Protein AF-0000000084531785 (afdb_homodimer)

Radius of gyration: 24.46 Å; Cα contacts (8 Å, |Δi|>4): 1105; chains: 2; bounding box: 67×64×64 Å

Organism: Streptomyces rubellomurinus (strain ATCC 31215) (NCBI:txid359131)

pLDDT: mean 84.45, std 14.54, range [27.59, 98.5]

Sequence (610 aa):
MDMAWLDVFRTVAHLGSFTAAGERLGYTQSAISRQIATLEAELGTPLFDRLARGVRLTEHGRALLPHAEAMLERLDTTRRDLAALTELTAGRLRVGAFDSANVALVPSALAAFRAAHPQVAISLTEGLSAPLLGLLADGAIDLALLATYHADAELIDDTGQFDLSPLAEDPVLVALSRSHRLAGRRRLRLAELADEAWIAARRQPESTLLASCVRSGFQPRIEYAVANWTAKLGLVAAGLGTTLIPSLAARAARPDIALVPLHPDDTPVRHVYTAVRRGQRVPPAVTAFTGFLRAGVAAGTPPSNMDMAWLDVFRTVAHLGSFTAAGERLGYTQSAISRQIATLEAELGTPLFDRLARGVRLTEHGRALLPHAEAMLERLDTTRRDLAALTELTAGRLRVGAFDSANVALVPSALAAFRAAHPQVAISLTEGLSAPLLGLLADGAIDLALLATYHADAELIDDTGQFDLSPLAEDPVLVALSRSHRLAGRRRLRLAELADEAWIAARRQPESTLLASCVRSGFQPRIEYAVANWTAKLGLVAAGLGTTLIPSLAARAARPDIALVPLHPDDTPVRHVYTAVRRGQRVPPAVTAFTGFLRAGVAAGTPPSN

Secondary structure (DSSP, 8-state):
--HHHHHHHHHHHHHT-HHHHHHHHT--HHHHHHHHHHHHHHHTS--EEEPSSSEEE-HHHHHHHHHHHHHHHHHHHHHHHHHHHHS--S-EEEEEE-GGGGTTHHHHHHHHHHHH-TTSEEEEEE--HHHHHHHHHTTS-SEEEEEESSS-GGGT-SSS-EEEEEEEEEEEEEEEETTSTTTT-S-B-GGGGTTSEEEESSSSGGGSTTHHHHHTT---EEEEE--SHHHHHHHHHTTS-BEEEEGGGGGG--TTEEEEEBPGGG--EEEEEEEEETTSPPPHHHHHHHHHHHHHHHHHS----/--HHHHHHHHHHHHHT-HHHHHHHHT--HHHHHHHHHHHHHHHTS--EEEPSSSEEE-HHHHHHHHHHHHHHHHHHHHHHHHHHHHS--S-EEEEEE-GGGGTTHHHHHHHHHHHH-TTSEEEEEE--HHHHHHHHHTTS-SEEEEEESSS-GGGT-SSS-EEEEEEEEEEEEEEEETTSTTTT-S-B-GGGGTTSEEEESSSSGGGSTTHHHHHTT---EEEEE--SHHHHHHHHHTTS-BEEEEGGGGGG--TTEEEEEBPGGG--EEEEEEEEETTSPPPHHHHHHHHHHHHHHHHHS----

InterPro domains:
  IPR000847 LysR, HTH, N-terminal domain [PF00126] (5-62)
  IPR000847 LysR, HTH, N-terminal domain [PR00039] (18-29)
  IPR000847 LysR, HTH, N-terminal domain [PR00039] (29-39)
  IPR000847 LysR, HTH, N-terminal domain [PR00039] (39-50)
  IPR000847 LysR, HTH, N-terminal domain [PS50931] (1-58)
  IPR005119 LysR, substrate-binding [PF03466] (88-296)
  IPR036388 Winged helix-like DNA-binding domain superfamily [G3DSA:1.10.10.10] (1-82)
  IPR036390 Winged helix DNA-binding domain superfamily [SSF46785] (1-111)

Nearest PDB structures (foldseek):
  1ixc-assembly1_B-2  TM=5.888E-01  e=1.198E-24  Cupriavidus necator
  6g4r-assembly1_B  TM=6.078E-01  e=8.891E-24  Corynebacterium glutamicum
  6g4r-assembly1_E  TM=5.810E-01  e=2.337E-24  Corynebacterium glutamicum
  7d98-assembly1_Q  TM=5.917E-01  e=1.445E-23  Cupriavidus necator
  4x6g-assembly1_D  TM=5.971E-01  e=2.387E-20  Pseudomonas aeruginosa PAO1

Foldseek 3Di:
DDLVLLVLLLQLQVVQALCVSCVVVVHHSVVSVVSQVVVCVVVVHHQWDDDPDGIHGDPVVVVCNVVSVVVVVLVVLVVCVVVCVVVPWDEEAEEEEEDLCVQDLQVVLVVVLCVVGVRYHYHYHYDALVVVVVCQLVVSGFKYKYKDLDVDPCVSDVPLFKDKDFQDKWWKWKKAFCPDPCLPPQEDAPVVCLPWEEEFQDQPCCPTPCVVVVVVPRDHHHPHHHNDPVVRLVCRNVGNTMYIGIPSNVSVHDPRMGTHHYDPVRIRIMIMIMMHGPPDDRDPSRVSSSVSSNVSNVVSPPPPD/DDLVLLVLLLQLQVVQALCVSCVVVVHHSVVSVVSQVVVCVVVVHHQWDDDPDGIHGDPVVVVCNVVSVVVVVLVVLVVVVVVCVVVPWQEEAEEEEEDLCVQDLQVVLVVVLCVVGVRYHYHYHYDALVVVVVCQLVVVGFKYKYKDLDVDPCVSDVPLFKDKDFQDKWKKWKKAFCPDPCLPPQEDAPVVCLPWEEEFQDQPCCPTPCVVVVVVPRDHHHPYHHNDPVVRLVCRNVGNTMYIGIPSNVVVHDPRMGTHHYDPVRIRIMIMIMMGGPPDDRDPSRVSSSVSSNVSNVVSPPPPD

Solvent-accessible surface area (backbone atoms only — not comparable to full-atom values): 32228 Å² total; per-residue (Å²): 134,60,66,67,37,41,51,52,46,50,41,24,63,73,64,28,17,52,56,60,29,6,64,71,72,72,41,51,43,68,54,42,50,49,40,47,48,50,50,21,58,76,70,71,44,66,39,60,43,81,49,99,76,45,42,42,68,29,74,59,24,59,62,41,43,63,53,40,51,52,50,48,52,48,48,51,50,45,47,51,48,48,48,44,57,66,45,81,54,59,50,70,39,33,38,27,33,28,65,43,46,24,33,41,53,49,25,45,22,49,39,53,41,40,72,76,38,72,59,37,48,64,45,60,41,80,40,54,48,67,65,34,49,52,35,38,73,72,60,73,28,63,35,30,42,32,69,38,71,57,85,54,6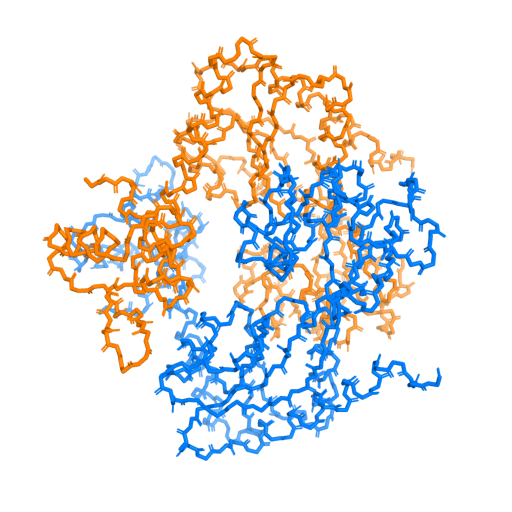3,60,73,77,51,80,76,66,56,53,45,73,41,85,63,44,81,35,46,40,27,37,38,26,12,54,84,40,92,68,37,82,44,82,58,36,55,67,75,80,48,50,85,42,42,24,42,33,53,40,78,57,42,75,80,34,94,47,23,61,46,39,74,73,67,46,70,76,45,62,61,40,45,42,71,50,66,53,39,46,51,13,29,15,48,42,60,69,24,30,33,77,40,42,55,55,34,51,76,63,57,44,91,54,40,24,78,28,40,44,36,77,94,64,40,52,59,29,40,31,28,38,36,33,60,49,93,53,85,76,54,68,55,55,57,55,43,51,51,36,42,47,52,44,51,60,69,68,50,72,76,89,115,135,60,68,64,38,40,50,51,47,50,41,23,64,73,65,28,18,52,54,61,28,7,65,72,71,72,40,52,41,68,54,41,50,48,40,47,50,48,49,22,58,76,70,71,44,66,37,61,41,80,50,100,76,45,41,41,69,30,74,58,24,58,63,42,44,63,54,39,52,50,48,49,51,48,48,50,50,44,48,51,50,47,49,46,58,65,45,80,55,60,49,69,40,33,39,26,33,28,65,44,45,23,35,42,53,48,24,44,22,50,39,54,43,39,73,76,38,72,59,36,48,64,45,60,40,78,41,53,47,68,62,34,49,52,34,37,72,71,59,73,28,64,34,29,42,32,70,39,72,59,86,52,63,60,73,76,51,79,76,68,56,54,45,74,41,86,64,43,79,36,47,41,27,35,36,28,12,56,83,41,92,66,36,83,44,81,58,39,55,68,76,80,49,52,87,42,42,24,43,32,54,39,76,57,42,75,82,34,92,45,23,62,48,41,74,75,67,48,70,76,44,63,62,41,45,43,70,50,63,53,40,48,52,13,30,15,47,42,62,70,25,31,34,78,40,41,54,54,36,51,75,62,57,44,90,54,39,24,78,28,40,43,37,77,93,63,41,52,60,29,40,30,29,38,35,34,60,48,95,52,84,77,53,67,55,54,58,53,45,51,51,36,42,48,52,43,51,61,69,68,49,72,76,91,115

Structure (mmCIF, N/CA/C/O backbone):
data_AF-0000000084531785-model_v1
#
loop_
_entity.id
_entity.type
_entity.pdbx_description
1 polymer 'LysR family transcriptional regulator'
#
loop_
_atom_site.group_PDB
_atom_site.id
_atom_site.type_symbol
_atom_site.label_atom_id
_atom_site.label_alt_id
_atom_site.label_comp_id
_atom_site.label_asym_id
_atom_site.label_entity_id
_atom_site.label_seq_id
_atom_site.pdbx_PDB_ins_code
_atom_site.Cartn_x
_atom_site.Cartn_y
_atom_site.Cartn_z
_atom_site.occupancy
_atom_site.B_iso_or_equiv
_atom_site.auth_seq_id
_atom_site.auth_comp_id
_atom_site.auth_asym_id
_atom_site.auth_atom_id
_atom_site.pdbx_PDB_model_num
ATOM 1 N N . MET A 1 1 ? -1.633 -23.766 22.25 1 47.91 1 MET A N 1
ATOM 2 C CA . MET A 1 1 ? -2.576 -22.688 21.953 1 47.91 1 MET A CA 1
ATOM 3 C C . MET A 1 1 ? -3.482 -23.062 20.797 1 47.91 1 MET A C 1
ATOM 5 O O . MET A 1 1 ? -3.014 -23.578 19.781 1 47.91 1 MET A O 1
ATOM 9 N N . ASP A 1 2 ? -4.789 -23.172 21.094 1 61.78 2 ASP A N 1
ATOM 10 C CA . ASP A 1 2 ? -5.828 -23.562 20.141 1 61.78 2 ASP A CA 1
ATOM 11 C C . ASP A 1 2 ? -6.168 -22.406 19.203 1 61.78 2 ASP A C 1
ATOM 13 O O . ASP A 1 2 ? -6.496 -21.312 19.656 1 61.78 2 ASP A O 1
ATOM 17 N N . MET A 1 3 ? -5.965 -22.688 17.953 1 68.81 3 MET A N 1
ATOM 18 C CA . MET A 1 3 ? -6.211 -21.688 16.922 1 68.81 3 MET A CA 1
ATOM 19 C C . MET A 1 3 ? -7.648 -21.203 16.969 1 68.81 3 MET A C 1
ATOM 21 O O . MET A 1 3 ? -7.934 -20.062 16.578 1 68.81 3 MET A O 1
ATOM 25 N N . ALA A 1 4 ? -8.508 -22.016 17.5 1 72.81 4 ALA A N 1
ATOM 26 C CA . ALA A 1 4 ? -9.906 -21.625 17.641 1 72.81 4 ALA A CA 1
ATOM 27 C C . ALA A 1 4 ? -10.047 -20.453 18.625 1 72.81 4 ALA A C 1
ATOM 29 O O . ALA A 1 4 ? -10.859 -19.562 18.406 1 72.81 4 ALA A O 1
ATOM 30 N N . TRP A 1 5 ? -9.172 -20.516 19.594 1 75.5 5 TRP A N 1
ATOM 31 C CA . TRP A 1 5 ? -9.227 -19.438 20.578 1 75.5 5 TRP A CA 1
ATOM 32 C C . TRP A 1 5 ? -8.734 -18.125 19.969 1 75.5 5 TRP A C 1
ATOM 34 O O . TRP A 1 5 ? -9.266 -17.062 20.281 1 75.5 5 TRP A O 1
ATOM 44 N N . LEU A 1 6 ? -7.754 -18.266 19.094 1 80.19 6 LEU A N 1
ATOM 45 C CA . LEU A 1 6 ? -7.246 -17.062 18.438 1 80.19 6 LEU A CA 1
ATOM 46 C C . LEU A 1 6 ? -8.289 -16.469 17.5 1 80.19 6 LEU A C 1
ATOM 48 O O . LEU A 1 6 ? -8.391 -15.25 17.359 1 80.19 6 LEU A O 1
ATOM 52 N N . ASP A 1 7 ? -8.992 -17.312 16.875 1 82.56 7 ASP A N 1
ATOM 53 C CA . ASP A 1 7 ? -10.07 -16.859 16 1 82.56 7 ASP A CA 1
ATOM 54 C C . ASP A 1 7 ? -11.156 -16.141 16.797 1 82.56 7 ASP A C 1
ATOM 56 O O . ASP A 1 7 ? -11.68 -15.117 16.359 1 82.56 7 ASP A O 1
ATOM 60 N N . VAL A 1 8 ? -11.57 -16.703 17.938 1 84.88 8 VAL A N 1
ATOM 61 C CA . VAL A 1 8 ? -12.547 -16.094 18.828 1 84.88 8 VAL A CA 1
ATOM 62 C C . VAL A 1 8 ? -12.031 -14.727 19.297 1 84.88 8 VAL A C 1
ATOM 64 O O . VAL A 1 8 ? -12.75 -13.734 19.234 1 84.88 8 VAL A O 1
ATOM 67 N N . PHE A 1 9 ? -10.758 -14.734 19.641 1 88.12 9 PHE A N 1
ATOM 68 C CA . PHE A 1 9 ? -10.109 -13.508 20.094 1 88.12 9 PHE A CA 1
ATOM 69 C C . PHE A 1 9 ? -10.156 -12.438 19 1 88.12 9 PHE A C 1
ATOM 71 O O . PHE A 1 9 ? -10.586 -11.312 19.25 1 88.12 9 PHE A O 1
ATOM 78 N N . ARG A 1 10 ? -9.75 -12.836 17.922 1 82.94 10 ARG A N 1
ATOM 79 C CA . ARG A 1 10 ? -9.734 -11.898 16.797 1 82.94 10 ARG A CA 1
ATOM 80 C C . ARG A 1 10 ? -11.141 -11.375 16.516 1 82.94 10 ARG A C 1
ATOM 82 O O . ARG A 1 10 ? -11.32 -10.18 16.281 1 82.94 10 ARG A O 1
ATOM 89 N N . THR A 1 11 ? -12.133 -12.219 16.484 1 83.12 11 THR A N 1
ATOM 90 C CA . THR A 1 11 ? -13.508 -11.859 16.156 1 83.12 11 THR A CA 1
ATOM 91 C C . THR A 1 11 ? -14.07 -10.898 17.203 1 83.12 11 THR A C 1
ATOM 93 O O . THR A 1 11 ? -14.719 -9.906 16.859 1 83.12 11 THR A O 1
ATOM 96 N N . VAL A 1 12 ? -13.82 -11.203 18.406 1 85.81 12 VAL A N 1
ATOM 97 C CA . VAL A 1 12 ? -14.266 -10.328 19.484 1 85.81 12 VAL A CA 1
ATOM 98 C C . VAL A 1 12 ? -13.586 -8.969 19.359 1 85.81 12 VAL A C 1
ATOM 100 O O . VAL A 1 12 ? -14.227 -7.926 19.547 1 85.81 12 VAL A O 1
ATOM 103 N N . ALA A 1 13 ? -12.375 -9.039 19.094 1 82.81 13 ALA A N 1
ATOM 104 C CA . ALA A 1 13 ? -11.609 -7.805 18.969 1 82.81 13 ALA A CA 1
ATOM 105 C C . ALA A 1 13 ? -12.195 -6.906 17.875 1 82.81 13 ALA A C 1
ATOM 107 O O . ALA A 1 13 ? -12.305 -5.691 18.062 1 82.81 13 ALA A O 1
ATOM 108 N N . HIS A 1 14 ? -12.555 -7.531 16.812 1 75.88 14 HIS A N 1
ATOM 109 C CA . HIS A 1 14 ? -13.062 -6.777 15.68 1 75.88 14 HIS A CA 1
ATOM 110 C C . HIS A 1 14 ? -14.484 -6.289 15.93 1 75.88 14 HIS A C 1
ATOM 112 O O . HIS A 1 14 ? -14.852 -5.18 15.531 1 75.88 14 HIS A O 1
ATOM 118 N N . LEU A 1 15 ? -15.266 -7.102 16.594 1 77.75 15 LEU A N 1
ATOM 119 C CA . LEU A 1 15 ? -16.688 -6.801 16.75 1 77.75 15 LEU A CA 1
ATOM 120 C C . LEU A 1 15 ? -16.922 -6.012 18.047 1 77.75 15 LEU A C 1
ATOM 122 O O . LEU A 1 15 ? -17.969 -5.371 18.188 1 77.75 15 LEU A O 1
ATOM 126 N N . GLY A 1 16 ? -15.93 -6.086 18.938 1 81.62 16 GLY A N 1
ATOM 127 C CA . GLY A 1 16 ? -16.031 -5.391 20.203 1 81.62 16 GLY A CA 1
ATOM 128 C C . GLY A 1 16 ? -17.109 -5.941 21.109 1 81.62 16 GLY A C 1
ATOM 129 O O . GLY A 1 16 ? -17.656 -5.223 21.953 1 81.62 16 GLY A O 1
ATOM 130 N N . SER A 1 17 ? -17.531 -7.137 20.812 1 87.62 17 SER A N 1
ATOM 131 C CA . SER A 1 17 ? -18.641 -7.723 21.547 1 87.62 17 SER A CA 1
ATOM 132 C C . SER A 1 17 ? -18.516 -9.242 21.609 1 87.62 17 SER A C 1
ATOM 134 O O . SER A 1 17 ? -18.328 -9.891 20.578 1 87.62 17 SER A O 1
ATOM 136 N N . PHE A 1 18 ? -18.656 -9.789 22.859 1 89.81 18 PHE A N 1
ATOM 137 C CA . PHE A 1 18 ? -18.656 -11.234 23.031 1 89.81 18 PHE A CA 1
ATOM 138 C C . PHE A 1 18 ? -19.922 -11.852 22.422 1 89.81 18 PHE A C 1
ATOM 140 O O . PHE A 1 18 ? -19.859 -12.898 21.781 1 89.81 18 PHE A O 1
ATOM 147 N N . THR A 1 19 ? -20.969 -11.102 22.578 1 87.94 19 THR A N 1
ATOM 148 C CA . THR A 1 19 ? -22.25 -11.594 22.062 1 87.94 19 THR A CA 1
ATOM 149 C C . THR A 1 19 ? -22.234 -11.625 20.547 1 87.94 19 THR A C 1
ATOM 151 O O . THR A 1 19 ? -22.625 -12.625 19.938 1 87.94 19 THR A O 1
ATOM 154 N N . ALA A 1 20 ? -21.812 -10.555 20.031 1 86.12 20 ALA A N 1
ATOM 155 C CA . ALA A 1 20 ? -21.781 -10.477 18.562 1 86.12 20 ALA A CA 1
ATOM 156 C C . ALA A 1 20 ? -20.828 -11.516 17.984 1 86.12 20 ALA A C 1
ATOM 158 O O . ALA A 1 20 ? -21.094 -12.102 16.938 1 86.12 20 ALA A O 1
ATOM 159 N N . ALA A 1 21 ? -19.75 -11.711 18.641 1 88 21 ALA A N 1
ATOM 160 C CA . ALA A 1 21 ? -18.781 -12.719 18.203 1 88 21 ALA A CA 1
ATOM 161 C C . ALA A 1 21 ? -19.406 -14.117 18.25 1 88 21 ALA A C 1
ATOM 163 O O . ALA A 1 21 ? -19.172 -14.938 17.359 1 88 21 ALA A O 1
ATOM 164 N N . GLY A 1 22 ? -20.109 -14.414 19.312 1 87.69 22 GLY A N 1
ATOM 165 C CA . GLY A 1 22 ? -20.797 -15.688 19.422 1 87.69 22 GLY A CA 1
ATOM 166 C C . GLY A 1 22 ? -21.766 -15.945 18.297 1 87.69 22 GLY A C 1
ATOM 167 O O . GLY A 1 22 ? -21.781 -17.031 17.703 1 87.69 22 GLY A O 1
ATOM 168 N N . GLU A 1 23 ? -22.5 -14.922 18 1 83.94 23 GLU A N 1
ATOM 169 C CA . GLU A 1 23 ? -23.453 -15.023 16.891 1 83.94 23 GLU A CA 1
ATOM 170 C C . GLU A 1 23 ? -22.734 -15.297 15.57 1 83.94 23 GLU A C 1
ATOM 172 O O . GLU A 1 23 ? -23.188 -16.125 14.781 1 83.94 23 GLU A O 1
ATOM 177 N N . ARG A 1 24 ? -21.703 -14.664 15.492 1 78.56 24 ARG A N 1
ATOM 178 C CA . ARG A 1 24 ? -20.953 -14.766 14.242 1 78.56 24 ARG A CA 1
ATOM 179 C C . ARG A 1 24 ? -20.297 -16.141 14.102 1 78.56 24 ARG A C 1
ATOM 181 O O . ARG A 1 24 ? -20.25 -16.703 13.016 1 78.56 24 ARG A O 1
ATOM 188 N N . LEU A 1 25 ? -19.781 -16.656 15.148 1 80.81 25 LEU A N 1
ATOM 189 C CA . LEU A 1 25 ? -18.984 -17.875 15.109 1 80.81 25 LEU A CA 1
ATOM 190 C C . LEU A 1 25 ? -19.812 -19.094 15.469 1 80.81 25 LEU A C 1
ATOM 192 O O . LEU A 1 25 ? -19.328 -20.219 15.391 1 80.81 25 LEU A O 1
ATOM 196 N N . GLY A 1 26 ? -21.016 -18.781 15.797 1 83.5 26 GLY A N 1
ATOM 197 C CA . GLY A 1 26 ? -21.906 -19.875 16.125 1 83.5 26 GLY A CA 1
ATOM 198 C C . GLY A 1 26 ? -21.719 -20.422 17.531 1 83.5 26 GLY A C 1
ATOM 199 O O . GLY A 1 26 ? -21.812 -21.625 17.75 1 83.5 26 GLY A O 1
ATOM 200 N N . TYR A 1 27 ? -21.234 -19.641 18.344 1 83.06 27 TYR A N 1
ATOM 201 C CA . TYR A 1 27 ? -21.047 -19.984 19.75 1 83.06 27 TYR A CA 1
ATOM 202 C C . TYR A 1 27 ? -22.016 -19.203 20.641 1 83.06 27 TYR A C 1
ATOM 204 O O . TYR A 1 27 ? -22.531 -18.156 20.219 1 83.06 27 TYR A O 1
ATOM 212 N N . THR A 1 28 ? -22.359 -19.734 21.797 1 85.56 28 THR A N 1
ATOM 213 C CA . THR A 1 28 ? -23.016 -18.938 22.812 1 85.56 28 THR A CA 1
ATOM 214 C C . THR A 1 28 ? -22.062 -17.891 23.391 1 85.56 28 THR A C 1
ATOM 216 O O . THR A 1 28 ? -20.844 -18.031 23.281 1 85.56 28 THR A O 1
ATOM 219 N N . GLN A 1 29 ? -22.641 -16.906 23.844 1 88.56 29 GLN A N 1
ATOM 220 C CA . GLN A 1 29 ? -21.828 -15.883 24.484 1 88.56 29 GLN A CA 1
ATOM 221 C C . GLN A 1 29 ? -20.984 -16.469 25.609 1 88.56 29 GLN A C 1
ATOM 223 O O . GLN A 1 29 ? -19.828 -16.078 25.797 1 88.56 29 GLN A O 1
ATOM 228 N N . SER A 1 30 ? -21.516 -17.406 26.406 1 89.94 30 SER A N 1
ATOM 229 C CA . SER A 1 30 ? -20.797 -18.047 27.5 1 89.94 30 SER A CA 1
ATOM 230 C C . SER A 1 30 ? -19.609 -18.844 26.969 1 89.94 30 SER A C 1
ATOM 232 O O . SER A 1 30 ? -18.531 -18.859 27.594 1 89.94 30 SER A O 1
ATOM 234 N N . ALA A 1 31 ? -19.812 -19.469 25.828 1 85.19 31 ALA A N 1
ATOM 235 C CA . ALA A 1 31 ? -18.719 -20.219 25.203 1 85.19 31 ALA A CA 1
ATOM 236 C C . ALA A 1 31 ? -17.609 -19.281 24.75 1 85.19 31 ALA A C 1
ATOM 238 O O . ALA A 1 31 ? -16.422 -19.594 24.938 1 85.19 31 ALA A O 1
ATOM 239 N N . ILE A 1 32 ? -17.984 -18.156 24.109 1 90.38 32 ILE A N 1
ATOM 240 C CA . ILE A 1 32 ? -17.016 -17.156 23.688 1 90.38 32 ILE A CA 1
ATOM 241 C C . ILE A 1 32 ? -16.219 -16.656 24.891 1 90.38 32 ILE A C 1
ATOM 243 O O . ILE A 1 32 ? -14.992 -16.594 24.859 1 90.38 32 ILE A O 1
ATOM 247 N N . SER A 1 33 ? -16.938 -16.328 26 1 90.06 33 SER A N 1
ATOM 248 C CA . SER A 1 33 ? -16.312 -15.828 27.219 1 90.06 33 SER A CA 1
ATOM 249 C C . SER A 1 33 ? -15.328 -16.844 27.797 1 90.06 33 SER A C 1
ATOM 251 O O . SER A 1 33 ? -14.219 -16.484 28.188 1 90.06 33 SER A O 1
ATOM 253 N N . ARG A 1 34 ? -15.688 -18.031 27.797 1 86.81 34 ARG A N 1
ATOM 254 C CA . ARG A 1 34 ? -14.844 -19.109 28.328 1 86.81 34 ARG A CA 1
ATOM 255 C C . ARG A 1 34 ? -13.586 -19.281 27.484 1 86.81 34 ARG A C 1
ATOM 257 O O . ARG A 1 34 ? -12.492 -19.469 28.016 1 86.81 34 ARG A O 1
ATOM 264 N N . GLN A 1 35 ? -13.797 -19.312 26.188 1 86.56 35 GLN A N 1
ATOM 265 C CA . GLN A 1 35 ? -12.664 -19.469 25.281 1 86.56 35 GLN A CA 1
ATOM 266 C C . GLN A 1 35 ? -11.664 -18.328 25.453 1 86.56 35 GLN A C 1
ATOM 268 O O . GLN A 1 35 ? -10.453 -18.562 25.469 1 86.56 35 GLN A O 1
ATOM 273 N N . ILE A 1 36 ? -12.172 -17.125 25.594 1 90.44 36 ILE A N 1
ATOM 274 C CA . ILE A 1 36 ? -11.305 -15.961 25.797 1 90.44 36 ILE A CA 1
ATOM 275 C C . ILE A 1 36 ? -10.594 -16.094 27.141 1 90.44 36 ILE A C 1
ATOM 277 O O . ILE A 1 36 ? -9.391 -15.844 27.25 1 90.44 36 ILE A O 1
ATOM 281 N N . ALA A 1 37 ? -11.312 -16.5 28.141 1 89.44 37 ALA A N 1
ATOM 282 C CA . ALA A 1 37 ? -10.719 -16.703 29.469 1 89.44 37 ALA A CA 1
ATOM 283 C C . ALA A 1 37 ? -9.617 -17.75 29.422 1 89.44 37 ALA A C 1
ATOM 285 O O . ALA A 1 37 ? -8.57 -17.578 30.062 1 89.44 37 ALA A O 1
ATOM 286 N N . THR A 1 38 ? -9.914 -18.797 28.719 1 81.81 38 THR A N 1
ATOM 287 C CA . THR A 1 38 ? -8.922 -19.859 28.562 1 81.81 38 THR A CA 1
ATOM 288 C C . THR A 1 38 ? -7.668 -19.328 27.875 1 81.81 38 THR A C 1
ATOM 290 O O . THR A 1 38 ? -6.547 -19.609 28.297 1 81.81 38 THR A O 1
ATOM 293 N N . LEU A 1 39 ? -7.812 -18.609 26.797 1 83.44 39 LEU A N 1
ATOM 294 C CA . LEU A 1 39 ? -6.699 -18.016 26.062 1 83.44 39 LEU A CA 1
ATOM 295 C C . LEU A 1 39 ? -5.91 -17.062 26.953 1 83.44 39 LEU A C 1
ATOM 297 O O . LEU A 1 39 ? -4.676 -17.094 26.969 1 83.44 39 LEU A O 1
ATOM 301 N N . GLU A 1 40 ? -6.637 -16.219 27.734 1 86.94 40 GLU A N 1
ATOM 302 C CA . GLU A 1 40 ? -6.004 -15.281 28.672 1 86.94 40 GLU A CA 1
ATOM 303 C C . GLU A 1 40 ? -5.223 -16.016 29.75 1 86.94 40 GLU A C 1
ATOM 305 O O . GLU A 1 40 ? -4.125 -15.609 30.125 1 86.94 40 GLU A O 1
ATOM 310 N N . ALA A 1 41 ? -5.762 -17.109 30.203 1 80.25 41 ALA A N 1
ATOM 311 C CA . ALA A 1 41 ? -5.098 -17.922 31.219 1 80.25 41 ALA A CA 1
ATOM 312 C C . ALA A 1 41 ? -3.818 -18.547 30.672 1 80.25 41 ALA A C 1
ATOM 314 O O . ALA A 1 41 ? -2.789 -18.578 31.344 1 80.25 41 ALA A O 1
ATOM 315 N N . GLU A 1 42 ? -3.979 -19.047 29.5 1 76.06 42 GLU A N 1
ATOM 316 C CA . GLU A 1 42 ? -2.811 -19.641 28.859 1 76.06 42 GLU A CA 1
ATOM 317 C C . GLU A 1 42 ? -1.694 -18.625 28.672 1 76.06 42 GLU A C 1
ATOM 319 O O . GLU A 1 42 ? -0.516 -18.953 28.828 1 76.06 42 GLU A O 1
ATOM 324 N N . LEU A 1 43 ? -2.131 -17.391 28.297 1 75.75 43 LEU A N 1
ATOM 325 C CA . LEU A 1 43 ? -1.159 -16.328 28.016 1 75.75 43 LEU A CA 1
ATOM 326 C C . LEU A 1 43 ? -0.771 -15.586 29.297 1 75.75 43 LEU A C 1
ATOM 32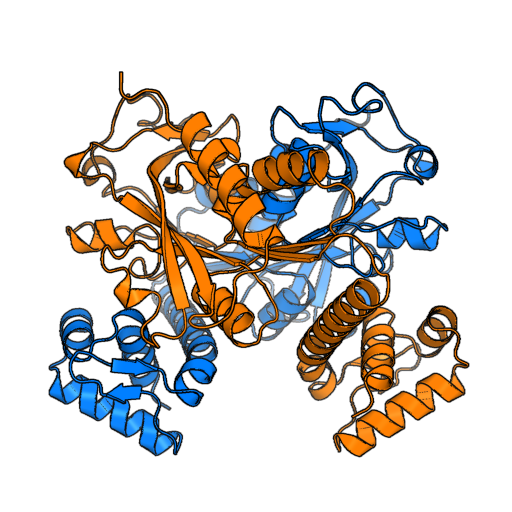8 O O . LEU A 1 43 ? 0.223 -14.859 29.312 1 75.75 43 LEU A O 1
ATOM 332 N N . GLY A 1 44 ? -1.503 -15.781 30.359 1 79 44 GLY A N 1
ATOM 333 C CA . GLY A 1 44 ? -1.211 -15.211 31.672 1 79 44 GLY A CA 1
ATOM 334 C C . GLY A 1 44 ? -1.551 -13.734 31.766 1 79 44 GLY A C 1
ATOM 335 O O . GLY A 1 44 ? -0.996 -13.023 32.594 1 79 44 GLY A O 1
ATOM 336 N N . THR A 1 45 ? -2.289 -13.234 30.828 1 81.81 45 THR A N 1
ATOM 337 C CA . THR A 1 45 ? -2.652 -11.82 30.812 1 81.81 45 THR A CA 1
ATOM 338 C C . THR A 1 45 ? -4.059 -11.625 30.25 1 81.81 45 THR A C 1
ATOM 340 O O . THR A 1 45 ? -4.5 -12.398 29.391 1 81.81 45 THR A O 1
ATOM 343 N N . PRO A 1 46 ? -4.75 -10.648 30.75 1 87.81 46 PRO A N 1
ATOM 344 C CA . PRO A 1 46 ? -6.031 -10.297 30.141 1 87.81 46 PRO A CA 1
ATOM 345 C C . PRO A 1 46 ? -5.863 -9.664 28.75 1 87.81 46 PRO A C 1
ATOM 347 O O . PRO A 1 46 ? -4.918 -8.906 28.531 1 87.81 46 PRO A O 1
ATOM 350 N N . LEU A 1 47 ? -6.773 -10.07 27.891 1 88.81 47 LEU A N 1
ATOM 351 C CA . LEU A 1 47 ? -6.688 -9.562 26.531 1 88.81 47 LEU A CA 1
ATOM 352 C C . LEU A 1 47 ? -7.777 -8.523 26.266 1 88.81 47 LEU A C 1
ATOM 354 O O . LEU A 1 47 ? -7.676 -7.734 25.312 1 88.81 47 LEU A O 1
ATOM 358 N N . PHE A 1 48 ? -8.875 -8.57 27.078 1 91 48 PHE A N 1
ATOM 359 C CA . PHE A 1 48 ? -9.984 -7.633 26.906 1 91 48 PHE A CA 1
ATOM 360 C C . PHE A 1 48 ? -10.328 -6.961 28.234 1 91 48 PHE A C 1
ATOM 362 O O . PHE A 1 48 ? -10.266 -7.594 29.297 1 91 48 PHE A O 1
ATOM 369 N N . ASP A 1 49 ? -10.656 -5.66 28.109 1 87.38 49 ASP A N 1
ATOM 370 C CA . ASP A 1 49 ? -11.352 -4.945 29.188 1 87.38 49 ASP A CA 1
ATOM 371 C C . ASP A 1 49 ? -12.859 -4.961 28.969 1 87.38 49 ASP A C 1
ATOM 373 O O . ASP A 1 49 ? -13.336 -4.637 27.875 1 87.38 49 ASP A O 1
ATOM 377 N N . ARG A 1 50 ? -13.562 -5.484 29.969 1 81.44 50 ARG A N 1
ATOM 378 C CA . ARG A 1 50 ? -15.023 -5.5 29.875 1 81.44 50 ARG A CA 1
ATOM 379 C C . ARG A 1 50 ? -15.609 -4.152 30.281 1 81.44 50 ARG A C 1
ATOM 381 O O . ARG A 1 50 ? -15.242 -3.59 31.312 1 81.44 50 ARG A O 1
ATOM 388 N N . LEU A 1 51 ? -16.312 -3.574 29.391 1 79.19 51 LEU A N 1
ATOM 389 C CA . LEU A 1 51 ? -16.969 -2.283 29.594 1 79.19 51 LEU A CA 1
ATOM 390 C C . LEU A 1 51 ? -18.453 -2.461 29.875 1 79.19 51 LEU A C 1
ATOM 392 O O . LEU A 1 51 ? -18.953 -3.586 29.875 1 79.19 51 LEU A O 1
ATOM 396 N N . ALA A 1 52 ? -19.141 -1.29 30.234 1 74.38 52 ALA A N 1
ATOM 397 C CA . ALA A 1 52 ? -20.594 -1.343 30.453 1 74.38 52 ALA A CA 1
ATOM 398 C C . ALA A 1 52 ? -21.297 -1.906 29.219 1 74.38 52 ALA A C 1
ATOM 400 O O . ALA A 1 52 ? -22.234 -2.697 29.344 1 74.38 52 ALA A O 1
ATOM 401 N N . ARG A 1 53 ? -20.766 -1.418 28.156 1 76.38 53 ARG A N 1
ATOM 402 C CA . ARG A 1 53 ? -21.234 -1.961 26.891 1 76.38 53 ARG A CA 1
ATOM 403 C C . ARG A 1 53 ? -20.078 -2.428 26.031 1 76.38 53 ARG A C 1
ATOM 405 O O . ARG A 1 53 ? -19.203 -1.637 25.688 1 76.38 53 ARG A O 1
ATOM 412 N N . GLY A 1 54 ? -20.031 -3.713 25.875 1 81.69 54 GLY A N 1
ATOM 413 C CA . GLY A 1 54 ? -19.047 -4.301 24.969 1 81.69 54 GLY A CA 1
ATOM 414 C C . GLY A 1 54 ? -17.703 -4.535 25.609 1 81.69 54 GLY A C 1
ATOM 415 O O . GLY A 1 54 ? -17.594 -4.613 26.844 1 81.69 54 GLY A O 1
ATOM 416 N N . VAL A 1 55 ? -16.703 -4.922 24.75 1 86.62 55 VAL A N 1
ATOM 417 C CA . VAL A 1 55 ? -15.359 -5.199 25.219 1 86.62 55 VAL A CA 1
ATOM 418 C C . VAL A 1 55 ? -14.344 -4.414 24.391 1 86.62 55 VAL A C 1
ATOM 420 O O . VAL A 1 55 ? -14.633 -4.02 23.266 1 86.62 55 VAL A O 1
ATOM 423 N N . ARG A 1 56 ? -13.234 -4.035 25.094 1 82.94 56 ARG A N 1
ATOM 424 C CA . ARG A 1 56 ? -12.109 -3.404 24.406 1 82.94 56 ARG A CA 1
ATOM 425 C C . ARG A 1 56 ? -10.812 -4.164 24.672 1 82.94 56 ARG A C 1
ATOM 427 O O . ARG A 1 56 ? -10.641 -4.758 25.734 1 82.94 56 ARG A O 1
ATOM 434 N N . LEU A 1 57 ? -9.922 -4.098 23.641 1 80.62 57 LEU A N 1
ATOM 435 C CA . LEU A 1 57 ? -8.633 -4.777 23.781 1 80.62 57 LEU A CA 1
ATOM 436 C C . LEU A 1 57 ? -7.789 -4.121 24.875 1 80.62 57 LEU A C 1
ATOM 438 O O . LEU A 1 57 ? -7.758 -2.895 24.984 1 80.62 57 LEU A O 1
ATOM 442 N N . THR A 1 58 ? -7.109 -4.973 25.75 1 79.5 58 THR A N 1
ATOM 443 C CA . THR A 1 58 ? -6.031 -4.496 26.609 1 79.5 58 THR A CA 1
ATOM 444 C C . THR A 1 58 ? -4.773 -4.215 25.797 1 79.5 58 THR A C 1
ATOM 446 O O . THR A 1 58 ? -4.758 -4.41 24.578 1 79.5 58 THR A O 1
ATOM 449 N N . GLU A 1 59 ? -3.719 -3.738 26.469 1 69.75 59 GLU A N 1
ATOM 450 C CA . GLU A 1 59 ? -2.43 -3.561 25.812 1 69.75 59 GLU A CA 1
ATOM 451 C C . GLU A 1 59 ? -1.894 -4.887 25.281 1 69.75 59 GLU A C 1
ATOM 453 O O . GLU A 1 59 ? -1.354 -4.945 24.172 1 69.75 59 GLU A O 1
ATOM 458 N N . HIS A 1 60 ? -2.088 -5.848 26.062 1 74.44 60 HIS A N 1
ATOM 459 C CA . HIS A 1 60 ? -1.661 -7.18 25.656 1 74.44 60 HIS A CA 1
ATOM 460 C C . HIS A 1 60 ? -2.492 -7.691 24.484 1 74.44 60 HIS A C 1
ATOM 462 O O . HIS A 1 60 ? -1.965 -8.344 23.578 1 74.44 60 HIS A O 1
ATOM 468 N N . GLY A 1 61 ? -3.797 -7.395 24.562 1 78.94 61 GLY A N 1
ATOM 469 C CA . GLY A 1 61 ? -4.652 -7.766 23.453 1 78.94 61 GLY A CA 1
ATOM 470 C C . GLY A 1 61 ? -4.266 -7.098 22.141 1 78.94 61 GLY A C 1
ATOM 471 O O . GLY A 1 61 ? -4.223 -7.742 21.094 1 78.94 61 GLY A O 1
ATOM 472 N N . ARG A 1 62 ? -3.936 -5.867 22.25 1 71.88 62 ARG A N 1
ATOM 473 C CA . ARG A 1 62 ? -3.516 -5.098 21.078 1 71.88 62 ARG A CA 1
ATOM 474 C C . ARG A 1 62 ? -2.219 -5.648 20.5 1 71.88 62 ARG A C 1
ATOM 476 O O . ARG A 1 62 ? -2.045 -5.684 19.281 1 71.88 62 ARG A O 1
ATOM 483 N N . ALA A 1 63 ? -1.408 -6.07 21.375 1 67.94 63 ALA A N 1
ATOM 484 C CA . ALA A 1 63 ? -0.138 -6.648 20.938 1 67.94 63 ALA A CA 1
ATOM 485 C C . ALA A 1 63 ? -0.349 -8.016 20.281 1 67.94 63 ALA A C 1
ATOM 487 O O . ALA A 1 63 ? 0.349 -8.367 19.328 1 67.94 63 ALA A O 1
ATOM 488 N N . LEU A 1 64 ? -1.299 -8.742 20.75 1 72.81 64 LEU A N 1
ATOM 489 C CA . LEU A 1 64 ? -1.526 -10.102 20.281 1 72.81 64 LEU A CA 1
ATOM 490 C C . LEU A 1 64 ? -2.264 -10.102 18.938 1 72.81 64 LEU A C 1
ATOM 492 O O . LEU A 1 64 ? -2.084 -11.016 18.125 1 72.81 64 LEU A O 1
ATOM 496 N N . LEU A 1 65 ? -3.027 -9.086 18.766 1 76.94 65 LEU A N 1
ATOM 497 C CA . LEU A 1 65 ? -3.988 -9.102 17.656 1 76.94 65 LEU A CA 1
ATOM 498 C C . LEU A 1 65 ? -3.277 -9.281 16.328 1 76.94 65 LEU A C 1
ATOM 500 O O . LEU A 1 65 ? -3.625 -10.172 15.547 1 76.94 65 LEU A O 1
ATOM 504 N N . PRO A 1 66 ? -2.223 -8.555 16.078 1 64.62 66 PRO A N 1
ATOM 505 C CA . PRO A 1 66 ? -1.547 -8.781 14.797 1 64.62 66 PRO A CA 1
ATOM 506 C C . PRO A 1 66 ? -0.949 -10.18 14.688 1 64.62 66 PRO A C 1
ATOM 508 O O . PRO A 1 66 ? -0.948 -10.773 13.602 1 64.62 66 PRO A O 1
ATOM 511 N N . HIS A 1 67 ? -0.495 -10.727 15.703 1 63.66 67 HIS A N 1
ATOM 512 C CA . HIS A 1 67 ? 0.057 -12.078 15.711 1 63.66 67 HIS A CA 1
ATOM 513 C C . HIS A 1 67 ? -1.035 -13.117 15.5 1 63.66 67 HIS A C 1
ATOM 515 O O . HIS A 1 67 ? -0.836 -14.086 14.766 1 63.66 67 HIS A O 1
ATOM 521 N N . ALA A 1 68 ? -2.125 -12.867 16.188 1 74 68 ALA A N 1
ATOM 522 C CA . ALA A 1 68 ? -3.256 -13.773 16 1 74 68 ALA A CA 1
ATOM 523 C C . ALA A 1 68 ? -3.721 -13.789 14.555 1 74 68 ALA A C 1
ATOM 525 O O . ALA A 1 68 ? -3.955 -14.859 13.984 1 74 68 ALA A O 1
ATOM 526 N N . GLU A 1 69 ? -3.807 -12.641 14.039 1 71.88 69 GLU A N 1
ATOM 527 C CA . GLU A 1 69 ? -4.238 -12.523 12.656 1 71.88 69 GLU A CA 1
ATOM 528 C C . GLU A 1 69 ? -3.264 -13.219 11.711 1 71.88 69 GLU A C 1
ATOM 530 O O . GLU A 1 69 ? -3.678 -13.961 10.812 1 71.88 69 GLU A O 1
ATOM 535 N N . ALA A 1 70 ? -2.061 -13.023 11.93 1 62.41 70 ALA A N 1
ATOM 536 C CA . ALA A 1 70 ? -1.037 -13.672 11.109 1 62.41 70 ALA A CA 1
ATOM 537 C C . ALA A 1 70 ? -1.106 -15.188 11.234 1 62.41 70 ALA A C 1
ATOM 539 O O . ALA A 1 70 ? -0.997 -15.906 10.242 1 62.41 70 ALA A O 1
ATOM 540 N N . MET A 1 71 ? -1.271 -15.625 12.391 1 64.31 71 MET A N 1
ATOM 541 C CA . MET A 1 71 ? -1.343 -17.062 12.641 1 64.31 71 MET A CA 1
ATOM 542 C C . MET A 1 71 ? -2.58 -17.672 11.992 1 64.31 71 MET A C 1
ATOM 544 O O . MET A 1 71 ? -2.506 -18.75 11.391 1 64.31 71 MET A O 1
ATOM 548 N N . LEU A 1 72 ? -3.652 -16.984 12.156 1 71.31 72 LEU A N 1
ATOM 549 C CA . LEU A 1 72 ? -4.887 -17.5 11.57 1 71.31 72 LEU A CA 1
ATOM 550 C C . LEU A 1 72 ? -4.82 -17.469 10.047 1 71.31 72 LEU A C 1
ATOM 552 O O . LEU A 1 72 ? -5.324 -18.375 9.383 1 71.31 72 LEU A O 1
ATOM 556 N N . GLU A 1 73 ? -4.254 -16.438 9.594 1 63.72 73 GLU A N 1
ATOM 557 C CA . GLU A 1 73 ? -4.027 -16.391 8.148 1 63.72 73 GLU A CA 1
ATOM 558 C C . GLU A 1 73 ? -3.156 -17.547 7.688 1 63.72 73 GLU A C 1
ATOM 560 O O . GLU A 1 73 ? -3.422 -18.156 6.645 1 63.72 73 GLU A O 1
ATOM 565 N N . ARG A 1 74 ? -2.182 -17.859 8.414 1 59.19 74 ARG A N 1
ATOM 566 C CA . ARG A 1 74 ? -1.316 -18.984 8.102 1 59.19 74 ARG A CA 1
ATOM 567 C C . ARG A 1 74 ? -2.082 -20.297 8.188 1 59.19 74 ARG A C 1
ATOM 569 O O . ARG A 1 74 ? -1.895 -21.203 7.359 1 59.19 74 ARG A O 1
ATOM 576 N N . LEU A 1 75 ? -2.859 -20.406 9.242 1 60.62 75 LEU A N 1
ATOM 577 C CA . LEU A 1 75 ? -3.688 -21.594 9.383 1 60.62 75 LEU A CA 1
ATOM 578 C C . LEU A 1 75 ? -4.617 -21.75 8.18 1 60.62 75 LEU A C 1
ATOM 580 O O . LEU A 1 75 ? -4.758 -22.844 7.633 1 60.62 75 LEU A O 1
ATOM 584 N N . ASP A 1 76 ? -5.242 -20.656 7.879 1 62.28 76 ASP A N 1
ATOM 585 C CA . ASP A 1 76 ? -6.137 -20.672 6.727 1 62.28 76 ASP A CA 1
ATOM 586 C C . ASP A 1 76 ? -5.391 -21.078 5.457 1 62.28 76 ASP A C 1
ATOM 588 O O . ASP A 1 76 ? -5.879 -21.906 4.68 1 62.28 76 ASP A O 1
ATOM 592 N N . THR A 1 77 ? -4.312 -20.5 5.406 1 57.66 77 THR A N 1
ATOM 593 C CA . THR A 1 77 ? -3.467 -20.859 4.27 1 57.66 77 THR A CA 1
ATOM 594 C C . THR A 1 77 ? -3.121 -22.344 4.301 1 57.66 77 THR A C 1
ATOM 596 O O . THR A 1 77 ? -3.182 -23.031 3.273 1 57.66 77 THR A O 1
ATOM 599 N N . THR A 1 78 ? -2.834 -22.828 5.422 1 51.94 78 THR A N 1
ATOM 600 C CA . THR A 1 78 ? -2.51 -24.25 5.594 1 51.94 78 THR A CA 1
ATOM 601 C C . THR A 1 78 ? -3.709 -25.125 5.242 1 51.94 78 THR A C 1
ATOM 603 O O . THR A 1 78 ? -3.566 -26.125 4.535 1 51.94 78 THR A O 1
ATOM 606 N N . ARG A 1 79 ? -4.812 -24.766 5.828 1 54.97 79 ARG A N 1
ATOM 607 C CA . ARG A 1 79 ? -6.023 -25.516 5.535 1 54.97 79 ARG A CA 1
ATOM 608 C C . ARG A 1 79 ? -6.312 -25.547 4.039 1 54.97 79 ARG A C 1
ATOM 610 O O . ARG A 1 79 ? -6.672 -26.578 3.486 1 54.97 79 ARG A O 1
ATOM 617 N N . ARG A 1 80 ? -6.23 -24.422 3.543 1 54.5 80 ARG A N 1
ATOM 618 C CA . ARG A 1 80 ? -6.445 -24.344 2.102 1 54.5 80 ARG A CA 1
ATOM 619 C C . ARG A 1 80 ? -5.434 -25.203 1.352 1 54.5 80 ARG A C 1
ATOM 621 O O . ARG A 1 80 ? -5.789 -25.891 0.388 1 54.5 80 ARG A O 1
ATOM 628 N N . ASP A 1 81 ? -4.348 -25.141 1.92 1 49.69 81 ASP A N 1
ATOM 629 C CA . ASP A 1 81 ? -3.299 -25.969 1.332 1 49.69 81 ASP A CA 1
ATOM 630 C C . ASP A 1 81 ? -3.625 -27.453 1.477 1 49.69 81 ASP A C 1
ATOM 632 O O . ASP A 1 81 ? -3.459 -28.219 0.53 1 49.69 81 ASP A O 1
ATOM 636 N N . LEU A 1 82 ? -4.07 -27.781 2.674 1 46.62 82 LEU A N 1
ATOM 637 C CA . LEU A 1 82 ? -4.41 -29.172 2.941 1 46.62 82 LEU A CA 1
ATOM 638 C C . LEU A 1 82 ? -5.637 -29.594 2.139 1 46.62 82 LEU A C 1
ATOM 640 O O . LEU A 1 82 ? -5.672 -30.703 1.593 1 46.62 82 LEU A O 1
ATOM 644 N N . ALA A 1 83 ? -6.613 -28.781 2.199 1 48.78 83 ALA A N 1
ATOM 645 C CA . ALA A 1 83 ? -7.809 -29.078 1.41 1 48.78 83 ALA A CA 1
ATOM 646 C C . ALA A 1 83 ? -7.465 -29.219 -0.069 1 48.78 83 ALA A C 1
ATOM 648 O O . ALA A 1 83 ? -8 -30.094 -0.751 1 48.78 83 ALA A O 1
ATOM 649 N N . ALA A 1 84 ? -6.684 -28.344 -0.401 1 47.69 84 ALA A N 1
ATOM 650 C CA . ALA A 1 84 ? -6.246 -28.391 -1.792 1 47.69 84 ALA A CA 1
ATOM 651 C C . ALA A 1 84 ? -5.531 -29.719 -2.084 1 47.69 84 ALA A C 1
ATOM 653 O O . ALA A 1 84 ? -5.637 -30.25 -3.189 1 47.69 84 ALA A O 1
ATOM 654 N N . LEU A 1 85 ? -4.852 -30.125 -1.09 1 42.16 85 LEU A N 1
ATOM 655 C CA . LEU A 1 85 ? -4.191 -31.422 -1.235 1 42.16 85 LEU A CA 1
ATOM 656 C C . LEU A 1 85 ? -5.215 -32.562 -1.328 1 42.16 85 LEU A C 1
ATOM 658 O O . LEU A 1 85 ? -5.02 -33.5 -2.074 1 42.16 85 LEU A O 1
ATOM 662 N N . THR A 1 86 ? -6.098 -32.594 -0.328 1 41.19 86 THR A N 1
ATOM 663 C CA . THR A 1 86 ? -7.074 -33.656 -0.337 1 41.19 86 THR A CA 1
ATOM 664 C C . THR A 1 86 ? -7.93 -33.625 -1.603 1 41.19 86 THR A C 1
ATOM 666 O O . THR A 1 86 ? -8.43 -34.656 -2.062 1 41.19 86 THR A O 1
ATOM 669 N N . GLU A 1 87 ? -8.531 -32.5 -1.797 1 41.28 87 GLU A N 1
ATOM 670 C CA . GLU A 1 87 ? -9.211 -32.5 -3.09 1 41.28 87 GLU A CA 1
ATOM 671 C C . GLU A 1 87 ? -8.227 -32.781 -4.227 1 41.28 87 GLU A C 1
ATOM 673 O O . GLU A 1 87 ? -7.117 -32.219 -4.238 1 41.28 87 GLU A O 1
ATOM 678 N N . LEU A 1 88 ? -8.125 -34.062 -4.539 1 38.88 88 LEU A N 1
ATOM 679 C CA . LEU A 1 88 ? -7.383 -34.438 -5.742 1 38.88 88 LEU A CA 1
ATOM 680 C C . LEU A 1 88 ? -7.184 -33.219 -6.648 1 38.88 88 LEU A C 1
ATOM 682 O O . LEU A 1 88 ? -6.977 -33.375 -7.855 1 38.88 88 LEU A O 1
ATOM 686 N N . THR A 1 89 ? -7.645 -32.125 -6.328 1 44.59 89 THR A N 1
ATOM 687 C CA . THR A 1 89 ? -7.633 -31.016 -7.281 1 44.59 89 THR A CA 1
ATOM 688 C C . THR A 1 89 ? -6.203 -30.656 -7.684 1 44.59 89 THR A C 1
ATOM 690 O O . THR A 1 89 ? -5.254 -31 -6.973 1 44.59 89 THR A O 1
ATOM 693 N N . ALA A 1 90 ? -6.051 -30.188 -8.977 1 51.84 90 ALA A N 1
ATOM 694 C CA . ALA A 1 90 ? -5.203 -29.734 -10.078 1 51.84 90 ALA A CA 1
ATOM 695 C C . ALA A 1 90 ? -4.145 -28.75 -9.594 1 51.84 90 ALA A C 1
ATOM 697 O O . ALA A 1 90 ? -3.566 -28 -10.383 1 51.84 90 ALA A O 1
ATOM 698 N N . GLY A 1 91 ? -3.557 -28.859 -8.523 1 74.31 91 GLY A N 1
ATOM 699 C CA . GLY A 1 91 ? -2.32 -28.203 -8.148 1 74.31 91 GLY A CA 1
ATOM 700 C C . GLY A 1 91 ? -2.547 -26.828 -7.547 1 74.31 91 GLY A C 1
ATOM 701 O O . GLY A 1 91 ? -3.646 -26.266 -7.641 1 74.31 91 GLY A O 1
ATOM 702 N N . ARG A 1 92 ? -1.737 -26.438 -6.539 1 85.69 92 ARG A N 1
ATOM 703 C CA . ARG A 1 92 ? -1.762 -25.125 -5.906 1 85.69 92 ARG A CA 1
ATOM 704 C C . ARG A 1 92 ? -0.535 -24.297 -6.293 1 85.69 92 ARG A C 1
ATOM 706 O O . ARG A 1 92 ? 0.554 -24.859 -6.469 1 85.69 92 ARG A O 1
ATOM 713 N N . LEU A 1 93 ? -0.807 -23.062 -6.465 1 92.25 93 LEU A N 1
ATOM 714 C CA . LEU A 1 93 ? 0.258 -22.109 -6.75 1 92.25 93 LEU A CA 1
ATOM 715 C C . LEU A 1 93 ? 0.17 -20.906 -5.816 1 92.25 93 LEU A C 1
ATOM 717 O O . LEU A 1 93 ? -0.815 -20.156 -5.844 1 92.25 93 LEU A O 1
ATOM 721 N N . ARG A 1 94 ? 1.055 -20.812 -4.934 1 95.19 94 ARG A N 1
ATOM 722 C CA . ARG A 1 94 ? 1.149 -19.672 -4.031 1 95.19 94 ARG A CA 1
ATOM 723 C C . ARG A 1 94 ? 2.285 -18.75 -4.441 1 95.19 94 ARG A C 1
ATOM 725 O O . ARG A 1 94 ? 3.461 -19.094 -4.316 1 95.19 94 ARG A O 1
ATOM 732 N N . VAL A 1 95 ? 1.943 -17.438 -4.809 1 97.38 95 VAL A N 1
ATOM 733 C CA . VAL A 1 95 ? 2.902 -16.5 -5.379 1 97.38 95 VAL A CA 1
ATOM 734 C C . VAL A 1 95 ? 3.096 -15.312 -4.43 1 97.38 95 VAL A C 1
ATOM 736 O O . VAL A 1 95 ? 2.121 -14.758 -3.918 1 97.38 95 VAL A O 1
ATOM 739 N N . GLY A 1 96 ? 4.297 -15.023 -4.086 1 97.94 96 GLY A N 1
ATOM 740 C CA . GLY A 1 96 ? 4.645 -13.766 -3.438 1 97.94 96 GLY A CA 1
ATOM 741 C C . GLY A 1 96 ? 5.234 -12.75 -4.391 1 97.94 96 GLY A C 1
ATOM 742 O O . GLY A 1 96 ? 6.09 -13.078 -5.211 1 97.94 96 GLY A O 1
ATOM 743 N N . ALA A 1 97 ? 4.746 -11.523 -4.305 1 97.56 97 ALA A N 1
ATOM 744 C CA . ALA A 1 97 ? 5.238 -10.516 -5.242 1 97.56 97 ALA A CA 1
ATOM 745 C C . ALA A 1 97 ? 5.285 -9.141 -4.59 1 97.56 97 ALA A C 1
ATOM 747 O O . ALA A 1 97 ? 4.531 -8.859 -3.652 1 97.56 97 ALA A O 1
ATOM 748 N N . PHE A 1 98 ? 6.176 -8.312 -5.066 1 94.38 98 PHE A N 1
ATOM 749 C CA . PHE A 1 98 ? 6.289 -6.934 -4.605 1 94.38 98 PHE A CA 1
ATOM 750 C C . PHE A 1 98 ? 5.305 -6.035 -5.344 1 94.38 98 PHE A C 1
ATOM 752 O O . PHE A 1 98 ? 4.777 -6.406 -6.391 1 94.38 98 PHE A O 1
ATOM 759 N N . ASP A 1 99 ? 5.109 -4.867 -4.898 1 94 99 ASP A N 1
ATOM 760 C CA . ASP A 1 99 ? 3.979 -4.012 -5.238 1 94 99 ASP A CA 1
ATOM 761 C C . ASP A 1 99 ? 3.986 -3.654 -6.723 1 94 99 ASP A C 1
ATOM 763 O O . ASP A 1 99 ? 2.973 -3.803 -7.41 1 94 99 ASP A O 1
ATOM 767 N N . SER A 1 100 ? 5.098 -3.162 -7.234 1 94.69 100 SER A N 1
ATOM 768 C CA . SER A 1 100 ? 5.133 -2.717 -8.625 1 94.69 100 SER A CA 1
ATOM 769 C C . SER A 1 100 ? 4.871 -3.873 -9.586 1 94.69 100 SER A C 1
ATOM 771 O O . SER A 1 100 ? 4.32 -3.676 -10.672 1 94.69 100 SER A O 1
ATOM 773 N N . ALA A 1 101 ? 5.246 -5.082 -9.211 1 96.44 101 ALA A N 1
ATOM 774 C CA . ALA A 1 101 ? 4.973 -6.246 -10.055 1 96.44 101 ALA A CA 1
ATOM 775 C C . ALA A 1 101 ? 3.479 -6.555 -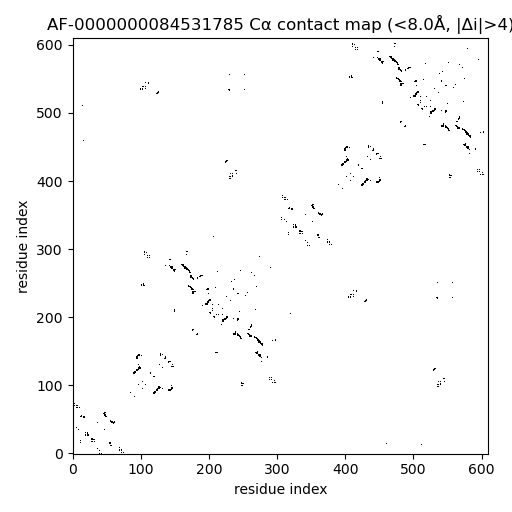10.094 1 96.44 101 ALA A C 1
ATOM 777 O O . ALA A 1 101 ? 3.002 -7.223 -11.016 1 96.44 101 ALA A O 1
ATOM 778 N N . ASN A 1 102 ? 2.766 -6.094 -9.086 1 96.81 102 ASN A N 1
ATOM 779 C CA . ASN A 1 102 ? 1.346 -6.398 -8.945 1 96.81 102 ASN A CA 1
ATOM 780 C C . ASN A 1 102 ? 0.48 -5.383 -9.688 1 96.81 102 ASN A C 1
ATOM 782 O O . ASN A 1 102 ? -0.744 -5.523 -9.734 1 96.81 102 ASN A O 1
ATOM 786 N N . VAL A 1 103 ? 1.125 -4.402 -10.305 1 95.56 103 VAL A N 1
ATOM 787 C CA . VAL A 1 103 ? 0.374 -3.406 -11.07 1 95.56 103 VAL A CA 1
ATOM 788 C C . VAL A 1 103 ? -0.23 -4.055 -12.312 1 95.56 103 VAL A C 1
ATOM 790 O O . VAL A 1 103 ? -1.412 -3.861 -12.609 1 95.56 103 VAL A O 1
ATOM 793 N N . ALA A 1 104 ? 0.636 -4.863 -13.008 1 96.06 104 ALA A N 1
ATOM 794 C CA . ALA A 1 104 ? 0.134 -5.43 -14.25 1 96.06 104 ALA A CA 1
ATOM 795 C C . ALA A 1 104 ? 0.79 -6.777 -14.547 1 96.06 104 ALA A C 1
ATOM 797 O O . ALA A 1 104 ? 0.109 -7.742 -14.898 1 96.06 104 ALA A O 1
ATOM 798 N N . LEU A 1 105 ? 2.105 -6.914 -14.297 1 97.19 105 LEU A N 1
ATOM 799 C CA . LEU A 1 105 ? 2.85 -8.102 -14.711 1 97.19 105 LEU A CA 1
ATOM 800 C C . LEU A 1 105 ? 2.291 -9.352 -14.047 1 97.19 105 LEU A C 1
ATOM 802 O O . LEU A 1 105 ? 1.894 -10.297 -14.727 1 97.19 105 LEU A O 1
ATOM 806 N N . VAL A 1 106 ? 2.188 -9.359 -12.727 1 98.19 106 VAL A N 1
ATOM 807 C CA . VAL A 1 106 ? 1.758 -10.547 -11.992 1 98.19 106 VAL A CA 1
ATOM 808 C C . VAL A 1 106 ? 0.278 -10.812 -12.258 1 98.19 106 VAL A C 1
ATOM 810 O O . VAL A 1 106 ? -0.103 -11.93 -12.617 1 98.19 106 VAL A O 1
ATOM 813 N N . PRO A 1 107 ? -0.576 -9.805 -12.203 1 97.88 107 PRO A N 1
ATOM 814 C CA . PRO A 1 107 ? -1.991 -10.055 -12.492 1 97.88 107 PRO A CA 1
ATOM 815 C C . PRO A 1 107 ? -2.223 -10.602 -13.891 1 97.88 107 PRO A C 1
ATOM 817 O O . PRO A 1 107 ? -3.016 -11.531 -14.07 1 97.88 107 PRO A O 1
ATOM 820 N N . SER A 1 108 ? -1.568 -10.055 -14.875 1 97.25 108 SER A N 1
ATOM 821 C CA . SER A 1 108 ? -1.738 -10.539 -16.234 1 97.25 108 SER A CA 1
ATOM 822 C C . SER A 1 108 ? -1.267 -11.984 -16.375 1 97.25 108 SER A C 1
ATOM 824 O O . SER A 1 108 ? -1.919 -12.797 -17.031 1 97.25 108 SER A O 1
ATOM 826 N N . ALA A 1 109 ? -0.149 -12.258 -15.789 1 97.81 109 ALA A N 1
ATOM 827 C CA . ALA A 1 109 ? 0.364 -13.625 -15.805 1 97.81 109 ALA A CA 1
ATOM 828 C C . ALA A 1 109 ? -0.591 -14.578 -15.086 1 97.81 109 ALA A C 1
ATOM 830 O O . ALA A 1 109 ? -0.825 -15.695 -15.555 1 97.81 109 ALA A O 1
ATOM 831 N N . LEU A 1 110 ? -1.12 -14.148 -13.945 1 97.62 110 LEU A N 1
ATOM 832 C CA . LEU A 1 110 ? -2.078 -14.961 -13.203 1 97.62 110 LEU A CA 1
ATOM 833 C C . LEU A 1 110 ? -3.32 -15.242 -14.039 1 97.62 110 LEU A C 1
ATOM 835 O O . LEU A 1 110 ? -3.838 -16.359 -14.031 1 97.62 110 LEU A O 1
ATOM 839 N N . ALA A 1 111 ? -3.797 -14.227 -14.719 1 97.38 111 ALA A N 1
ATOM 840 C CA . ALA A 1 111 ? -4.977 -14.391 -15.562 1 97.38 111 ALA A CA 1
ATOM 841 C C . ALA A 1 111 ? -4.727 -15.422 -16.656 1 97.38 111 ALA A C 1
ATOM 843 O O . ALA A 1 111 ? -5.551 -16.312 -16.891 1 97.38 111 ALA A O 1
ATOM 844 N N . ALA A 1 112 ? -3.609 -15.289 -17.312 1 96.38 112 ALA A N 1
ATOM 845 C CA . ALA A 1 112 ? -3.25 -16.234 -18.375 1 96.38 112 ALA A CA 1
ATOM 846 C C . ALA A 1 112 ? -3.088 -17.641 -17.828 1 96.38 112 ALA A C 1
ATOM 848 O O . ALA A 1 112 ? -3.549 -18.609 -18.438 1 96.38 112 ALA A O 1
ATOM 849 N N . PHE A 1 113 ? -2.438 -17.781 -16.734 1 96.25 113 PHE A N 1
ATOM 850 C CA . PHE A 1 113 ? -2.229 -19.062 -16.078 1 96.25 113 PHE A CA 1
ATOM 851 C C . PHE A 1 113 ? -3.561 -19.703 -15.695 1 96.25 113 PHE A C 1
ATOM 853 O O . PHE A 1 113 ? -3.775 -20.891 -15.93 1 96.25 113 PHE A O 1
ATOM 860 N N . ARG A 1 114 ? -4.41 -18.891 -15.078 1 94.94 114 ARG A N 1
ATOM 861 C CA . ARG A 1 114 ? -5.723 -19.391 -14.664 1 94.94 114 ARG A CA 1
ATOM 862 C C . ARG A 1 114 ? -6.516 -19.906 -15.867 1 94.94 114 ARG A C 1
ATOM 864 O O . ARG A 1 114 ? -7.207 -20.922 -15.766 1 94.94 114 ARG A O 1
ATOM 871 N N . ALA A 1 115 ? -6.473 -19.203 -16.938 1 94.31 115 ALA A N 1
ATOM 872 C CA . ALA A 1 115 ? -7.16 -19.625 -18.156 1 94.31 115 ALA A CA 1
ATOM 873 C C . ALA A 1 115 ? -6.625 -20.969 -18.656 1 94.31 115 ALA A C 1
ATOM 875 O O . ALA A 1 115 ? -7.395 -21.828 -19.094 1 94.31 115 ALA A O 1
ATOM 876 N N . ALA A 1 116 ? -5.348 -21.188 -18.516 1 92.69 116 ALA A N 1
ATOM 877 C CA . ALA A 1 116 ? -4.695 -22.391 -19 1 92.69 116 ALA A CA 1
ATOM 878 C C . ALA A 1 116 ? -4.848 -23.531 -18 1 92.69 116 ALA A C 1
ATOM 880 O O . ALA A 1 116 ? -4.879 -24.703 -18.375 1 92.69 116 ALA A O 1
ATOM 881 N N . HIS A 1 117 ? -4.945 -23.188 -16.734 1 91.5 117 HIS A N 1
ATOM 882 C CA . HIS A 1 117 ? -5.012 -24.172 -15.664 1 91.5 117 HIS A CA 1
ATOM 883 C C . HIS A 1 117 ? -6.121 -23.828 -14.68 1 91.5 117 HIS A C 1
ATOM 885 O O . HIS A 1 117 ? -5.855 -23.594 -13.5 1 91.5 117 HIS A O 1
ATOM 891 N N . PRO A 1 118 ? -7.328 -23.984 -15.07 1 90.06 118 PRO A N 1
ATOM 892 C CA . PRO A 1 118 ? -8.461 -23.516 -14.266 1 90.06 118 PRO A CA 1
ATOM 893 C C . PRO A 1 118 ? -8.641 -24.312 -12.977 1 90.06 118 PRO A C 1
ATOM 895 O O . PRO A 1 118 ? -9.328 -23.859 -12.062 1 90.06 118 PRO A O 1
ATOM 898 N N . GLN A 1 119 ? -7.977 -25.422 -12.875 1 85.81 119 GLN A N 1
ATOM 899 C CA . GLN A 1 119 ? -8.188 -26.281 -11.719 1 85.81 119 GLN A CA 1
ATOM 900 C C . GLN A 1 119 ? -7.184 -25.969 -10.609 1 85.81 119 GLN A C 1
ATOM 902 O O . GLN A 1 119 ? -7.312 -26.469 -9.492 1 85.81 119 GLN A O 1
ATOM 907 N N . VAL A 1 120 ? -6.152 -25.172 -10.945 1 88.12 120 VAL A N 1
ATOM 908 C CA . VAL A 1 120 ? -5.125 -24.859 -9.961 1 88.12 120 VAL A CA 1
ATOM 909 C C . VAL A 1 120 ? -5.605 -23.719 -9.055 1 88.12 120 VAL A C 1
ATOM 911 O O . VAL A 1 120 ? -6.094 -22.703 -9.531 1 88.12 120 VAL A O 1
ATOM 914 N N . ALA A 1 121 ? -5.535 -23.922 -7.773 1 88.12 121 ALA A N 1
ATOM 915 C CA . ALA A 1 121 ? -5.828 -22.859 -6.816 1 88.12 121 ALA A CA 1
ATOM 916 C C . ALA A 1 121 ? -4.656 -21.891 -6.707 1 88.12 121 ALA A C 1
ATOM 918 O O . ALA A 1 121 ? -3.504 -22.297 -6.559 1 88.12 121 ALA A O 1
ATOM 919 N N . ILE A 1 122 ? -4.973 -20.609 -6.781 1 92.44 122 ILE A N 1
ATOM 920 C CA . ILE A 1 122 ? -3.922 -19.609 -6.816 1 92.44 122 ILE A CA 1
ATOM 921 C C . ILE A 1 122 ? -4.074 -18.656 -5.625 1 92.44 122 ILE A C 1
ATOM 923 O O . ILE A 1 122 ? -5.188 -18.266 -5.273 1 92.44 122 ILE A O 1
ATOM 927 N N . SER A 1 123 ? -2.979 -18.359 -4.98 1 93 123 SER A N 1
ATOM 928 C CA . SER A 1 123 ? -2.955 -17.297 -3.977 1 93 123 SER A CA 1
ATOM 929 C C . SER A 1 123 ? -1.826 -16.297 -4.242 1 93 123 SER A C 1
ATOM 931 O O . SER A 1 123 ? -0.792 -16.672 -4.801 1 93 123 SER A O 1
ATOM 933 N N . LEU A 1 124 ? -2.102 -15.094 -3.895 1 96.12 124 LEU A N 1
ATOM 934 C CA . LEU A 1 124 ? -1.146 -14.008 -4.062 1 96.12 124 LEU A CA 1
ATOM 935 C C . LEU A 1 124 ? -0.865 -13.32 -2.732 1 96.12 124 LEU A C 1
ATOM 937 O O . LEU A 1 124 ? -1.794 -12.93 -2.021 1 96.12 124 LEU A O 1
ATOM 941 N N . THR A 1 125 ? 0.397 -13.227 -2.412 1 94.62 125 THR A N 1
ATOM 942 C CA . THR A 1 125 ? 0.841 -12.523 -1.217 1 94.62 125 THR A CA 1
ATOM 943 C C . THR A 1 125 ? 1.733 -11.344 -1.588 1 94.62 125 THR A C 1
ATOM 945 O O . THR A 1 125 ? 2.711 -11.5 -2.32 1 94.62 125 THR A O 1
ATOM 948 N N . GLU A 1 126 ? 1.326 -10.219 -1.031 1 94.44 126 GLU A N 1
ATOM 949 C CA . GLU A 1 126 ? 2.129 -9.016 -1.248 1 94.44 126 GLU A CA 1
ATOM 950 C C . GLU A 1 126 ? 3.262 -8.914 -0.229 1 94.44 126 GLU A C 1
ATOM 952 O O . GLU A 1 126 ? 3.102 -9.32 0.924 1 94.44 126 GLU A O 1
ATOM 957 N N . GLY A 1 127 ? 4.391 -8.312 -0.747 1 91 127 GLY A N 1
ATOM 958 C CA . GLY A 1 127 ? 5.453 -8.078 0.219 1 91 127 GLY A CA 1
ATOM 959 C C . GLY A 1 127 ? 6.742 -7.59 -0.416 1 91 127 GLY A C 1
ATOM 960 O O . GLY A 1 127 ? 6.883 -7.613 -1.641 1 91 127 GLY A O 1
ATOM 961 N N . LEU A 1 128 ? 7.609 -7.203 0.476 1 86.5 128 LEU A N 1
ATOM 962 C CA . LEU A 1 128 ? 8.969 -6.867 0.068 1 86.5 128 LEU A CA 1
ATOM 963 C C . LEU A 1 128 ? 9.836 -8.117 -0.031 1 86.5 128 LEU A C 1
ATOM 965 O O . LEU A 1 128 ? 9.422 -9.195 0.401 1 86.5 128 LEU A O 1
ATOM 969 N N . SER A 1 129 ? 10.992 -7.984 -0.591 1 86.06 129 SER A N 1
ATOM 970 C CA . SER A 1 129 ? 11.836 -9.125 -0.933 1 86.06 129 SER A CA 1
ATOM 971 C C . SER A 1 129 ? 12.203 -9.938 0.308 1 86.06 129 SER A C 1
ATOM 973 O O . SER A 1 129 ? 12.039 -11.156 0.329 1 86.06 129 SER A O 1
ATOM 975 N N . ALA A 1 130 ? 12.617 -9.281 1.359 1 80.62 130 ALA A N 1
ATOM 976 C CA . ALA A 1 130 ? 13.086 -10.008 2.535 1 80.62 130 ALA A CA 1
ATOM 977 C C . ALA A 1 130 ? 11.945 -10.781 3.195 1 80.62 130 ALA A C 1
ATOM 979 O O . ALA A 1 130 ? 12.07 -11.984 3.445 1 80.62 130 ALA A O 1
ATOM 980 N N . PRO A 1 131 ? 10.836 -10.086 3.451 1 82.5 131 PRO A N 1
ATOM 981 C CA . PRO A 1 131 ? 9.703 -10.836 3.996 1 82.5 131 PRO A CA 1
ATOM 982 C C . PRO A 1 131 ? 9.258 -11.984 3.086 1 82.5 131 PRO A C 1
ATOM 984 O O . PRO A 1 131 ? 8.891 -13.055 3.572 1 82.5 131 PRO A O 1
ATOM 987 N N . LEU A 1 132 ? 9.281 -11.812 1.806 1 91.25 132 LEU A N 1
ATOM 988 C CA . LEU A 1 132 ? 8.859 -12.844 0.873 1 91.25 132 LEU A CA 1
ATOM 989 C C . LEU A 1 132 ? 9.805 -14.039 0.919 1 91.25 132 LEU A C 1
ATOM 991 O O . LEU A 1 132 ? 9.375 -15.188 0.803 1 91.25 132 LEU A O 1
ATOM 995 N N . LEU A 1 133 ? 11.086 -13.734 1.072 1 87.12 133 LEU A N 1
ATOM 996 C CA . LEU A 1 133 ? 12.047 -14.82 1.201 1 87.12 133 LEU A CA 1
ATOM 997 C C . LEU A 1 133 ? 11.789 -15.625 2.471 1 87.12 133 LEU A C 1
ATOM 999 O O . LEU A 1 133 ? 11.953 -16.844 2.482 1 87.12 133 LEU A O 1
ATOM 1003 N N . GLY A 1 134 ? 11.445 -14.898 3.523 1 83.12 134 GLY A N 1
ATOM 1004 C CA . GLY A 1 134 ? 11.055 -15.602 4.734 1 83.12 134 GLY A CA 1
ATOM 1005 C C . GLY A 1 134 ? 9.875 -16.531 4.527 1 83.12 134 GLY A C 1
ATOM 1006 O O . GLY A 1 134 ? 9.898 -17.688 4.973 1 83.12 134 GLY A O 1
ATOM 1007 N N . LEU A 1 135 ? 8.859 -16.078 3.838 1 85.38 135 LEU A N 1
ATOM 1008 C CA . LEU A 1 135 ? 7.684 -16.875 3.539 1 85.38 135 LEU A CA 1
ATOM 1009 C C . LEU A 1 135 ? 8.047 -18.062 2.65 1 85.38 135 LEU A C 1
ATOM 1011 O O . LEU A 1 135 ? 7.492 -19.156 2.805 1 85.38 135 LEU A O 1
ATOM 1015 N N . LEU A 1 136 ? 8.938 -17.812 1.743 1 89.5 136 LEU A N 1
ATOM 1016 C CA . LEU A 1 136 ? 9.406 -18.875 0.86 1 89.5 136 LEU A CA 1
ATOM 1017 C C . LEU A 1 136 ? 10.148 -19.953 1.647 1 89.5 136 LEU A C 1
ATOM 1019 O O . LEU A 1 136 ? 9.93 -21.141 1.437 1 89.5 136 LEU A O 1
ATOM 1023 N N . ALA A 1 137 ? 10.977 -19.484 2.549 1 83.19 137 ALA A N 1
ATOM 1024 C CA . ALA A 1 137 ? 11.758 -20.391 3.381 1 83.19 137 ALA A CA 1
ATOM 1025 C C . ALA A 1 137 ? 10.844 -21.281 4.23 1 83.19 137 ALA A C 1
ATOM 1027 O O . ALA A 1 137 ? 11.109 -22.469 4.406 1 83.19 137 ALA A O 1
ATOM 1028 N N . ASP A 1 138 ? 9.789 -20.688 4.688 1 80.06 138 ASP A N 1
ATOM 1029 C CA . ASP A 1 138 ? 8.852 -21.375 5.559 1 80.06 138 ASP A CA 1
ATOM 1030 C C . ASP A 1 138 ? 7.875 -22.234 4.746 1 80.06 138 ASP A C 1
ATOM 1032 O O . ASP A 1 138 ? 7.055 -22.953 5.316 1 80.06 138 ASP A O 1
ATOM 1036 N N . GLY A 1 139 ? 7.98 -22.125 3.49 1 81.25 139 GLY A N 1
ATOM 1037 C CA . GLY A 1 139 ? 7.105 -22.906 2.631 1 81.25 139 GLY A CA 1
ATOM 1038 C C . GLY A 1 139 ? 5.707 -22.328 2.521 1 81.25 139 GLY A C 1
ATOM 1039 O O . GLY A 1 139 ? 4.781 -23.016 2.078 1 81.25 139 GLY A O 1
ATOM 1040 N N . ALA A 1 140 ? 5.57 -21.094 2.973 1 84.62 140 ALA A N 1
ATOM 1041 C CA . ALA A 1 140 ? 4.27 -20.438 2.949 1 84.62 140 ALA A CA 1
ATOM 1042 C C . ALA A 1 140 ? 3.916 -19.969 1.54 1 84.62 140 ALA A C 1
ATOM 1044 O O . ALA A 1 140 ? 2.746 -19.719 1.235 1 84.62 140 ALA A O 1
ATOM 1045 N N . ILE A 1 141 ? 4.875 -19.781 0.693 1 92.88 141 ILE A N 1
ATOM 1046 C CA . ILE A 1 141 ? 4.68 -19.516 -0.728 1 92.88 141 ILE A CA 1
ATOM 1047 C C . ILE A 1 141 ? 5.586 -20.438 -1.552 1 92.88 141 ILE A C 1
ATOM 1049 O O . ILE A 1 141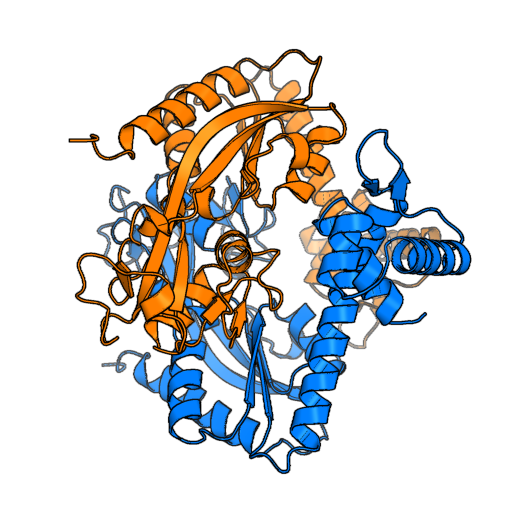 ? 6.535 -21.016 -1.025 1 92.88 141 ILE A O 1
ATOM 1053 N N . ASP A 1 142 ? 5.215 -20.609 -2.836 1 91.88 142 ASP A N 1
ATOM 1054 C CA . ASP A 1 142 ? 5.926 -21.531 -3.717 1 91.88 142 ASP A CA 1
ATOM 1055 C C . ASP A 1 142 ? 6.918 -20.781 -4.605 1 91.88 142 ASP A C 1
ATOM 1057 O O . ASP A 1 142 ? 7.895 -21.3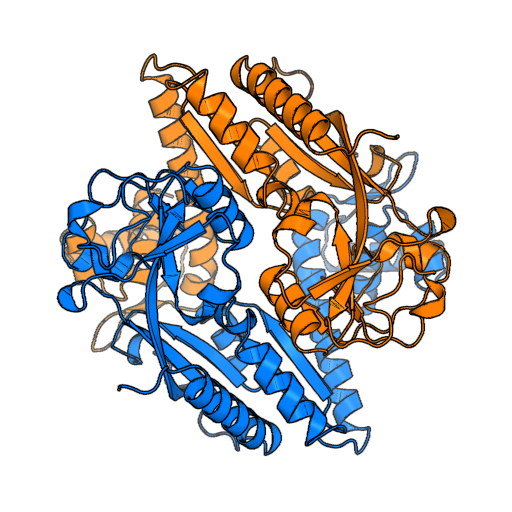59 -5.082 1 91.88 142 ASP A O 1
ATOM 1061 N N . LEU A 1 143 ? 6.605 -19.531 -4.883 1 96.38 143 LEU A N 1
ATOM 1062 C CA . LEU A 1 143 ? 7.371 -18.672 -5.781 1 96.38 143 LEU A CA 1
ATOM 1063 C C . LEU A 1 143 ? 7.363 -17.219 -5.293 1 96.38 143 LEU A C 1
ATOM 1065 O O . LEU A 1 143 ? 6.316 -16.703 -4.914 1 96.38 143 LEU A O 1
ATOM 1069 N N . ALA A 1 144 ? 8.516 -16.625 -5.242 1 97.12 144 ALA A N 1
ATOM 1070 C CA . ALA A 1 144 ? 8.609 -15.211 -4.883 1 97.12 144 ALA A CA 1
ATOM 1071 C C . ALA A 1 144 ? 9.172 -14.391 -6.035 1 97.12 144 ALA A C 1
ATOM 1073 O O . ALA A 1 144 ? 10.133 -14.805 -6.691 1 97.12 144 ALA A O 1
ATOM 1074 N N . LEU A 1 145 ? 8.531 -13.336 -6.34 1 96.88 145 LEU A N 1
ATOM 1075 C CA . LEU A 1 145 ? 9.117 -12.297 -7.18 1 96.88 145 LEU A CA 1
ATOM 1076 C C . LEU A 1 145 ? 9.852 -11.258 -6.336 1 96.88 145 LEU A C 1
ATOM 1078 O O . LEU A 1 145 ? 9.258 -10.672 -5.422 1 96.88 145 LEU A O 1
ATOM 1082 N N . LEU A 1 146 ? 11.086 -11.07 -6.684 1 93.31 146 LEU A N 1
ATOM 1083 C CA . LEU A 1 146 ? 11.953 -10.188 -5.918 1 93.31 146 LEU A CA 1
ATOM 1084 C C . LEU A 1 146 ? 12.5 -9.062 -6.793 1 93.31 146 LEU A C 1
ATOM 1086 O O . LEU A 1 146 ? 12.633 -9.227 -8.008 1 93.31 146 LEU A O 1
ATOM 1090 N N . ALA A 1 147 ? 12.695 -7.996 -6.188 1 90.19 147 ALA A N 1
ATOM 1091 C CA . ALA A 1 147 ? 13.344 -6.883 -6.871 1 90.19 147 ALA A CA 1
ATOM 1092 C C . ALA A 1 147 ? 14.562 -6.402 -6.094 1 90.19 147 ALA A C 1
ATOM 1094 O O . ALA A 1 147 ? 14.547 -6.352 -4.859 1 90.19 147 ALA A O 1
ATOM 1095 N N . THR A 1 148 ? 15.609 -6.172 -6.762 1 81.38 148 THR A N 1
ATOM 1096 C CA . THR A 1 148 ? 16.812 -5.664 -6.129 1 81.38 148 THR A CA 1
ATOM 1097 C C . THR A 1 148 ? 17.453 -4.57 -6.977 1 81.38 148 THR A C 1
ATOM 1099 O O . THR A 1 148 ? 17.297 -4.555 -8.203 1 81.38 148 THR A O 1
ATOM 1102 N N . TYR A 1 149 ? 17.969 -3.658 -6.328 1 69.94 149 TYR A N 1
ATOM 1103 C CA . TYR A 1 149 ? 18.703 -2.592 -7.004 1 69.94 149 TYR A CA 1
ATOM 1104 C C . TYR A 1 149 ? 20.203 -2.836 -6.941 1 69.94 149 TYR A C 1
ATOM 1106 O O . TYR A 1 149 ? 20.984 -2.1 -7.547 1 69.94 149 TYR A O 1
ATOM 1114 N N . HIS A 1 150 ? 20.5 -3.818 -6.172 1 61.72 150 HIS A N 1
ATOM 1115 C CA . HIS A 1 150 ? 21.922 -4.145 -6.125 1 61.72 150 HIS A CA 1
ATOM 1116 C C . HIS A 1 150 ? 22.297 -5.148 -7.215 1 61.72 150 HIS A C 1
ATOM 1118 O O . HIS A 1 150 ? 21.484 -6.012 -7.566 1 61.72 150 HIS A O 1
ATOM 1124 N N . ALA A 1 151 ? 23.141 -4.82 -8.148 1 52.78 151 ALA A N 1
ATOM 1125 C CA . ALA A 1 151 ? 23.547 -5.766 -9.18 1 52.78 151 ALA A CA 1
ATOM 1126 C C . ALA A 1 151 ? 23.922 -7.117 -8.578 1 52.78 151 ALA A C 1
ATOM 1128 O O . ALA A 1 151 ? 23.891 -8.141 -9.266 1 52.78 151 ALA A O 1
ATOM 1129 N N . ASP A 1 152 ? 24.344 -7.148 -7.457 1 50.06 152 ASP A N 1
ATOM 1130 C CA . ASP A 1 152 ? 24.812 -8.453 -7.004 1 50.06 152 ASP A CA 1
ATOM 1131 C C . ASP A 1 152 ? 23.672 -9.242 -6.332 1 50.06 152 ASP A C 1
ATOM 1133 O O . ASP A 1 152 ? 23.156 -8.82 -5.297 1 50.06 152 ASP A O 1
ATOM 1137 N N . ALA A 1 153 ? 23.109 -10.078 -7.184 1 49.22 153 ALA A N 1
ATOM 1138 C CA . ALA A 1 153 ? 22.094 -11.016 -6.73 1 49.22 153 ALA A CA 1
ATOM 1139 C C . ALA A 1 153 ? 22.438 -11.578 -5.355 1 49.22 153 ALA A C 1
ATOM 1141 O O . ALA A 1 153 ? 21.531 -11.953 -4.594 1 49.22 153 ALA A O 1
ATOM 1142 N N . GLU A 1 154 ? 23.656 -11.727 -5.102 1 49.72 154 GLU A N 1
ATOM 1143 C CA . GLU A 1 154 ? 24.125 -12.328 -3.857 1 49.72 154 GLU A CA 1
ATOM 1144 C C . GLU A 1 154 ? 23.578 -11.578 -2.645 1 49.72 154 GLU A C 1
ATOM 1146 O O . GLU A 1 154 ? 23.484 -12.141 -1.554 1 49.72 154 GLU A O 1
ATOM 1151 N N . LEU A 1 155 ? 23.141 -10.352 -3.004 1 56.03 155 LEU A N 1
ATOM 1152 C CA . LEU A 1 155 ? 22.703 -9.555 -1.864 1 56.03 155 LEU A CA 1
ATOM 1153 C C . LEU A 1 155 ? 21.234 -9.836 -1.54 1 56.03 155 LEU A C 1
ATOM 1155 O O . LEU A 1 155 ? 20.766 -9.492 -0.458 1 56.03 155 LEU A O 1
ATOM 1159 N N . ILE A 1 156 ? 20.625 -10.562 -2.404 1 60.34 156 ILE A N 1
ATOM 1160 C CA . ILE A 1 156 ? 19.219 -10.859 -2.139 1 60.34 156 ILE A CA 1
ATOM 1161 C C . ILE A 1 156 ? 19.109 -12.102 -1.252 1 60.34 156 ILE A C 1
ATOM 1163 O O . ILE A 1 156 ? 18.312 -12.133 -0.312 1 60.34 156 ILE A O 1
ATOM 1167 N N . ASP A 1 157 ? 19.953 -13.102 -1.526 1 62.34 157 ASP A N 1
ATOM 1168 C CA . ASP A 1 157 ? 19.953 -14.344 -0.762 1 62.34 157 ASP A CA 1
ATOM 1169 C C . ASP A 1 157 ? 21.375 -14.727 -0.338 1 62.34 157 ASP A C 1
ATOM 1171 O O . ASP A 1 157 ? 22.141 -15.273 -1.136 1 62.34 157 ASP A O 1
ATOM 1175 N N . ASP A 1 158 ? 21.625 -14.391 0.817 1 60.38 158 ASP A N 1
ATOM 1176 C CA . ASP A 1 158 ? 22.953 -14.773 1.293 1 60.38 158 ASP A CA 1
ATOM 1177 C C . ASP A 1 158 ? 22.922 -16.141 1.967 1 60.38 158 ASP A C 1
ATOM 1179 O O . ASP A 1 158 ? 23.969 -16.656 2.379 1 60.38 158 ASP A O 1
ATOM 1183 N N . THR A 1 159 ? 21.859 -16.719 2.004 1 66 159 THR A N 1
ATOM 1184 C CA . THR A 1 159 ? 21.719 -17.969 2.74 1 66 159 THR A CA 1
ATOM 1185 C C . THR A 1 159 ? 21.953 -19.172 1.822 1 66 159 THR A C 1
ATOM 1187 O O . THR A 1 159 ? 22.234 -20.281 2.293 1 66 159 THR A O 1
ATOM 1190 N N . GLY A 1 160 ? 21.844 -18.938 0.582 1 77.75 160 GLY A N 1
ATOM 1191 C CA . GLY A 1 160 ? 21.953 -20.031 -0.367 1 77.75 160 GLY A CA 1
ATOM 1192 C C . GLY A 1 160 ? 20.75 -20.953 -0.342 1 77.75 160 GLY A C 1
ATOM 1193 O O . GLY A 1 160 ? 20.812 -22.094 -0.837 1 77.75 160 GLY A O 1
ATOM 1194 N N . GLN A 1 161 ? 19.75 -20.547 0.259 1 85.81 161 GLN A N 1
ATOM 1195 C CA . GLN A 1 161 ? 18.578 -21.391 0.451 1 85.81 161 GLN A CA 1
ATOM 1196 C C . GLN A 1 161 ? 17.641 -21.312 -0.757 1 85.81 161 GLN A C 1
ATOM 1198 O O . GLN A 1 161 ? 16.719 -22.109 -0.885 1 85.81 161 GLN A O 1
ATOM 1203 N N . PHE A 1 162 ? 17.984 -20.422 -1.639 1 92.38 162 PHE A N 1
ATOM 1204 C CA . PHE A 1 162 ? 17.047 -20.172 -2.713 1 92.38 162 PHE A CA 1
ATOM 1205 C C . PHE A 1 162 ? 17.719 -20.234 -4.07 1 92.38 162 PHE A C 1
ATOM 1207 O O . PHE A 1 162 ? 18.922 -19.984 -4.18 1 92.38 162 PHE A O 1
ATOM 1214 N N . ASP A 1 163 ? 17.047 -20.688 -5.059 1 92.69 163 ASP A N 1
ATOM 1215 C CA . ASP A 1 163 ? 17.438 -20.562 -6.461 1 92.69 163 ASP A CA 1
ATOM 1216 C C . ASP A 1 163 ? 16.797 -19.328 -7.098 1 92.69 163 ASP A C 1
ATOM 1218 O O . ASP A 1 163 ? 15.562 -19.266 -7.227 1 92.69 163 ASP A O 1
ATOM 1222 N N . LEU A 1 164 ? 17.594 -18.391 -7.438 1 92.19 164 LEU A N 1
ATOM 1223 C CA . LEU A 1 164 ? 17.109 -17.172 -8.078 1 92.19 164 LEU A CA 1
ATOM 1224 C C . LEU A 1 164 ? 17.312 -17.234 -9.586 1 92.19 164 LEU A C 1
ATOM 1226 O O . LEU A 1 164 ? 18.344 -17.719 -10.062 1 92.19 164 LEU A O 1
ATOM 1230 N N . SER A 1 165 ? 16.344 -16.812 -10.336 1 93.19 165 SER A N 1
ATOM 1231 C CA . SER A 1 165 ? 16.422 -16.719 -11.789 1 93.19 165 SER A CA 1
ATOM 1232 C C . SER A 1 165 ? 16.047 -15.32 -12.273 1 93.19 165 SER A C 1
ATOM 1234 O O . SER A 1 165 ? 15 -14.781 -11.898 1 93.19 165 SER A O 1
ATOM 1236 N N . PRO A 1 166 ? 16.922 -14.711 -13.047 1 93.31 166 PRO A N 1
ATOM 1237 C CA . PRO A 1 166 ? 16.562 -13.398 -13.594 1 93.31 166 PRO A CA 1
ATOM 1238 C C . PRO A 1 166 ? 15.289 -13.438 -14.43 1 93.31 166 PRO A C 1
ATOM 1240 O O . PRO A 1 166 ? 15.07 -14.383 -15.188 1 93.31 166 PRO A O 1
ATOM 1243 N N . LEU A 1 167 ? 14.438 -12.516 -14.195 1 95.19 167 LEU A N 1
ATOM 1244 C CA . LEU A 1 167 ? 13.18 -12.438 -14.93 1 95.19 167 LEU A CA 1
ATOM 1245 C C . LEU A 1 167 ? 13.172 -11.234 -15.867 1 95.19 167 LEU A C 1
ATOM 1247 O O . LEU A 1 167 ? 12.742 -11.336 -17.016 1 95.19 167 LEU A O 1
ATOM 1251 N N . ALA A 1 168 ? 13.648 -10.039 -15.367 1 93.06 168 ALA A N 1
ATOM 1252 C CA . ALA A 1 168 ? 13.555 -8.828 -16.188 1 93.06 168 ALA A CA 1
ATOM 1253 C C . ALA A 1 168 ? 14.406 -7.707 -15.602 1 93.06 168 ALA A C 1
ATOM 1255 O O . ALA A 1 168 ? 14.688 -7.695 -14.398 1 93.06 168 ALA A O 1
ATOM 1256 N N . GLU A 1 169 ? 14.875 -6.871 -16.5 1 90.69 169 GLU A N 1
ATOM 1257 C CA . GLU A 1 169 ? 15.312 -5.539 -16.094 1 90.69 169 GLU A CA 1
ATOM 1258 C C . GLU A 1 169 ? 14.141 -4.566 -16.016 1 90.69 169 GLU A C 1
ATOM 1260 O O . GLU A 1 169 ? 13.242 -4.609 -16.859 1 90.69 169 GLU A O 1
ATOM 1265 N N . ASP A 1 170 ? 14.133 -3.799 -15 1 91.5 170 ASP A N 1
ATOM 1266 C CA . ASP A 1 170 ? 13.039 -2.877 -14.719 1 91.5 170 ASP A CA 1
ATOM 1267 C C . ASP A 1 170 ? 13.547 -1.447 -14.555 1 91.5 170 ASP A C 1
ATOM 1269 O O . ASP A 1 170 ? 13.703 -0.963 -13.43 1 91.5 170 ASP A O 1
ATOM 1273 N N . PRO A 1 171 ? 13.797 -0.77 -15.711 1 90.44 171 PRO A N 1
ATOM 1274 C CA . PRO A 1 171 ? 14.305 0.602 -15.617 1 90.44 171 PRO A CA 1
ATOM 1275 C C . PRO A 1 171 ? 13.352 1.53 -14.867 1 90.44 171 PRO A C 1
ATOM 1277 O O . PRO A 1 171 ? 12.148 1.252 -14.781 1 90.44 171 PRO A O 1
ATOM 1280 N N . VAL A 1 172 ? 13.969 2.604 -14.359 1 92.38 172 VAL A N 1
ATOM 1281 C CA . VAL A 1 172 ? 13.156 3.547 -13.602 1 92.38 172 VAL A CA 1
ATOM 1282 C C . VAL A 1 172 ? 12.977 4.836 -14.398 1 92.38 172 VAL A C 1
ATOM 1284 O O . VAL A 1 172 ? 13.852 5.211 -15.188 1 92.38 172 VAL A O 1
ATOM 1287 N N . LEU A 1 173 ? 11.844 5.477 -14.266 1 95.5 173 LEU A N 1
ATOM 1288 C CA . LEU A 1 173 ? 11.492 6.77 -14.836 1 95.5 173 LEU A CA 1
ATOM 1289 C C . LEU A 1 173 ? 11.305 7.812 -13.742 1 95.5 173 LEU A C 1
ATOM 1291 O O . LEU A 1 173 ? 11.266 7.477 -12.555 1 95.5 173 LEU A O 1
ATOM 1295 N N . VAL A 1 174 ? 11.258 9.023 -14.18 1 97.12 174 VAL A N 1
ATOM 1296 C CA . VAL A 1 174 ? 10.953 10.117 -13.266 1 97.12 174 VAL A CA 1
ATOM 1297 C C . VAL A 1 174 ? 9.469 10.469 -13.359 1 97.12 174 VAL A C 1
ATOM 1299 O O . VAL A 1 174 ? 8.945 10.688 -14.453 1 97.12 174 VAL A O 1
ATOM 1302 N N . ALA A 1 175 ? 8.773 10.469 -12.281 1 98 175 ALA A N 1
ATOM 1303 C CA . ALA A 1 175 ? 7.379 10.898 -12.219 1 98 175 ALA A CA 1
ATOM 1304 C C . ALA A 1 175 ? 7.277 12.359 -11.773 1 98 175 ALA A C 1
ATOM 1306 O O . ALA A 1 175 ? 7.773 12.727 -10.711 1 98 175 ALA A O 1
ATOM 1307 N N . LEU A 1 176 ? 6.68 13.141 -12.578 1 98.31 176 LEU A N 1
ATOM 1308 C CA . LEU A 1 176 ? 6.469 14.562 -12.352 1 98.31 176 LEU A CA 1
ATOM 1309 C C . LEU A 1 176 ? 4.992 14.922 -12.484 1 98.31 176 LEU A C 1
ATOM 1311 O O . LEU A 1 176 ? 4.262 14.281 -13.25 1 98.31 176 LEU A O 1
ATOM 1315 N N . SER A 1 177 ? 4.594 15.938 -11.672 1 98 177 SER A N 1
ATOM 1316 C CA . SER A 1 177 ? 3.297 16.516 -12.008 1 98 177 SER A CA 1
ATOM 1317 C C . SER A 1 177 ? 3.262 17 -13.453 1 98 177 SER A C 1
ATOM 1319 O O . SER A 1 177 ? 4.273 17.453 -13.984 1 98 177 SER A O 1
ATOM 1321 N N . ARG A 1 178 ? 2.113 16.906 -14.078 1 96.38 178 ARG A N 1
ATOM 1322 C CA . ARG A 1 178 ? 2 17.344 -15.469 1 96.38 178 ARG A CA 1
ATOM 1323 C C . ARG A 1 178 ? 2.27 18.828 -15.602 1 96.38 178 ARG A C 1
ATOM 1325 O O . ARG A 1 178 ? 2.662 19.312 -16.672 1 96.38 178 ARG A O 1
ATOM 1332 N N . SER A 1 179 ? 2.102 19.547 -14.547 1 96.06 179 SER A N 1
ATOM 1333 C CA . SER A 1 179 ? 2.328 21 -14.562 1 96.06 179 SER A CA 1
ATOM 1334 C C . SER A 1 179 ? 3.777 21.328 -14.227 1 96.06 179 SER A C 1
ATOM 1336 O O . SER A 1 179 ? 4.172 22.5 -14.258 1 96.06 179 SER A O 1
ATOM 1338 N N . HIS A 1 180 ? 4.574 20.375 -13.875 1 97.25 180 HIS A N 1
ATOM 1339 C CA . HIS A 1 180 ? 5.977 20.594 -13.547 1 97.25 180 HIS A CA 1
ATOM 1340 C C . HIS A 1 180 ? 6.742 21.156 -14.742 1 97.25 180 HIS A C 1
ATOM 1342 O O . HIS A 1 180 ? 6.504 20.75 -15.883 1 97.25 180 HIS A O 1
ATOM 1348 N N . ARG A 1 181 ? 7.703 21.938 -14.523 1 96.75 181 ARG A N 1
ATOM 1349 C CA . ARG A 1 181 ? 8.453 22.641 -15.57 1 96.75 181 ARG A CA 1
ATOM 1350 C C . ARG A 1 181 ? 9.195 21.641 -16.453 1 96.75 181 ARG A C 1
ATOM 1352 O O . ARG A 1 181 ? 9.43 21.906 -17.641 1 96.75 181 ARG A O 1
ATOM 1359 N N . LEU A 1 182 ? 9.508 20.5 -15.93 1 97.25 182 LEU A N 1
ATOM 1360 C CA . LEU A 1 182 ? 10.305 19.531 -16.672 1 97.25 182 LEU A CA 1
ATOM 1361 C C . LEU A 1 182 ? 9.422 18.422 -17.25 1 97.25 182 LEU A C 1
ATOM 1363 O O . LEU A 1 182 ? 9.93 17.484 -17.859 1 97.25 182 LEU A O 1
ATOM 1367 N N . ALA A 1 183 ? 8.117 18.469 -17.094 1 97 183 ALA A N 1
ATOM 1368 C CA . ALA A 1 183 ? 7.195 17.391 -17.438 1 97 183 ALA A CA 1
ATOM 1369 C C . ALA A 1 183 ? 7.172 17.156 -18.953 1 97 183 ALA A C 1
ATOM 1371 O O . ALA A 1 183 ? 6.898 16.047 -19.406 1 97 183 ALA A O 1
ATOM 1372 N N . GLY A 1 184 ? 7.512 18.125 -19.719 1 95.44 184 GLY A N 1
ATOM 1373 C CA . GLY A 1 184 ? 7.43 18.016 -21.172 1 95.44 184 GLY A CA 1
ATOM 1374 C C . GLY A 1 184 ? 8.734 17.578 -21.812 1 95.44 184 GLY A C 1
ATOM 1375 O O . GLY A 1 184 ? 8.82 17.453 -23.031 1 95.44 184 GLY A O 1
ATOM 1376 N N . ARG A 1 185 ? 9.742 17.281 -21.031 1 96.31 185 ARG A N 1
ATOM 1377 C CA . ARG A 1 185 ? 11.039 16.875 -21.547 1 96.31 185 ARG A CA 1
ATOM 1378 C C . ARG A 1 185 ? 11 15.453 -22.078 1 96.31 185 ARG A C 1
ATOM 1380 O O . ARG A 1 185 ? 10.281 14.602 -21.562 1 96.31 185 ARG A O 1
ATOM 1387 N N . ARG A 1 186 ? 11.766 15.195 -23.109 1 95.75 186 ARG A N 1
ATOM 1388 C CA . ARG A 1 186 ? 11.883 13.852 -23.672 1 95.75 186 ARG A CA 1
ATOM 1389 C C . ARG A 1 186 ? 12.719 12.961 -22.75 1 95.75 186 ARG A C 1
ATOM 1391 O O . ARG A 1 186 ? 12.477 11.75 -22.672 1 95.75 186 ARG A O 1
ATOM 1398 N N . ARG A 1 187 ? 13.719 13.609 -22.156 1 96.56 187 ARG A N 1
ATOM 1399 C CA . ARG A 1 187 ? 14.656 12.93 -21.266 1 96.56 187 ARG A CA 1
ATOM 1400 C C . ARG A 1 187 ? 15.242 13.898 -20.25 1 96.56 187 ARG A C 1
ATOM 1402 O O . ARG A 1 187 ? 15.344 15.094 -20.516 1 96.56 187 ARG A O 1
ATOM 1409 N N . LEU A 1 188 ? 15.609 13.32 -19.109 1 96.12 188 LEU A N 1
ATOM 1410 C CA . LEU A 1 188 ? 16.172 14.164 -18.062 1 96.12 188 LEU A CA 1
ATOM 1411 C C . LEU A 1 188 ? 17.516 13.617 -17.594 1 96.12 188 LEU A C 1
ATOM 1413 O O . LEU A 1 188 ? 17.766 12.406 -17.656 1 96.12 188 LEU A O 1
ATOM 1417 N N . ARG A 1 189 ? 18.328 14.523 -17.266 1 94.44 189 ARG A N 1
ATOM 1418 C CA . ARG A 1 189 ? 19.5 14.172 -16.453 1 94.44 189 ARG A CA 1
ATOM 1419 C C . ARG A 1 189 ? 19.172 14.289 -14.969 1 94.44 189 ARG A C 1
ATOM 1421 O O . ARG A 1 189 ? 18.484 15.227 -14.555 1 94.44 189 ARG A O 1
ATOM 1428 N N . LEU A 1 190 ? 19.719 13.336 -14.25 1 92.56 190 LEU A N 1
ATOM 1429 C CA . LEU A 1 190 ? 19.469 13.336 -12.812 1 92.56 190 LEU A CA 1
ATOM 1430 C C . LEU A 1 190 ? 19.875 14.664 -12.188 1 92.56 190 LEU A C 1
ATOM 1432 O O . LEU A 1 190 ? 19.203 15.164 -11.281 1 92.56 190 LEU A O 1
ATOM 1436 N N . ALA A 1 191 ? 20.938 15.234 -12.641 1 92 191 ALA A N 1
ATOM 1437 C CA . ALA A 1 191 ? 21.469 16.484 -12.125 1 92 191 ALA A CA 1
ATOM 1438 C C . ALA A 1 191 ? 20.453 17.609 -12.266 1 92 191 ALA A C 1
ATOM 1440 O O . ALA A 1 191 ? 20.438 18.547 -11.453 1 92 191 ALA A O 1
ATOM 1441 N N . GLU A 1 192 ? 19.625 17.531 -13.258 1 94.38 192 GLU A N 1
ATOM 1442 C CA . GLU A 1 192 ? 18.594 18.547 -13.484 1 94.38 192 GLU A CA 1
ATOM 1443 C C . GLU A 1 192 ? 17.547 18.531 -12.375 1 94.38 192 GLU A C 1
ATOM 1445 O O . GLU A 1 192 ? 16.766 19.484 -12.25 1 94.38 192 GLU A O 1
ATOM 1450 N N . LEU A 1 193 ? 17.594 17.453 -11.602 1 94.94 193 LEU A N 1
ATOM 1451 C CA . LEU A 1 193 ? 16.578 17.297 -10.57 1 94.94 193 LEU A CA 1
ATOM 1452 C C . LEU A 1 193 ? 17.172 17.484 -9.18 1 94.94 193 LEU A C 1
ATOM 1454 O O . LEU A 1 193 ? 16.531 17.156 -8.18 1 94.94 193 LEU A O 1
ATOM 1458 N N . ALA A 1 194 ? 18.328 18 -9.078 1 91.25 194 ALA A N 1
ATOM 1459 C CA . ALA A 1 194 ? 19.078 18.109 -7.828 1 91.25 194 ALA A CA 1
ATOM 1460 C C . ALA A 1 194 ? 18.359 19.016 -6.832 1 91.25 194 ALA A C 1
ATOM 1462 O O . ALA A 1 194 ? 18.422 18.781 -5.621 1 91.25 194 ALA A O 1
ATOM 1463 N N . ASP A 1 195 ? 17.656 19.984 -7.316 1 92.75 195 ASP A N 1
ATOM 1464 C CA . ASP A 1 195 ? 17.047 20.969 -6.43 1 92.75 195 ASP A CA 1
ATOM 1465 C C . ASP A 1 195 ? 15.578 20.641 -6.168 1 92.75 195 ASP A C 1
ATOM 1467 O O . ASP A 1 195 ? 14.891 21.391 -5.457 1 92.75 195 ASP A O 1
ATOM 1471 N N . GLU A 1 196 ? 15.141 19.531 -6.738 1 95.38 196 GLU A N 1
ATOM 1472 C CA . GLU A 1 196 ? 13.742 19.156 -6.57 1 95.38 196 GLU A CA 1
ATOM 1473 C C . GLU A 1 196 ? 13.516 18.484 -5.223 1 95.38 196 GLU A C 1
ATOM 1475 O O . GLU A 1 196 ? 14.445 17.906 -4.648 1 95.38 196 GLU A O 1
ATOM 1480 N N . ALA A 1 197 ? 12.289 18.672 -4.73 1 95.88 197 ALA A N 1
ATOM 1481 C CA . ALA A 1 197 ? 11.852 17.859 -3.607 1 95.88 197 ALA A CA 1
ATOM 1482 C C . ALA A 1 197 ? 11.562 16.422 -4.059 1 95.88 197 ALA A C 1
ATOM 1484 O O . ALA A 1 197 ? 11.008 16.203 -5.137 1 95.88 197 ALA A O 1
ATOM 1485 N N . TRP A 1 198 ? 12 15.508 -3.203 1 97.06 198 TRP A N 1
ATOM 1486 C CA . TRP A 1 198 ? 11.836 14.109 -3.584 1 97.06 198 TRP A CA 1
ATOM 1487 C C . TRP A 1 198 ? 10.875 13.398 -2.635 1 97.06 198 TRP A C 1
ATOM 1489 O O . TRP A 1 198 ? 10.789 13.742 -1.453 1 97.06 198 TRP A O 1
ATOM 1499 N N . ILE A 1 199 ? 10.141 12.516 -3.193 1 97.38 199 ILE A N 1
ATOM 1500 C CA . ILE A 1 199 ? 9.281 11.586 -2.48 1 97.38 199 ILE A CA 1
ATOM 1501 C C . ILE A 1 199 ? 9.867 10.172 -2.564 1 97.38 199 ILE A C 1
ATOM 1503 O O . ILE A 1 199 ? 10.172 9.688 -3.654 1 97.38 199 ILE A O 1
ATOM 1507 N N . ALA A 1 200 ? 10.078 9.516 -1.432 1 94.56 200 ALA A N 1
ATOM 1508 C CA . ALA A 1 200 ? 10.695 8.188 -1.391 1 94.56 200 ALA A CA 1
ATOM 1509 C C . ALA A 1 200 ? 10 7.293 -0.365 1 94.56 200 ALA A C 1
ATOM 1511 O O . ALA A 1 200 ? 9.164 7.762 0.411 1 94.56 200 ALA A O 1
ATOM 1512 N N . ALA A 1 201 ? 10.266 6.02 -0.453 1 91.06 201 ALA A N 1
ATOM 1513 C CA . ALA A 1 201 ? 9.641 5.062 0.455 1 91.06 201 ALA A CA 1
ATOM 1514 C C . ALA A 1 201 ? 10.117 5.277 1.89 1 91.06 201 ALA A C 1
ATOM 1516 O O . ALA A 1 201 ? 9.383 4.984 2.84 1 91.06 201 ALA A O 1
ATOM 1517 N N . ARG A 1 202 ? 11.336 5.781 1.989 1 87.44 202 ARG A N 1
ATOM 1518 C CA . ARG A 1 202 ? 11.969 6.047 3.275 1 87.44 202 ARG A CA 1
ATOM 1519 C C . ARG A 1 202 ? 12.781 7.336 3.227 1 87.44 202 ARG A C 1
ATOM 1521 O O . ARG A 1 202 ? 13.141 7.812 2.146 1 87.44 202 ARG A O 1
ATOM 1528 N N . ARG A 1 203 ? 13.055 7.789 4.379 1 84.44 203 ARG A N 1
ATOM 1529 C CA . ARG A 1 203 ? 13.828 9.023 4.457 1 84.44 203 ARG A CA 1
ATOM 1530 C C . ARG A 1 203 ? 15.281 8.781 4.043 1 84.44 203 ARG A C 1
ATOM 1532 O O . ARG A 1 203 ? 15.914 9.664 3.463 1 84.44 203 ARG A O 1
ATOM 1539 N N . GLN A 1 204 ? 15.734 7.57 4.344 1 81.31 204 GLN A N 1
ATOM 1540 C CA . GLN A 1 204 ? 17.078 7.195 3.898 1 81.31 204 GLN A CA 1
ATOM 1541 C C . GLN A 1 204 ? 17.047 6.672 2.465 1 81.31 204 GLN A C 1
ATOM 1543 O O . GLN A 1 204 ? 16.562 5.57 2.209 1 81.31 204 GLN A O 1
ATOM 1548 N N . PRO A 1 205 ? 17.578 7.414 1.607 1 83.62 205 PRO A N 1
ATOM 1549 C CA . PRO A 1 205 ? 17.438 7.055 0.194 1 83.62 205 PRO A CA 1
ATOM 1550 C C . PRO A 1 205 ? 18.172 5.77 -0.164 1 83.62 205 PRO A C 1
ATOM 1552 O O . PRO A 1 205 ? 17.859 5.129 -1.168 1 83.62 205 PRO A O 1
ATOM 1555 N N . GLU A 1 206 ? 19.109 5.32 0.629 1 77.12 206 GLU A N 1
ATOM 1556 C CA . GLU A 1 206 ? 19.938 4.156 0.33 1 77.12 206 GLU A CA 1
ATOM 1557 C C . GLU A 1 206 ? 19.109 2.877 0.308 1 77.12 206 GLU A C 1
ATOM 1559 O O . GLU A 1 206 ? 19.531 1.861 -0.241 1 77.12 206 GLU A O 1
ATOM 1564 N N . SER A 1 207 ? 18 2.963 0.901 1 73.94 207 SER A N 1
ATOM 1565 C CA . SER A 1 207 ? 17.141 1.781 0.959 1 73.94 207 SER A CA 1
ATOM 1566 C C . SER A 1 207 ? 15.93 1.934 0.052 1 73.94 207 SER A C 1
ATOM 1568 O O . SER A 1 207 ? 14.906 1.272 0.255 1 73.94 207 SER A O 1
ATOM 1570 N N . THR A 1 208 ? 16.031 2.846 -0.803 1 83.06 208 THR A N 1
ATOM 1571 C CA . THR A 1 208 ? 14.93 3.137 -1.722 1 83.06 208 THR A CA 1
ATOM 1572 C C . THR A 1 208 ? 15.398 3.014 -3.17 1 83.06 208 THR A C 1
ATOM 1574 O O . THR A 1 208 ? 16.516 2.584 -3.434 1 83.06 208 THR A O 1
ATOM 1577 N N . LEU A 1 209 ? 14.516 3.391 -4.105 1 85.12 209 LEU A N 1
ATOM 1578 C CA . LEU A 1 209 ? 14.852 3.381 -5.527 1 85.12 209 LEU A CA 1
ATOM 1579 C C . LEU A 1 209 ? 15.906 4.434 -5.844 1 85.12 209 LEU A C 1
ATOM 1581 O O . LEU A 1 209 ? 16.531 4.387 -6.906 1 85.12 209 LEU A O 1
ATOM 1585 N N . LEU A 1 210 ? 16.141 5.289 -4.887 1 86.75 210 LEU A N 1
ATOM 1586 C CA . LEU A 1 210 ? 17.109 6.355 -5.09 1 86.75 210 LEU A CA 1
ATOM 1587 C C . LEU A 1 210 ? 18.516 5.891 -4.703 1 86.75 210 LEU A C 1
ATOM 1589 O O . LEU A 1 210 ? 19.484 6.641 -4.848 1 86.75 210 LEU A O 1
ATOM 1593 N N . ALA A 1 211 ? 18.656 4.719 -4.27 1 81.88 211 ALA A N 1
ATOM 1594 C CA . ALA A 1 211 ? 19.922 4.211 -3.744 1 81.88 211 ALA A CA 1
ATOM 1595 C C . ALA A 1 211 ? 21.047 4.336 -4.781 1 81.88 211 ALA A C 1
ATOM 1597 O O . ALA A 1 211 ? 22.141 4.789 -4.465 1 81.88 211 ALA A O 1
ATOM 1598 N N . SER A 1 212 ? 20.734 3.953 -5.969 1 77.38 212 SER A N 1
ATOM 1599 C CA . SER A 1 212 ? 21.75 4 -7.02 1 77.38 212 SER A CA 1
ATOM 1600 C C . SER A 1 212 ? 22.141 5.438 -7.352 1 77.38 212 SER A C 1
ATOM 1602 O O . SER A 1 212 ? 23.297 5.719 -7.652 1 77.38 212 SER A O 1
ATOM 1604 N N . CYS A 1 213 ? 21.172 6.324 -7.234 1 83.5 213 CYS A N 1
ATOM 1605 C CA . CYS A 1 213 ? 21.438 7.734 -7.5 1 83.5 213 CYS A CA 1
ATOM 1606 C C . CYS A 1 213 ? 22.344 8.328 -6.434 1 83.5 213 CYS A C 1
ATOM 1608 O O . CYS A 1 213 ? 23.266 9.086 -6.746 1 83.5 213 CYS A O 1
ATOM 1610 N N . VAL A 1 214 ? 22.125 7.859 -5.32 1 83.12 214 VAL A N 1
ATOM 1611 C CA . VAL A 1 214 ? 22.938 8.359 -4.203 1 83.12 214 VAL A CA 1
ATOM 1612 C C . VAL A 1 214 ? 24.359 7.84 -4.324 1 83.12 214 VAL A C 1
ATOM 1614 O O . VAL A 1 214 ? 25.312 8.57 -4.055 1 83.12 214 VAL A O 1
ATOM 1617 N N . ARG A 1 215 ? 24.469 6.652 -4.766 1 78.06 215 ARG A N 1
ATOM 1618 C CA . ARG A 1 215 ? 25.797 6.047 -4.945 1 78.06 215 ARG A CA 1
ATOM 1619 C C . ARG A 1 215 ? 26.594 6.797 -6 1 78.06 215 ARG A C 1
ATOM 1621 O O . ARG A 1 215 ? 27.828 6.828 -5.938 1 78.06 215 ARG A O 1
ATOM 1628 N N . SER A 1 216 ? 25.922 7.434 -6.871 1 79.12 216 SER A N 1
ATOM 1629 C CA . SER A 1 216 ? 26.578 8.18 -7.934 1 79.12 216 SER A CA 1
ATOM 1630 C C . SER A 1 216 ? 26.797 9.633 -7.531 1 79.12 216 SER A C 1
ATOM 1632 O O . SER A 1 216 ? 27.203 10.453 -8.359 1 79.12 216 SER A O 1
ATOM 1634 N N . GLY A 1 217 ? 26.406 9.961 -6.305 1 84 217 GLY A N 1
ATOM 1635 C CA . GLY A 1 217 ? 26.719 11.281 -5.781 1 84 217 GLY A CA 1
ATOM 1636 C C . GLY A 1 217 ? 25.5 12.188 -5.719 1 84 217 GLY A C 1
ATOM 1637 O O . GLY A 1 217 ? 25.609 13.336 -5.277 1 84 217 GLY A O 1
ATOM 1638 N N . PHE A 1 218 ? 24.438 11.664 -6.164 1 88.19 218 PHE A N 1
ATOM 1639 C CA . PHE A 1 218 ? 23.203 12.438 -6.109 1 88.19 218 PHE A CA 1
ATOM 1640 C C . PHE A 1 218 ? 22.703 12.555 -4.676 1 88.19 218 PHE A C 1
ATOM 1642 O O . PHE A 1 218 ? 22.719 11.578 -3.926 1 88.19 218 PHE A O 1
ATOM 1649 N N . GLN A 1 219 ? 22.375 13.758 -4.273 1 89.19 219 GLN A N 1
ATOM 1650 C CA . GLN A 1 219 ? 21.875 14.008 -2.926 1 89.19 219 GLN A CA 1
ATOM 1651 C C . GLN A 1 219 ? 20.438 14.523 -2.965 1 89.19 219 GLN A C 1
ATOM 1653 O O . GLN A 1 219 ? 20.203 15.734 -2.938 1 89.19 219 GLN A O 1
ATOM 1658 N N . PRO A 1 220 ? 19.516 13.609 -2.943 1 92.88 220 PRO A N 1
ATOM 1659 C CA . PRO A 1 220 ? 18.125 14.047 -2.998 1 92.88 220 PRO A CA 1
ATOM 1660 C C . PRO A 1 220 ? 17.625 14.625 -1.672 1 92.88 220 PRO A C 1
ATOM 1662 O O . PRO A 1 220 ? 18.016 14.141 -0.604 1 92.88 220 PRO A O 1
ATOM 1665 N N . ARG A 1 221 ? 16.922 15.664 -1.724 1 92.69 221 ARG A N 1
ATOM 1666 C CA . ARG A 1 221 ? 16.203 16.188 -0.565 1 92.69 221 ARG A CA 1
ATOM 1667 C C . ARG A 1 221 ? 14.836 15.516 -0.43 1 92.69 221 ARG A C 1
ATOM 1669 O O . ARG A 1 221 ? 13.875 15.914 -1.096 1 92.69 221 ARG A O 1
ATOM 1676 N N . ILE A 1 222 ? 14.734 14.57 0.441 1 93.69 222 ILE A N 1
ATOM 1677 C CA . ILE A 1 222 ? 13.484 13.828 0.612 1 93.69 222 ILE A CA 1
ATOM 1678 C C . ILE A 1 222 ? 12.523 14.625 1.491 1 93.69 222 ILE A C 1
ATOM 1680 O O . ILE A 1 222 ? 12.758 14.773 2.695 1 93.69 222 ILE A O 1
ATOM 1684 N N . GLU A 1 223 ? 11.508 15.062 0.887 1 93.94 223 GLU A N 1
ATOM 1685 C CA . GLU A 1 223 ? 10.516 15.867 1.596 1 93.94 223 GLU A CA 1
ATOM 1686 C C . GLU A 1 223 ? 9.43 14.992 2.207 1 93.94 223 GLU A C 1
ATOM 1688 O O . GLU A 1 223 ? 8.945 15.266 3.309 1 93.94 223 GLU A O 1
ATOM 1693 N N . TYR A 1 224 ? 9.008 14.008 1.484 1 95.25 224 TYR A N 1
ATOM 1694 C CA . TYR A 1 224 ? 8.008 13.062 1.966 1 95.25 224 TYR A CA 1
ATOM 1695 C C . TYR A 1 224 ? 8.523 11.633 1.893 1 95.25 224 TYR A C 1
ATOM 1697 O O . TYR A 1 224 ? 9.125 11.234 0.893 1 95.25 224 TYR A O 1
ATOM 1705 N N . ALA A 1 225 ? 8.297 10.914 2.969 1 94.12 225 ALA A N 1
ATOM 1706 C CA . ALA A 1 225 ? 8.609 9.484 3.023 1 94.12 225 ALA A CA 1
ATOM 1707 C C . ALA A 1 225 ? 7.336 8.656 3.164 1 94.12 225 ALA A C 1
ATOM 1709 O O . ALA A 1 225 ? 6.746 8.586 4.246 1 94.12 225 ALA A O 1
ATOM 1710 N N . VAL A 1 226 ? 6.887 8.086 2.059 1 93.81 226 VAL A N 1
ATOM 1711 C CA . VAL A 1 226 ? 5.695 7.242 2.014 1 93.81 226 VAL A CA 1
ATOM 1712 C C . VAL A 1 226 ? 6.004 5.957 1.249 1 93.81 226 VAL A C 1
ATOM 1714 O O . VAL A 1 226 ? 6.707 5.984 0.236 1 93.81 226 VAL A O 1
ATOM 1717 N N . ALA A 1 227 ? 5.496 4.898 1.691 1 91.19 227 ALA A N 1
ATOM 1718 C CA . ALA A 1 227 ? 5.863 3.598 1.137 1 91.19 227 ALA A CA 1
ATOM 1719 C C . ALA A 1 227 ? 4.945 3.213 -0.018 1 91.19 227 ALA A C 1
ATOM 1721 O O . ALA A 1 227 ? 5.395 2.646 -1.017 1 91.19 227 ALA A O 1
ATOM 1722 N N . ASN A 1 228 ? 3.691 3.549 0.083 1 91.81 228 ASN A N 1
ATOM 1723 C CA . ASN A 1 228 ? 2.709 3.076 -0.886 1 91.81 228 ASN A CA 1
ATOM 1724 C C . ASN A 1 228 ? 2.729 3.914 -2.16 1 91.81 228 ASN A C 1
ATOM 1726 O O . ASN A 1 228 ? 2.879 5.137 -2.104 1 91.81 228 ASN A O 1
ATOM 1730 N N . TRP A 1 229 ? 2.555 3.227 -3.236 1 93.75 229 TRP A N 1
ATOM 1731 C CA . TRP A 1 229 ? 2.551 3.906 -4.527 1 93.75 229 TRP A CA 1
ATOM 1732 C C . TRP A 1 229 ? 1.385 4.883 -4.629 1 93.75 229 TRP A C 1
ATOM 1734 O O . TRP A 1 229 ? 1.513 5.953 -5.227 1 93.75 229 TRP A O 1
ATOM 1744 N N . THR A 1 230 ? 0.259 4.594 -4.059 1 92.06 230 THR A N 1
ATOM 1745 C CA . THR A 1 230 ? -0.905 5.473 -4.102 1 92.06 230 THR A CA 1
ATOM 1746 C C . THR A 1 230 ? -0.577 6.836 -3.5 1 92.06 230 THR A C 1
ATOM 1748 O O . THR A 1 230 ? -0.886 7.875 -4.09 1 92.06 230 THR A O 1
ATOM 1751 N N . ALA A 1 231 ? 0.047 6.777 -2.4 1 95.06 231 ALA A N 1
ATOM 1752 C CA . ALA A 1 231 ? 0.427 8.023 -1.746 1 95.06 231 ALA A CA 1
ATOM 1753 C C . ALA A 1 231 ? 1.508 8.758 -2.539 1 95.06 231 ALA A C 1
ATOM 1755 O O . ALA A 1 231 ? 1.44 9.969 -2.719 1 95.06 231 ALA A O 1
ATOM 1756 N N . LYS A 1 232 ? 2.516 8.023 -3.008 1 96.81 232 LYS A N 1
ATOM 1757 C CA . LYS A 1 232 ? 3.594 8.633 -3.783 1 96.81 232 LYS A CA 1
ATOM 1758 C C . LYS A 1 232 ? 3.047 9.375 -4.996 1 96.81 232 LYS A C 1
ATOM 1760 O O . LYS A 1 232 ? 3.373 10.547 -5.215 1 96.81 232 LYS A O 1
ATOM 1765 N N . LEU A 1 233 ? 2.209 8.711 -5.719 1 97.12 233 LEU A N 1
ATOM 1766 C CA . LEU A 1 233 ? 1.696 9.289 -6.957 1 97.12 233 LEU A CA 1
ATOM 1767 C C . LEU A 1 233 ? 0.721 10.422 -6.668 1 97.12 233 LEU A C 1
ATOM 1769 O O . LEU A 1 233 ? 0.644 11.391 -7.43 1 97.12 233 LEU A O 1
ATOM 1773 N N . GLY A 1 234 ? -0.048 10.289 -5.547 1 97.19 234 GLY A N 1
ATOM 1774 C CA . GLY A 1 234 ? -0.881 11.406 -5.129 1 97.19 234 GLY A CA 1
ATOM 1775 C C . GLY A 1 234 ? -0.088 12.664 -4.836 1 97.19 234 GLY A C 1
ATOM 1776 O O . GLY A 1 234 ? -0.468 13.758 -5.262 1 97.19 234 GLY A O 1
ATOM 1777 N N . LEU A 1 235 ? 1.021 12.508 -4.125 1 98.06 235 LEU A N 1
ATOM 1778 C CA . LEU A 1 235 ? 1.875 13.641 -3.781 1 98.06 235 LEU A CA 1
ATOM 1779 C C . LEU A 1 235 ? 2.516 14.242 -5.027 1 98.06 235 LEU A C 1
ATOM 1781 O O . LEU A 1 235 ? 2.594 15.461 -5.164 1 98.06 235 LEU A O 1
ATOM 1785 N N . VAL A 1 236 ? 2.959 13.383 -5.949 1 98.44 236 VAL A N 1
ATOM 1786 C CA . VAL A 1 236 ? 3.535 13.859 -7.203 1 98.44 236 VAL A CA 1
ATOM 1787 C C . VAL A 1 236 ? 2.492 14.656 -7.98 1 98.44 236 VAL A C 1
ATOM 1789 O O . VAL A 1 236 ? 2.768 15.773 -8.438 1 98.44 236 VAL A O 1
ATOM 1792 N N . ALA A 1 237 ? 1.32 14.117 -8.133 1 97.81 237 ALA A N 1
ATOM 1793 C CA . ALA A 1 237 ? 0.25 14.758 -8.898 1 97.81 237 ALA A CA 1
ATOM 1794 C C . ALA A 1 237 ? -0.096 16.125 -8.312 1 97.81 237 ALA A C 1
ATOM 1796 O O . ALA A 1 237 ? -0.411 17.062 -9.055 1 97.81 237 ALA A O 1
ATOM 1797 N N . ALA A 1 238 ? -0.001 16.219 -7.023 1 97.19 238 ALA A N 1
ATOM 1798 C CA . ALA A 1 238 ? -0.352 17.469 -6.336 1 97.19 238 ALA A CA 1
ATOM 1799 C C . ALA A 1 238 ? 0.789 18.469 -6.41 1 97.19 238 ALA A C 1
ATOM 1801 O O . ALA A 1 238 ? 0.673 19.594 -5.895 1 97.19 238 ALA A O 1
ATOM 1802 N N . GLY A 1 239 ? 1.934 18.047 -6.965 1 97.06 239 GLY A N 1
ATOM 1803 C CA . GLY A 1 239 ? 3.053 18.969 -7.148 1 97.06 239 GLY A CA 1
ATOM 1804 C C . GLY A 1 239 ? 3.92 19.094 -5.914 1 97.06 239 GLY A C 1
ATOM 1805 O O . GLY A 1 239 ? 4.633 20.094 -5.754 1 97.06 239 GLY A O 1
ATOM 1806 N N . LEU A 1 240 ? 3.877 18.109 -5.043 1 97.44 240 LEU A N 1
ATOM 1807 C CA . LEU A 1 240 ? 4.574 18.219 -3.768 1 97.44 240 LEU A CA 1
ATOM 1808 C C . LEU A 1 240 ? 5.973 17.625 -3.857 1 97.44 240 LEU A C 1
ATOM 1810 O O . LEU A 1 240 ? 6.738 17.672 -2.893 1 97.44 240 LEU A O 1
ATOM 1814 N N . GLY A 1 241 ? 6.32 17.047 -4.957 1 97.56 241 GLY A N 1
ATOM 1815 C CA . GLY A 1 241 ? 7.641 16.469 -5.172 1 97.56 241 GLY A CA 1
ATOM 1816 C C . GLY A 1 241 ? 7.703 15.562 -6.391 1 97.56 241 GLY A C 1
ATOM 1817 O O . GLY A 1 241 ? 6.715 15.414 -7.113 1 97.56 241 G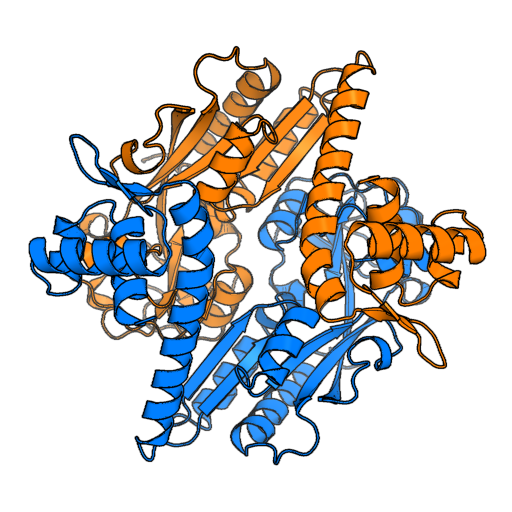LY A O 1
ATOM 1818 N N . THR A 1 242 ? 8.906 15.07 -6.605 1 97.44 242 THR A N 1
ATOM 1819 C CA . THR A 1 242 ? 9.172 14.117 -7.68 1 97.44 242 THR A CA 1
ATOM 1820 C C . THR A 1 242 ? 9.641 12.781 -7.117 1 97.44 242 THR A C 1
ATOM 1822 O O . THR A 1 242 ? 10.086 12.711 -5.969 1 97.44 242 THR A O 1
ATOM 1825 N N . THR A 1 243 ? 9.422 11.742 -7.867 1 97 243 THR A N 1
ATOM 1826 C CA . THR A 1 243 ? 9.891 10.43 -7.441 1 97 243 THR A CA 1
ATOM 1827 C C . THR A 1 243 ? 10.375 9.617 -8.641 1 97 243 THR A C 1
ATOM 1829 O O . THR A 1 243 ? 10.141 9.992 -9.789 1 97 243 THR A O 1
ATOM 1832 N N . LEU A 1 244 ? 11.18 8.602 -8.359 1 95.25 244 LEU A N 1
ATOM 1833 C CA . LEU A 1 244 ? 11.453 7.574 -9.359 1 95.25 244 LEU A CA 1
ATOM 1834 C C . LEU A 1 244 ? 10.352 6.516 -9.359 1 95.25 244 LEU A C 1
ATOM 1836 O O . LEU A 1 244 ? 9.836 6.152 -8.305 1 95.25 244 LEU A O 1
ATOM 1840 N N . ILE A 1 245 ? 10 6.047 -10.492 1 95.69 245 ILE A N 1
ATOM 1841 C CA . ILE A 1 245 ? 8.992 4.996 -10.633 1 95.69 245 ILE A CA 1
ATOM 1842 C C . ILE A 1 245 ? 9.516 3.906 -11.562 1 95.69 245 ILE A C 1
ATOM 1844 O O . ILE A 1 245 ? 9.945 4.188 -12.688 1 95.69 245 ILE A O 1
ATOM 1848 N N . PRO A 1 246 ? 9.57 2.66 -11.07 1 94.5 246 PRO A N 1
ATOM 1849 C CA . PRO A 1 246 ? 9.953 1.571 -11.977 1 94.5 246 PRO A CA 1
ATOM 1850 C C . PRO A 1 246 ? 8.969 1.391 -13.125 1 94.5 246 PRO A C 1
ATOM 1852 O O . PRO A 1 246 ? 7.77 1.648 -12.969 1 94.5 246 PRO A O 1
ATOM 1855 N N . SER A 1 247 ? 9.492 0.902 -14.219 1 94 247 SER A N 1
ATOM 1856 C CA . SER A 1 247 ? 8.672 0.665 -15.398 1 94 247 SER A CA 1
ATOM 1857 C C . SER A 1 247 ? 7.5 -0.263 -15.078 1 94 247 SER A C 1
ATOM 1859 O O . SER A 1 247 ? 6.398 -0.089 -15.609 1 94 247 SER A O 1
ATOM 1861 N N . LEU A 1 248 ? 7.641 -1.176 -14.234 1 94.5 248 LEU A N 1
ATOM 1862 C CA . LEU A 1 248 ? 6.598 -2.127 -13.867 1 94.5 248 LEU A CA 1
ATOM 1863 C C . LEU A 1 248 ? 5.441 -1.421 -13.172 1 94.5 248 LEU A C 1
ATOM 1865 O O . LEU A 1 248 ? 4.324 -1.943 -13.133 1 94.5 248 LEU A O 1
ATOM 1869 N N . ALA A 1 249 ? 5.707 -0.243 -12.578 1 94.56 249 ALA A N 1
ATOM 1870 C CA . ALA A 1 249 ? 4.668 0.495 -11.867 1 94.56 249 ALA A CA 1
ATOM 1871 C C . ALA A 1 249 ? 4.078 1.597 -12.742 1 94.56 249 ALA A C 1
ATOM 1873 O O . ALA A 1 249 ? 3.162 2.309 -12.32 1 94.56 249 ALA A O 1
ATOM 1874 N N . ALA A 1 250 ? 4.512 1.769 -13.953 1 94 250 ALA A N 1
ATOM 1875 C CA . ALA A 1 250 ? 4.184 2.914 -14.797 1 94 250 ALA A CA 1
ATOM 1876 C C . ALA A 1 250 ? 2.684 2.975 -15.078 1 94 250 ALA A C 1
ATOM 1878 O O . ALA A 1 250 ? 2.104 4.062 -15.148 1 94 250 ALA A O 1
ATOM 1879 N N . ARG A 1 251 ? 2.07 1.853 -15.188 1 92.06 251 ARG A N 1
ATOM 1880 C CA . ARG A 1 251 ? 0.655 1.8 -15.531 1 92.06 251 ARG A CA 1
ATOM 1881 C C . ARG A 1 251 ? -0.211 2.291 -14.375 1 92.06 251 ARG A C 1
ATOM 1883 O O . ARG A 1 251 ? -1.401 2.559 -14.555 1 92.06 251 ARG A O 1
ATOM 1890 N N . ALA A 1 252 ? 0.357 2.357 -13.234 1 93 252 ALA A N 1
ATOM 1891 C CA . ALA A 1 252 ? -0.374 2.873 -12.078 1 93 252 ALA A CA 1
ATOM 1892 C C . ALA A 1 252 ? -0.395 4.398 -12.078 1 93 252 ALA A C 1
ATOM 1894 O O . ALA A 1 252 ? -1.146 5.016 -11.32 1 93 252 ALA A O 1
ATOM 1895 N N . ALA A 1 253 ? 0.414 5.012 -12.906 1 94.38 253 ALA A N 1
ATOM 1896 C CA . ALA A 1 253 ? 0.495 6.469 -12.914 1 94.38 253 ALA A CA 1
ATOM 1897 C C . ALA A 1 253 ? -0.815 7.086 -13.398 1 94.38 253 ALA A C 1
ATOM 1899 O O . ALA A 1 253 ? -1.399 6.629 -14.383 1 94.38 253 ALA A O 1
ATOM 1900 N N . ARG A 1 254 ? -1.245 8.047 -12.688 1 92.75 254 ARG A N 1
ATOM 1901 C CA . ARG A 1 254 ? -2.439 8.812 -13.023 1 92.75 254 ARG A CA 1
ATOM 1902 C C . ARG A 1 254 ? -2.207 9.672 -14.266 1 92.75 254 ARG A C 1
ATOM 1904 O O . ARG A 1 254 ? -1.064 9.969 -14.609 1 92.75 254 ARG A O 1
ATOM 1911 N N . PRO A 1 255 ? -3.348 10.117 -14.898 1 91.25 255 PRO A N 1
ATOM 1912 C CA . PRO A 1 255 ? -3.219 10.93 -16.109 1 91.25 255 PRO A CA 1
ATOM 1913 C C . PRO A 1 255 ? -2.564 12.281 -15.844 1 91.25 255 PRO A C 1
ATOM 1915 O O . PRO A 1 255 ? -2.027 12.906 -16.766 1 91.25 255 PRO A O 1
ATOM 1918 N N . ASP A 1 256 ? -2.637 12.727 -14.672 1 95.12 256 ASP A N 1
ATOM 1919 C CA . ASP A 1 256 ? -2.08 14.039 -14.344 1 95.12 256 ASP A CA 1
ATOM 1920 C C . ASP A 1 256 ? -0.626 13.922 -13.891 1 95.12 256 ASP A C 1
ATOM 1922 O O . ASP A 1 256 ? -0.08 14.852 -13.297 1 95.12 256 ASP A O 1
ATOM 1926 N N . ILE A 1 257 ? -0.004 12.812 -14.156 1 97.31 257 ILE A N 1
ATOM 1927 C CA . ILE A 1 257 ? 1.411 12.578 -13.891 1 97.31 257 ILE A CA 1
ATOM 1928 C C . ILE A 1 257 ? 2.152 12.336 -15.203 1 97.31 257 ILE A C 1
ATOM 1930 O O . ILE A 1 257 ? 1.671 11.602 -16.062 1 97.31 257 ILE A O 1
ATOM 1934 N N . ALA A 1 258 ? 3.238 12.992 -15.414 1 98 258 ALA A N 1
ATOM 1935 C CA . ALA A 1 258 ? 4.133 12.758 -16.547 1 98 258 ALA A CA 1
ATOM 1936 C C . ALA A 1 258 ? 5.27 11.82 -16.156 1 98 258 ALA A C 1
ATOM 1938 O O . ALA A 1 258 ? 5.875 11.969 -15.086 1 98 258 ALA A O 1
ATOM 1939 N N . LEU A 1 259 ? 5.512 10.844 -16.938 1 97.69 259 LEU A N 1
ATOM 1940 C CA . LEU A 1 259 ? 6.645 9.938 -16.781 1 97.69 259 LEU A CA 1
ATOM 1941 C C . LEU A 1 259 ? 7.738 10.258 -17.797 1 97.69 259 LEU A C 1
ATOM 1943 O O . LEU A 1 259 ? 7.52 10.141 -19 1 97.69 259 LEU A O 1
ATOM 1947 N N . VAL A 1 260 ? 8.875 10.68 -17.297 1 97.69 260 VAL A N 1
ATOM 1948 C CA . VAL A 1 260 ? 9.961 11.117 -18.172 1 97.69 260 VAL A CA 1
ATOM 1949 C C . VAL A 1 260 ? 11.18 10.211 -17.984 1 97.69 260 VAL A C 1
ATOM 1951 O O . VAL A 1 260 ? 11.641 10.016 -16.859 1 97.69 260 VAL A O 1
ATOM 1954 N N . PRO A 1 261 ? 11.703 9.633 -19.016 1 96.06 261 PRO A N 1
ATOM 1955 C CA . PRO A 1 261 ? 12.891 8.789 -18.891 1 96.06 261 PRO A CA 1
ATOM 1956 C C . PRO A 1 261 ? 14.133 9.586 -18.469 1 96.06 261 PRO A C 1
ATOM 1958 O O . PRO A 1 261 ? 14.273 10.75 -18.844 1 96.06 261 PRO A O 1
ATOM 1961 N N . LEU A 1 262 ? 14.961 8.914 -17.703 1 93.25 262 LEU A N 1
ATOM 1962 C CA . LEU A 1 262 ? 16.281 9.453 -17.406 1 93.25 262 LEU A CA 1
ATOM 1963 C C . LEU A 1 262 ? 17.266 9.133 -18.531 1 93.25 262 LEU A C 1
ATOM 1965 O O . LEU A 1 262 ? 17.078 8.164 -19.266 1 93.25 262 LEU A O 1
ATOM 1969 N N . HIS A 1 263 ? 18.219 9.961 -18.625 1 92.81 263 HIS A N 1
ATOM 1970 C CA . HIS A 1 263 ? 19.328 9.617 -19.516 1 92.81 263 HIS A CA 1
ATOM 1971 C C . HIS A 1 263 ? 19.891 8.234 -19.188 1 92.81 263 HIS A C 1
ATOM 1973 O O . HIS A 1 263 ? 20.016 7.883 -18 1 92.81 263 HIS A O 1
ATOM 1979 N N . PRO A 1 264 ? 20.203 7.473 -20.219 1 88.81 264 PRO A N 1
ATOM 1980 C CA . PRO A 1 264 ? 20.688 6.102 -20 1 88.81 264 PRO A CA 1
ATOM 1981 C C . PRO A 1 264 ? 21.844 6.031 -19.016 1 88.81 264 PRO A C 1
ATOM 1983 O O . PRO A 1 264 ? 21.938 5.07 -18.234 1 88.81 264 PRO A O 1
ATOM 1986 N N . ASP A 1 265 ? 22.656 7.059 -18.969 1 87 265 ASP A N 1
ATOM 1987 C CA . ASP A 1 265 ? 23.828 7.078 -18.078 1 87 265 ASP A CA 1
ATOM 1988 C C . ASP A 1 265 ? 23.406 7.258 -16.625 1 87 265 ASP A C 1
ATOM 1990 O O . ASP A 1 265 ? 24.203 7 -15.711 1 87 265 ASP A O 1
ATOM 1994 N N . ASP A 1 266 ? 22.219 7.695 -16.453 1 87.44 266 ASP A N 1
ATOM 1995 C CA . ASP A 1 266 ? 21.75 8.008 -15.102 1 87.44 266 ASP A CA 1
ATOM 1996 C C . ASP A 1 266 ? 20.688 7.023 -14.648 1 87.44 266 ASP A C 1
ATOM 1998 O O . ASP A 1 266 ? 20.234 7.074 -13.5 1 87.44 266 ASP A O 1
ATOM 2002 N N . THR A 1 267 ? 20.328 6.168 -15.523 1 83.94 267 THR A N 1
ATOM 2003 C CA . THR A 1 267 ? 19.156 5.336 -15.266 1 83.94 267 THR A CA 1
ATOM 2004 C C . THR A 1 267 ? 19.531 4.113 -14.438 1 83.94 267 THR A C 1
ATOM 2006 O O . THR A 1 267 ? 20.203 3.207 -14.93 1 83.94 267 THR A O 1
ATOM 2009 N N . PRO A 1 268 ? 19.047 4.16 -13.18 1 81.94 268 PRO A N 1
ATOM 2010 C CA . PRO A 1 268 ? 19.234 2.914 -12.438 1 81.94 268 PRO A CA 1
ATOM 2011 C C . PRO A 1 268 ? 18.422 1.759 -13 1 81.94 268 PRO A C 1
ATOM 2013 O O . PRO A 1 268 ? 17.344 1.979 -13.57 1 81.94 268 PRO A O 1
ATOM 2016 N N . VAL A 1 269 ? 19.062 0.617 -12.984 1 82.19 269 VAL A N 1
ATOM 2017 C CA . VAL A 1 269 ? 18.328 -0.556 -13.453 1 82.19 269 VAL A CA 1
ATOM 2018 C C . VAL A 1 269 ? 18.031 -1.476 -12.273 1 82.19 269 VAL A C 1
ATOM 2020 O O . VAL A 1 269 ? 18.922 -1.877 -11.539 1 82.19 269 VAL A O 1
ATOM 2023 N N . ARG A 1 270 ? 16.781 -1.594 -12.094 1 86.75 270 ARG A N 1
ATOM 2024 C CA . ARG A 1 270 ? 16.281 -2.557 -11.117 1 86.75 270 ARG A CA 1
ATOM 2025 C C . ARG A 1 270 ? 16.172 -3.949 -11.727 1 86.75 270 ARG A C 1
ATOM 2027 O O . ARG A 1 270 ? 15.766 -4.094 -12.883 1 86.75 270 ARG A O 1
ATOM 2034 N N . HIS A 1 271 ? 16.609 -4.945 -10.953 1 89.5 271 HIS A N 1
ATOM 2035 C CA . HIS A 1 271 ? 16.562 -6.316 -11.445 1 89.5 271 HIS A CA 1
ATOM 2036 C C . HIS A 1 271 ? 15.477 -7.121 -10.742 1 89.5 271 HIS A C 1
ATOM 2038 O O . HIS A 1 271 ? 15.391 -7.105 -9.508 1 89.5 271 HIS A O 1
ATOM 2044 N N . VAL A 1 272 ? 14.727 -7.762 -11.555 1 93.56 272 VAL A N 1
ATOM 2045 C CA . VAL A 1 272 ? 13.641 -8.586 -11.039 1 93.56 272 VAL A CA 1
ATOM 2046 C C . VAL A 1 272 ? 14.008 -10.062 -11.172 1 93.56 272 VAL A C 1
ATOM 2048 O O . VAL A 1 272 ? 14.5 -10.5 -12.211 1 93.56 272 VAL A O 1
ATOM 2051 N N . TYR A 1 273 ? 13.797 -10.773 -10.086 1 94.19 273 TYR A N 1
ATOM 2052 C CA . TYR A 1 273 ? 14.094 -12.203 -10.047 1 94.19 273 TYR A CA 1
ATOM 2053 C C . TYR A 1 273 ? 12.875 -13 -9.594 1 94.19 273 TYR A C 1
ATOM 2055 O O . TYR A 1 273 ? 12.008 -12.477 -8.898 1 94.19 273 TYR A O 1
ATOM 2063 N N . THR A 1 274 ? 12.844 -14.219 -10.047 1 96.06 274 THR A N 1
ATOM 2064 C CA . THR A 1 274 ? 12.023 -15.211 -9.375 1 96.06 274 THR A CA 1
ATOM 2065 C C . THR A 1 274 ? 12.867 -16.062 -8.43 1 96.06 274 THR A C 1
ATOM 2067 O O . THR A 1 274 ? 14.047 -16.297 -8.688 1 96.06 274 THR A O 1
ATOM 2070 N N . ALA A 1 275 ? 12.281 -16.438 -7.355 1 95.44 275 ALA A N 1
ATOM 2071 C CA . ALA A 1 275 ? 12.984 -17.266 -6.379 1 95.44 275 ALA A CA 1
ATOM 2072 C C . ALA A 1 275 ? 12.148 -18.469 -5.98 1 95.44 275 ALA A C 1
ATOM 2074 O O . ALA A 1 275 ? 10.938 -18.359 -5.793 1 95.44 275 ALA A O 1
ATOM 2075 N N . VAL A 1 276 ? 12.789 -19.625 -5.906 1 94.25 276 VAL A N 1
ATOM 2076 C CA . VAL A 1 276 ? 12.242 -20.859 -5.34 1 94.25 276 VAL A CA 1
ATOM 2077 C C . VAL A 1 276 ? 13.219 -21.438 -4.32 1 94.25 276 VAL A C 1
ATOM 2079 O O . VAL A 1 276 ? 14.383 -21.031 -4.258 1 94.25 276 VAL A O 1
ATOM 2082 N N . ARG A 1 277 ? 12.703 -22.312 -3.492 1 90.81 277 ARG A N 1
ATOM 2083 C CA . ARG A 1 277 ? 13.594 -22.969 -2.541 1 90.81 277 ARG A CA 1
ATOM 2084 C C . ARG A 1 277 ? 14.578 -23.891 -3.256 1 90.81 277 ARG A C 1
ATOM 2086 O O . ARG A 1 277 ? 14.195 -24.609 -4.18 1 90.81 277 ARG A O 1
ATOM 2093 N N . ARG A 1 278 ? 15.719 -23.797 -2.797 1 90.19 278 ARG A N 1
ATOM 2094 C CA . ARG A 1 278 ? 16.766 -24.609 -3.389 1 90.19 278 ARG A CA 1
ATOM 2095 C C . ARG A 1 278 ? 16.656 -26.062 -2.924 1 90.19 278 ARG A C 1
ATOM 2097 O O . ARG A 1 278 ? 16.375 -26.328 -1.755 1 90.19 278 ARG A O 1
ATOM 2104 N N . GLY A 1 279 ? 16.969 -26.969 -3.877 1 82.94 279 GLY A N 1
ATOM 2105 C CA . GLY A 1 279 ? 17.062 -28.391 -3.541 1 82.94 279 GLY A CA 1
ATOM 2106 C C . GLY A 1 279 ? 15.711 -29.078 -3.512 1 82.94 279 GLY A C 1
ATOM 2107 O O . GLY A 1 279 ? 15.633 -30.281 -3.264 1 82.94 279 GLY A O 1
ATOM 2108 N N . GLN A 1 280 ? 14.703 -28.406 -3.607 1 80.38 280 GLN A N 1
ATOM 2109 C CA . GLN A 1 280 ? 13.375 -29.016 -3.664 1 80.38 280 GLN A CA 1
ATOM 2110 C C . GLN A 1 280 ? 12.875 -29.094 -5.102 1 80.38 280 GLN A C 1
ATOM 2112 O O . GLN A 1 280 ? 13.289 -28.312 -5.957 1 80.38 280 GLN A O 1
ATOM 2117 N N . ARG A 1 281 ? 12.211 -30.125 -5.352 1 78.56 281 ARG A N 1
ATOM 2118 C CA . ARG A 1 281 ? 11.562 -30.219 -6.656 1 78.56 281 ARG A CA 1
ATOM 2119 C C . ARG A 1 281 ? 10.602 -29.047 -6.875 1 78.56 281 ARG A C 1
ATOM 2121 O O . ARG A 1 281 ? 9.789 -28.734 -6.008 1 78.56 281 ARG A O 1
ATOM 2128 N N . VAL A 1 282 ? 10.703 -28.422 -7.941 1 85.62 282 VAL A N 1
ATOM 2129 C CA . VAL A 1 282 ? 9.828 -27.312 -8.289 1 85.62 282 VAL A CA 1
ATOM 2130 C C . VAL A 1 282 ? 8.484 -27.844 -8.781 1 85.62 282 VAL A C 1
ATOM 2132 O O . VAL A 1 282 ? 8.43 -28.609 -9.742 1 85.62 282 VAL A O 1
ATOM 2135 N N . PRO A 1 283 ? 7.414 -27.469 -8.156 1 82.88 283 PRO A N 1
ATOM 2136 C CA . PRO A 1 283 ? 6.098 -27.938 -8.602 1 82.88 283 PRO A CA 1
ATOM 2137 C C . PRO A 1 283 ? 5.781 -27.516 -10.039 1 82.88 283 PRO A C 1
ATOM 2139 O O . PRO A 1 283 ? 6.152 -26.406 -10.453 1 82.88 283 PRO A O 1
ATOM 2142 N N . PRO A 1 284 ? 5.137 -28.344 -10.805 1 85 284 PRO A N 1
ATOM 2143 C CA . PRO A 1 284 ? 4.785 -28.031 -12.195 1 85 284 PRO A CA 1
ATOM 2144 C C . PRO A 1 284 ? 4.051 -26.703 -12.328 1 85 284 PRO A C 1
ATOM 2146 O O . PRO A 1 284 ? 4.258 -25.969 -13.305 1 85 284 PRO A O 1
ATOM 2149 N N . ALA A 1 285 ? 3.18 -26.328 -11.414 1 91 285 ALA A N 1
ATOM 2150 C CA . ALA A 1 285 ? 2.438 -25.062 -11.445 1 91 285 ALA A CA 1
ATOM 2151 C C . ALA A 1 285 ? 3.385 -23.875 -11.422 1 91 285 ALA A C 1
ATOM 2153 O O . ALA A 1 285 ? 3.141 -22.859 -12.086 1 91 285 ALA A O 1
ATOM 2154 N N . VAL A 1 286 ? 4.461 -23.984 -10.633 1 93.88 286 VAL A N 1
ATOM 2155 C CA . VAL A 1 286 ? 5.453 -22.922 -10.531 1 93.88 286 VAL A CA 1
ATOM 2156 C C . VAL A 1 286 ? 6.172 -22.766 -11.875 1 93.88 286 VAL A C 1
ATOM 2158 O O . VAL A 1 286 ? 6.344 -21.641 -12.359 1 93.88 286 VAL A O 1
ATOM 2161 N N . THR A 1 287 ? 6.598 -23.859 -12.438 1 91.62 287 THR A N 1
ATOM 2162 C CA . THR A 1 287 ? 7.266 -23.844 -13.734 1 91.62 287 THR A CA 1
ATOM 2163 C C . THR A 1 287 ? 6.355 -23.234 -14.797 1 91.62 287 THR A C 1
ATOM 2165 O O . THR A 1 287 ? 6.781 -22.359 -15.562 1 91.62 287 THR A O 1
ATOM 2168 N N . ALA A 1 288 ? 5.145 -23.688 -14.812 1 92.06 288 ALA A N 1
ATOM 2169 C CA . ALA A 1 288 ? 4.184 -23.172 -15.781 1 92.06 288 ALA A CA 1
ATOM 2170 C C . ALA A 1 288 ? 3.967 -21.672 -15.586 1 92.06 288 ALA A C 1
ATOM 2172 O O . ALA A 1 288 ? 4 -20.906 -16.562 1 92.06 288 ALA A O 1
ATOM 2173 N N . PHE A 1 289 ? 3.725 -21.234 -14.352 1 96.81 289 PHE A N 1
ATOM 2174 C CA . PHE A 1 289 ? 3.457 -19.828 -14.07 1 96.81 289 PHE A CA 1
ATOM 2175 C C . PHE A 1 289 ? 4.652 -18.953 -14.453 1 96.81 289 PHE A C 1
ATOM 2177 O O . PHE A 1 289 ? 4.488 -17.859 -14.984 1 96.81 289 PHE A O 1
ATOM 2184 N N . THR A 1 290 ? 5.852 -19.406 -14.109 1 96.56 290 THR A N 1
ATOM 2185 C CA . THR A 1 290 ? 7.062 -18.688 -14.469 1 96.56 290 THR A CA 1
ATOM 2186 C C . THR A 1 290 ? 7.133 -18.453 -15.977 1 96.56 290 THR A C 1
ATOM 2188 O O . THR A 1 290 ? 7.613 -17.406 -16.422 1 96.56 290 THR A O 1
ATOM 2191 N N . GLY A 1 291 ? 6.699 -19.438 -16.734 1 95.88 291 GLY A N 1
ATOM 2192 C CA . GLY A 1 291 ? 6.605 -19.25 -18.172 1 95.88 291 GLY A CA 1
ATOM 2193 C C . GLY A 1 291 ? 5.707 -18.094 -18.578 1 95.88 291 GLY A C 1
ATOM 2194 O O . GLY A 1 291 ? 6.051 -17.312 -19.469 1 95.88 291 GLY A O 1
ATOM 2195 N N . PHE A 1 292 ? 4.586 -17.938 -17.938 1 96.62 292 PHE A N 1
ATOM 2196 C CA . PHE A 1 292 ? 3.664 -16.844 -18.219 1 96.62 292 PHE A CA 1
ATOM 2197 C C . PHE A 1 292 ? 4.27 -15.508 -17.812 1 96.62 292 PHE A C 1
ATOM 2199 O O . PHE A 1 292 ? 4.055 -14.492 -18.484 1 96.62 292 PHE A O 1
ATOM 2206 N N . LEU A 1 293 ? 4.98 -15.492 -16.672 1 97.69 293 LEU A N 1
ATOM 2207 C CA . LEU A 1 293 ? 5.676 -14.281 -16.266 1 97.69 293 LEU A CA 1
ATOM 2208 C C . LEU A 1 293 ? 6.664 -13.836 -17.328 1 97.69 293 LEU A C 1
ATOM 2210 O O . LEU A 1 293 ? 6.707 -12.656 -17.688 1 97.69 293 LEU A O 1
ATOM 2214 N N . ARG A 1 294 ? 7.41 -14.781 -17.828 1 96.81 294 ARG A N 1
ATOM 2215 C CA . ARG A 1 294 ? 8.406 -14.477 -18.844 1 96.81 294 ARG A CA 1
ATOM 2216 C C . ARG A 1 294 ? 7.746 -13.961 -20.125 1 96.81 294 ARG A C 1
ATOM 2218 O O . ARG A 1 294 ? 8.242 -13.023 -20.75 1 96.81 294 ARG A O 1
ATOM 2225 N N . ALA A 1 295 ? 6.68 -14.539 -20.5 1 94.75 295 ALA A N 1
ATOM 2226 C CA . ALA A 1 295 ? 5.934 -14.078 -21.656 1 94.75 295 ALA A CA 1
ATOM 2227 C C . ALA A 1 295 ? 5.43 -12.656 -21.469 1 94.75 295 ALA A C 1
ATOM 2229 O O . ALA A 1 295 ? 5.426 -11.852 -22.406 1 94.75 295 ALA A O 1
ATOM 2230 N N . GLY A 1 296 ? 4.949 -12.398 -20.219 1 94 296 GLY A N 1
ATOM 2231 C CA . GLY A 1 296 ? 4.488 -11.055 -19.906 1 94 296 GLY A CA 1
ATOM 2232 C C . GLY A 1 296 ? 5.586 -10.008 -20 1 94 296 GLY A C 1
ATOM 2233 O O . GLY A 1 296 ? 5.352 -8.898 -20.5 1 94 296 GLY A O 1
ATOM 2234 N N . VAL A 1 297 ? 6.727 -10.328 -19.5 1 93.88 297 VAL A N 1
ATOM 2235 C CA . VAL A 1 297 ? 7.875 -9.43 -19.578 1 93.88 297 VAL A CA 1
ATOM 2236 C C . VAL A 1 297 ? 8.234 -9.18 -21.047 1 93.88 297 VAL A C 1
ATOM 2238 O O . VAL A 1 297 ? 8.477 -8.039 -21.438 1 93.88 297 VAL A O 1
ATOM 2241 N N . ALA A 1 298 ? 8.234 -10.172 -21.812 1 88.25 298 ALA A N 1
ATOM 2242 C CA . ALA A 1 298 ? 8.578 -10.078 -23.219 1 88.25 298 ALA A CA 1
ATOM 2243 C C . ALA A 1 298 ? 7.57 -9.203 -23.969 1 88.25 298 ALA A C 1
ATOM 2245 O O . ALA A 1 298 ? 7.938 -8.477 -24.891 1 88.25 298 ALA A O 1
ATOM 2246 N N . ALA A 1 299 ? 6.285 -9.258 -23.578 1 83.62 299 ALA A N 1
ATOM 2247 C CA . ALA A 1 299 ? 5.227 -8.5 -24.234 1 83.62 299 ALA A CA 1
ATOM 2248 C C . ALA A 1 299 ? 5.316 -7.016 -23.875 1 83.62 299 ALA A C 1
ATOM 2250 O O . ALA A 1 299 ? 4.875 -6.156 -24.641 1 83.62 299 ALA A O 1
ATOM 2251 N N . GLY A 1 300 ? 5.688 -6.73 -22.641 1 72.62 300 GLY A N 1
ATOM 2252 C CA . GLY A 1 300 ? 5.75 -5.355 -22.172 1 72.62 300 GLY A CA 1
ATOM 2253 C C . GLY A 1 300 ? 7.004 -4.629 -22.609 1 72.62 300 GLY A C 1
ATOM 2254 O O . GLY A 1 300 ? 7.102 -3.408 -22.484 1 72.62 300 GLY A O 1
ATOM 2255 N N . THR A 1 301 ? 8.125 -5.273 -22.891 1 55.16 301 THR A N 1
ATOM 2256 C CA . THR A 1 301 ? 9.383 -4.684 -23.344 1 55.16 301 THR A CA 1
ATOM 2257 C C . THR A 1 301 ? 9.227 -4.117 -24.766 1 55.16 301 THR A C 1
ATOM 2259 O O . THR A 1 301 ? 8.891 -4.848 -25.688 1 55.16 301 THR A O 1
ATOM 2262 N N . PRO A 1 302 ? 9.078 -2.74 -24.859 1 44.88 302 PRO A N 1
ATOM 2263 C CA . PRO A 1 302 ? 9.055 -2.258 -26.25 1 44.88 302 PRO A CA 1
ATOM 2264 C C . PRO A 1 302 ? 10.156 -2.871 -27.109 1 44.88 302 PRO A C 1
ATOM 2266 O O . PRO A 1 302 ? 11.227 -3.217 -26.578 1 44.88 302 PRO A O 1
ATOM 2269 N N . PRO A 1 303 ? 9.82 -3.371 -28.328 1 33.41 303 PRO A N 1
ATOM 2270 C CA . PRO A 1 303 ? 10.891 -3.803 -29.219 1 33.41 303 PRO A CA 1
ATOM 2271 C C . PRO A 1 303 ? 12.016 -2.775 -29.328 1 33.41 303 PRO A C 1
ATOM 2273 O O . PRO A 1 303 ? 11.781 -1.573 -29.188 1 33.41 303 PRO A O 1
ATOM 2276 N N . SER A 1 304 ? 13.195 -3.172 -28.797 1 29.44 304 SER A N 1
ATOM 2277 C CA . SER A 1 304 ? 14.406 -2.406 -29.078 1 29.44 304 SER A CA 1
ATOM 2278 C C . SER A 1 304 ? 14.414 -1.908 -30.531 1 29.44 304 SER A C 1
ATOM 2280 O O . SER A 1 304 ? 15.461 -1.903 -31.172 1 29.44 304 SER A O 1
ATOM 2282 N N . ASN A 1 305 ? 13.32 -1.497 -31.062 1 27.59 305 ASN A N 1
ATOM 2283 C CA . ASN A 1 305 ? 13.734 -0.877 -32.312 1 27.59 305 ASN A CA 1
ATOM 2284 C C . ASN A 1 305 ? 14.367 0.49 -32.094 1 27.59 305 ASN A C 1
ATOM 2286 O O . ASN A 1 305 ? 13.859 1.292 -31.297 1 27.59 305 ASN A O 1
ATOM 2290 N N . MET B 1 1 ? 19.906 2.174 25.906 1 47.75 1 MET B N 1
ATOM 2291 C CA . MET B 1 1 ? 20.25 1.831 24.531 1 47.75 1 MET B CA 1
ATOM 2292 C C . MET B 1 1 ? 20.422 3.088 23.688 1 47.75 1 MET B C 1
ATOM 2294 O O . MET B 1 1 ? 19.594 4.008 23.766 1 47.75 1 MET B O 1
ATOM 2298 N N . ASP B 1 2 ? 21.656 3.283 23.188 1 61.09 2 ASP B N 1
ATOM 2299 C CA . ASP B 1 2 ? 22.047 4.434 22.391 1 61.09 2 ASP B CA 1
ATOM 2300 C C . ASP B 1 2 ? 21.531 4.312 20.953 1 61.09 2 ASP B C 1
ATOM 2302 O O . ASP B 1 2 ? 21.797 3.314 20.281 1 61.09 2 ASP B O 1
ATOM 2306 N N . MET B 1 3 ? 20.75 5.293 20.625 1 68.5 3 MET B N 1
ATOM 2307 C CA . MET B 1 3 ? 20.141 5.324 19.297 1 68.5 3 MET B CA 1
ATOM 2308 C C . MET B 1 3 ? 21.203 5.293 18.203 1 68.5 3 MET B C 1
ATOM 2310 O O . MET B 1 3 ? 20.953 4.816 17.094 1 68.5 3 MET B O 1
ATOM 2314 N N . ALA B 1 4 ? 22.359 5.73 18.547 1 72.88 4 ALA B N 1
ATOM 2315 C CA . ALA B 1 4 ? 23.453 5.703 17.594 1 72.88 4 ALA B CA 1
ATOM 2316 C C . ALA B 1 4 ? 23.844 4.27 17.234 1 72.88 4 ALA B C 1
ATOM 2318 O O . ALA B 1 4 ? 24.156 3.973 16.078 1 72.88 4 ALA B O 1
ATOM 2319 N N . TRP B 1 5 ? 23.719 3.457 18.266 1 75 5 TRP B N 1
ATOM 2320 C CA . TRP B 1 5 ? 24.047 2.061 18 1 75 5 TRP B CA 1
ATOM 2321 C C . TRP B 1 5 ? 23.016 1.405 17.094 1 75 5 TRP B C 1
ATOM 2323 O O . TRP B 1 5 ? 23.359 0.57 16.266 1 75 5 TRP B O 1
ATOM 2333 N N . LEU B 1 6 ? 21.797 1.827 17.281 1 79.88 6 LEU B N 1
ATOM 2334 C CA . LEU B 1 6 ? 20.734 1.283 16.422 1 79.88 6 LEU B CA 1
ATOM 2335 C C . LEU B 1 6 ? 20.922 1.738 14.984 1 79.88 6 LEU B C 1
ATOM 2337 O O . LEU B 1 6 ? 20.641 0.981 14.047 1 79.88 6 LEU B O 1
ATOM 2341 N N . ASP B 1 7 ? 21.312 2.928 14.836 1 82.38 7 ASP B N 1
ATOM 2342 C CA . ASP B 1 7 ? 21.594 3.443 13.5 1 82.38 7 ASP B CA 1
ATOM 2343 C C . ASP B 1 7 ? 22.734 2.688 12.844 1 82.38 7 ASP B C 1
ATOM 2345 O O . ASP B 1 7 ? 22.688 2.373 11.648 1 82.38 7 ASP B O 1
ATOM 2349 N N . VAL B 1 8 ? 23.828 2.438 13.57 1 84.69 8 VAL B N 1
ATOM 2350 C CA . VAL B 1 8 ? 24.953 1.651 13.086 1 84.69 8 VAL B CA 1
ATOM 2351 C C . VAL B 1 8 ? 24.484 0.251 12.703 1 84.69 8 VAL B C 1
ATOM 2353 O O . VAL B 1 8 ? 24.797 -0.233 11.609 1 84.69 8 VAL B O 1
ATOM 2356 N N . PHE B 1 9 ? 23.672 -0.297 13.562 1 88.06 9 PHE B N 1
ATOM 2357 C CA . PHE B 1 9 ? 23.109 -1.624 13.328 1 88.06 9 PHE B CA 1
ATOM 2358 C C . PHE B 1 9 ? 22.297 -1.651 12.039 1 88.06 9 PHE B C 1
ATOM 2360 O O . PHE B 1 9 ? 22.516 -2.51 11.18 1 88.06 9 PHE B O 1
ATOM 2367 N N . ARG B 1 10 ? 21.469 -0.765 11.984 1 82.69 10 ARG B N 1
ATOM 2368 C CA . ARG B 1 10 ? 20.609 -0.688 10.797 1 82.69 10 ARG B CA 1
ATOM 2369 C C . ARG B 1 10 ? 21.453 -0.527 9.531 1 82.69 10 ARG B C 1
ATOM 2371 O O . ARG B 1 10 ? 21.188 -1.174 8.516 1 82.69 10 ARG B O 1
ATOM 2378 N N . THR B 1 11 ? 22.438 0.349 9.539 1 83.06 11 THR B N 1
ATOM 2379 C CA . THR B 1 11 ? 23.281 0.642 8.383 1 83.06 11 THR B CA 1
ATOM 2380 C C . THR B 1 11 ? 24.078 -0.59 7.973 1 83.06 11 THR B C 1
ATOM 2382 O O . THR B 1 11 ? 24.172 -0.91 6.789 1 83.06 11 THR B O 1
ATOM 2385 N N . VAL B 1 12 ? 24.609 -1.235 8.922 1 85.88 12 VAL B N 1
ATOM 2386 C CA . VAL B 1 12 ? 25.359 -2.459 8.656 1 85.88 12 VAL B CA 1
ATOM 2387 C C . VAL B 1 12 ? 24.438 -3.51 8.047 1 85.88 12 VAL B C 1
ATOM 2389 O O . VAL B 1 12 ? 24.812 -4.211 7.105 1 85.88 12 VAL B O 1
ATOM 2392 N N . ALA B 1 13 ? 23.328 -3.59 8.617 1 82.62 13 ALA B N 1
ATOM 2393 C CA . ALA B 1 13 ? 22.359 -4.57 8.148 1 82.62 13 ALA B CA 1
ATOM 2394 C C . ALA B 1 13 ? 22.016 -4.348 6.68 1 82.62 13 ALA B C 1
ATOM 2396 O O . ALA B 1 13 ? 21.922 -5.301 5.902 1 82.62 13 ALA B O 1
ATOM 2397 N N . HIS B 1 14 ? 21.875 -3.107 6.355 1 76.12 14 HIS B N 1
ATOM 2398 C CA . HIS B 1 14 ? 21.469 -2.762 4.996 1 76.12 14 HIS B CA 1
ATOM 2399 C C . HIS B 1 14 ? 22.641 -2.922 4.023 1 76.12 14 HIS B C 1
ATOM 2401 O O . HIS B 1 14 ? 22.453 -3.354 2.885 1 76.12 14 HIS B O 1
ATOM 2407 N N . LEU B 1 15 ? 23.812 -2.58 4.477 1 77.69 15 LEU B N 1
ATOM 2408 C CA . LEU B 1 15 ? 24.969 -2.553 3.588 1 77.69 15 LEU B CA 1
ATOM 2409 C C . LEU B 1 15 ? 25.688 -3.898 3.586 1 77.69 15 LEU B C 1
ATOM 2411 O O . LEU B 1 15 ? 26.469 -4.191 2.674 1 77.69 15 LEU B O 1
ATOM 2415 N N . GLY B 1 16 ? 25.422 -4.684 4.621 1 81.69 16 GLY B N 1
ATOM 2416 C CA . GLY B 1 16 ? 26.031 -5.996 4.754 1 81.69 16 GLY B CA 1
ATOM 2417 C C . GLY B 1 16 ? 27.531 -5.93 5 1 81.69 16 GLY B C 1
ATOM 2418 O O . GLY B 1 16 ? 28.266 -6.859 4.656 1 81.69 16 GLY B O 1
ATOM 2419 N N . SER B 1 17 ? 27.969 -4.789 5.414 1 87.62 17 SER B N 1
ATOM 2420 C CA . SER B 1 17 ? 29.406 -4.59 5.586 1 87.62 17 SER B CA 1
ATOM 2421 C C . SER B 1 17 ? 29.703 -3.576 6.688 1 87.62 17 SER B C 1
ATOM 2423 O O . SER B 1 17 ? 29.125 -2.484 6.703 1 87.62 17 SER B O 1
ATOM 2425 N N . PHE B 1 18 ? 30.625 -3.969 7.609 1 89.88 18 PHE B N 1
ATOM 2426 C CA . PHE B 1 18 ? 31.047 -3.053 8.656 1 89.88 18 PHE B CA 1
ATOM 2427 C C . PHE B 1 18 ? 31.875 -1.906 8.078 1 89.88 18 PHE B C 1
ATOM 2429 O O . PHE B 1 18 ? 31.703 -0.752 8.484 1 89.88 18 PHE B O 1
ATOM 2436 N N . THR B 1 19 ? 32.625 -2.275 7.09 1 88.19 19 THR B N 1
ATOM 2437 C CA . THR B 1 19 ? 33.469 -1.272 6.457 1 88.19 19 THR B CA 1
ATOM 2438 C C . THR B 1 19 ? 32.625 -0.247 5.703 1 88.19 19 THR B C 1
ATOM 2440 O O . THR B 1 19 ? 32.844 0.96 5.852 1 88.19 19 THR B O 1
ATOM 2443 N N . ALA B 1 20 ? 31.781 -0.769 4.957 1 86.12 20 ALA B N 1
ATOM 2444 C CA . ALA B 1 20 ? 30.922 0.122 4.18 1 86.12 20 ALA B CA 1
ATOM 2445 C C . ALA B 1 20 ? 30.078 1.007 5.098 1 86.12 20 ALA B C 1
ATOM 2447 O O . ALA B 1 20 ? 29.844 2.184 4.801 1 86.12 20 ALA B O 1
ATOM 2448 N N . ALA B 1 21 ? 29.609 0.442 6.141 1 88 21 ALA B N 1
ATOM 2449 C CA . ALA B 1 21 ? 28.828 1.209 7.113 1 88 21 ALA B CA 1
ATOM 2450 C C . ALA B 1 21 ? 29.688 2.318 7.734 1 88 21 ALA B C 1
ATOM 2452 O O . ALA B 1 21 ? 29.188 3.434 7.945 1 88 21 ALA B O 1
ATOM 2453 N N . GLY B 1 22 ? 30.891 2.008 8.086 1 87.62 22 GLY B N 1
ATOM 2454 C CA . GLY B 1 22 ? 31.797 3.01 8.625 1 87.62 22 GLY B CA 1
ATOM 2455 C C . GLY B 1 22 ? 32.031 4.18 7.684 1 87.62 22 GLY B C 1
ATOM 2456 O O . GLY B 1 22 ? 31.953 5.34 8.102 1 87.62 22 GLY B O 1
ATOM 2457 N N . GLU B 1 23 ? 32.219 3.838 6.445 1 83.88 23 GLU B N 1
ATOM 2458 C CA . GLU B 1 23 ? 32.406 4.875 5.434 1 83.88 23 GLU B CA 1
ATOM 2459 C C . GLU B 1 23 ? 31.156 5.766 5.332 1 83.88 23 GLU B C 1
ATOM 2461 O O . GLU B 1 23 ? 31.281 6.988 5.242 1 83.88 23 GLU B O 1
ATOM 2466 N N . ARG B 1 24 ? 30.125 5.117 5.438 1 78.88 24 ARG B N 1
ATOM 2467 C CA . ARG B 1 24 ? 28.859 5.832 5.27 1 78.88 24 ARG B CA 1
ATOM 2468 C C . ARG B 1 24 ? 28.578 6.73 6.469 1 78.88 24 ARG B C 1
ATOM 2470 O O . ARG B 1 24 ? 28.078 7.844 6.312 1 78.88 24 ARG B O 1
ATOM 2477 N N . LEU B 1 25 ? 28.875 6.273 7.625 1 80.94 25 LEU B N 1
ATOM 2478 C CA . LEU B 1 25 ? 28.484 6.961 8.852 1 80.94 25 LEU B CA 1
ATOM 2479 C C . LEU B 1 25 ? 29.641 7.797 9.391 1 80.94 25 LEU B C 1
ATOM 2481 O O . LEU B 1 25 ? 29.469 8.531 10.375 1 80.94 25 LEU B O 1
ATOM 2485 N N . GLY B 1 26 ? 30.703 7.668 8.695 1 83.44 26 GLY B N 1
ATOM 2486 C CA . GLY B 1 26 ? 31.844 8.461 9.109 1 83.44 26 GLY B CA 1
ATOM 2487 C C . GLY B 1 26 ? 32.594 7.867 10.297 1 83.44 26 GLY B C 1
ATOM 2488 O O . GLY B 1 26 ? 33.062 8.602 11.164 1 83.44 26 GLY B O 1
ATOM 2489 N N . TYR B 1 27 ? 32.469 6.645 10.445 1 83.06 27 TYR B N 1
ATOM 2490 C CA . TYR B 1 27 ? 33.188 5.918 11.492 1 83.06 27 TYR B CA 1
ATOM 2491 C C . TYR B 1 27 ? 34.25 5.023 10.898 1 83.06 27 TYR B C 1
ATOM 2493 O O . TYR B 1 27 ? 34.219 4.688 9.711 1 83.06 27 TYR B O 1
ATOM 2501 N N . THR B 1 28 ? 35.312 4.723 11.664 1 85.44 28 THR B N 1
ATOM 2502 C CA . THR B 1 28 ? 36.219 3.645 11.289 1 85.44 28 THR B CA 1
ATOM 2503 C C . THR B 1 28 ? 35.5 2.289 11.414 1 85.44 28 THR B C 1
ATOM 2505 O O . THR B 1 28 ? 34.5 2.162 12.109 1 85.44 28 THR B O 1
ATOM 2508 N N . GLN B 1 29 ? 36 1.428 10.688 1 88.5 29 GLN B N 1
ATOM 2509 C CA . GLN B 1 29 ? 35.469 0.073 10.773 1 88.5 29 GLN B CA 1
ATOM 2510 C C . GLN B 1 29 ? 35.531 -0.453 12.211 1 88.5 29 GLN B C 1
ATOM 2512 O O . GLN B 1 29 ? 34.625 -1.144 12.672 1 88.5 29 GLN B O 1
ATOM 2517 N N . SER B 1 30 ? 36.625 -0.181 12.93 1 89.88 30 SER B N 1
ATOM 2518 C CA . SER B 1 30 ? 36.812 -0.612 14.312 1 89.88 30 SER B CA 1
ATOM 2519 C C . SER B 1 30 ? 35.75 -0.002 15.219 1 89.88 30 SER B C 1
ATOM 2521 O O . SER B 1 30 ? 35.219 -0.667 16.125 1 89.88 30 SER B O 1
ATOM 2523 N N . ALA B 1 31 ? 35.438 1.256 14.945 1 85.19 31 ALA B N 1
ATOM 2524 C CA . ALA B 1 31 ? 34.375 1.931 15.711 1 85.19 31 ALA B CA 1
ATOM 2525 C C . ALA B 1 31 ? 33.031 1.285 15.469 1 85.19 31 ALA B C 1
ATOM 2527 O O . ALA B 1 31 ? 32.25 1.08 16.406 1 85.19 31 ALA B O 1
ATOM 2528 N N . ILE B 1 32 ? 32.719 0.994 14.195 1 90.31 32 ILE B N 1
ATOM 2529 C CA . ILE B 1 32 ? 31.469 0.316 13.836 1 90.31 32 ILE B CA 1
ATOM 2530 C C . ILE B 1 32 ? 31.391 -1.028 14.555 1 90.31 32 ILE B C 1
ATOM 2532 O O . ILE B 1 32 ? 30.359 -1.351 15.164 1 90.31 32 ILE B O 1
ATOM 2536 N N . SER B 1 33 ? 32.5 -1.819 14.508 1 89.94 33 SER B N 1
ATOM 2537 C CA . SER B 1 33 ? 32.531 -3.137 15.133 1 89.94 33 SER B CA 1
ATOM 2538 C C . SER B 1 33 ? 32.312 -3.043 16.641 1 89.94 33 SER B C 1
ATOM 2540 O O . SER B 1 33 ? 31.562 -3.834 17.203 1 89.94 33 SER B O 1
ATOM 2542 N N . ARG B 1 34 ? 32.875 -2.096 17.234 1 86.75 34 ARG B N 1
ATOM 2543 C CA . ARG B 1 34 ? 32.75 -1.895 18.672 1 86.75 34 ARG B CA 1
ATOM 2544 C C . ARG B 1 34 ? 31.312 -1.528 19.047 1 86.75 34 ARG B C 1
ATOM 2546 O O . ARG B 1 34 ? 30.781 -2.01 20.047 1 86.75 34 ARG B O 1
ATOM 2553 N N . GLN B 1 35 ? 30.781 -0.597 18.297 1 86.75 35 GLN B N 1
ATOM 2554 C CA . GLN B 1 35 ? 29.406 -0.168 18.562 1 86.75 35 GLN B CA 1
ATOM 2555 C C . GLN B 1 35 ? 28.422 -1.333 18.422 1 86.75 35 GLN B C 1
ATOM 2557 O O . GLN B 1 35 ? 27.531 -1.49 19.25 1 86.75 35 GLN B O 1
ATOM 2562 N N . ILE B 1 36 ? 28.641 -2.16 17.422 1 90.38 36 ILE B N 1
ATOM 2563 C CA . ILE B 1 36 ? 27.797 -3.334 17.234 1 90.38 36 ILE B CA 1
ATOM 2564 C C . ILE B 1 36 ? 27.984 -4.305 18.391 1 90.38 36 ILE B C 1
ATOM 2566 O O . ILE B 1 36 ? 27.016 -4.848 18.922 1 90.38 36 ILE B O 1
ATOM 2570 N N . ALA B 1 37 ? 29.219 -4.5 18.781 1 89.12 37 ALA B N 1
ATOM 2571 C CA . ALA B 1 37 ? 29.531 -5.379 19.906 1 89.12 37 ALA B CA 1
ATOM 2572 C C . ALA B 1 37 ? 28.859 -4.883 21.188 1 89.12 37 ALA B C 1
ATOM 2574 O O . ALA B 1 37 ? 28.344 -5.676 21.969 1 89.12 37 ALA B O 1
ATOM 2575 N N . THR B 1 38 ? 28.953 -3.594 21.359 1 81.5 38 THR B N 1
ATOM 2576 C CA . THR B 1 38 ? 28.328 -2.99 22.531 1 81.5 38 THR B CA 1
ATOM 2577 C C . THR B 1 38 ? 26.812 -3.221 22.5 1 81.5 38 THR B C 1
ATOM 2579 O O . THR B 1 38 ? 26.219 -3.57 23.531 1 81.5 38 THR B O 1
ATOM 2582 N N . LEU B 1 39 ? 26.156 -2.992 21.406 1 83.19 39 LEU B N 1
ATOM 2583 C CA . LEU B 1 39 ? 24.719 -3.213 21.234 1 83.19 39 LEU B CA 1
ATOM 2584 C C . LEU B 1 39 ? 24.359 -4.672 21.5 1 83.19 39 LEU B C 1
ATOM 2586 O O . LEU B 1 39 ? 23.391 -4.961 22.203 1 83.19 39 LEU B O 1
ATOM 2590 N N . GLU B 1 40 ? 25.188 -5.609 20.938 1 86.88 40 GLU B N 1
ATOM 2591 C CA . GLU B 1 40 ? 24.969 -7.039 21.141 1 86.88 40 GLU B CA 1
ATOM 2592 C C . GLU B 1 40 ? 25.125 -7.418 22.609 1 86.88 40 GLU B C 1
ATOM 2594 O O . GLU B 1 40 ? 24.344 -8.227 23.125 1 86.88 40 GLU B O 1
ATOM 2599 N N . ALA B 1 41 ? 26.062 -6.816 23.25 1 80.06 41 ALA B N 1
ATOM 2600 C CA . ALA B 1 41 ? 26.281 -7.062 24.672 1 80.06 41 ALA B CA 1
ATOM 2601 C C . ALA B 1 41 ? 25.109 -6.574 25.516 1 80.06 41 ALA B C 1
ATOM 2603 O O . ALA B 1 41 ? 24.656 -7.258 26.438 1 80.06 41 ALA B O 1
ATOM 2604 N N . GLU B 1 42 ? 24.703 -5.41 25.156 1 75.81 42 GLU B N 1
ATOM 2605 C CA . GLU B 1 42 ? 23.547 -4.852 25.875 1 75.81 42 GLU B CA 1
ATOM 2606 C C . GLU B 1 42 ? 22.312 -5.727 25.719 1 75.81 42 GLU B C 1
ATOM 2608 O O . GLU B 1 42 ? 21.547 -5.898 26.656 1 75.81 42 GLU B O 1
ATOM 2613 N N . LEU B 1 43 ? 22.172 -6.262 24.469 1 75.75 43 LEU B N 1
ATOM 2614 C CA . LEU B 1 43 ? 20.984 -7.055 24.141 1 75.75 43 LEU B CA 1
ATOM 2615 C C . LEU B 1 43 ? 21.203 -8.516 24.516 1 75.75 43 LEU B C 1
ATOM 2617 O O . LEU B 1 43 ? 20.25 -9.297 24.578 1 75.75 43 LEU B O 1
ATOM 2621 N N . GLY B 1 44 ? 22.422 -8.914 24.781 1 78.5 44 GLY B N 1
ATOM 2622 C CA . GLY B 1 44 ? 22.781 -10.25 25.234 1 78.5 44 GLY B CA 1
ATOM 2623 C C . GLY B 1 44 ? 22.766 -11.281 24.109 1 78.5 44 GLY B C 1
ATOM 2624 O O . GLY B 1 44 ? 22.609 -12.477 24.359 1 78.5 44 GLY B O 1
ATOM 2625 N N . THR B 1 45 ? 22.719 -10.836 22.891 1 81.44 45 THR B N 1
ATOM 2626 C CA . THR B 1 45 ? 22.672 -11.742 21.75 1 81.44 45 THR B CA 1
ATOM 2627 C C . THR B 1 45 ? 23.438 -11.164 20.562 1 81.44 45 THR B C 1
ATOM 2629 O O . THR B 1 45 ? 23.5 -9.945 20.391 1 81.44 45 THR B O 1
ATOM 2632 N N . PRO B 1 46 ? 24.047 -12.016 19.797 1 87.62 46 PRO B N 1
ATOM 2633 C CA . PRO B 1 46 ? 24.641 -11.539 18.547 1 87.62 46 PRO B CA 1
ATOM 2634 C C . PRO B 1 46 ? 23.594 -11.125 17.516 1 87.62 46 PRO B C 1
ATOM 2636 O O . PRO B 1 46 ? 22.531 -11.75 17.422 1 87.62 46 PRO B O 1
ATOM 2639 N N . LEU B 1 47 ? 23.938 -10.047 16.844 1 88.69 47 LEU B N 1
ATOM 2640 C CA . LEU B 1 47 ? 23 -9.531 15.859 1 88.69 47 LEU B CA 1
ATOM 2641 C C . LEU B 1 47 ? 23.484 -9.828 14.445 1 88.69 47 LEU B C 1
ATOM 2643 O O . LEU B 1 47 ? 22.703 -9.781 13.492 1 88.69 47 LEU B O 1
ATOM 2647 N N . PHE B 1 48 ? 24.828 -10.047 14.281 1 91.12 48 PHE B N 1
ATOM 2648 C CA . PHE B 1 48 ? 25.406 -10.328 12.977 1 91.12 48 PHE B CA 1
ATOM 2649 C C . PHE B 1 48 ? 26.25 -11.594 13.016 1 91.12 48 PHE B C 1
ATOM 2651 O O . PHE B 1 48 ? 26.938 -11.852 14.008 1 91.12 48 PHE B O 1
ATOM 2658 N N . ASP B 1 49 ? 26.141 -12.352 11.906 1 87.31 49 ASP B N 1
ATOM 2659 C CA . ASP B 1 49 ? 27.125 -13.391 11.602 1 87.31 49 ASP B CA 1
ATOM 2660 C C . ASP B 1 49 ? 28.219 -12.867 10.68 1 87.31 49 ASP B C 1
ATOM 2662 O O . ASP B 1 49 ? 27.922 -12.25 9.648 1 87.31 49 ASP B O 1
ATOM 2666 N N . ARG B 1 50 ? 29.453 -13 11.156 1 81.56 50 ARG B N 1
ATOM 2667 C CA . ARG B 1 50 ? 30.578 -12.562 10.328 1 81.56 50 ARG B CA 1
ATOM 2668 C C . ARG B 1 50 ? 30.953 -13.641 9.312 1 81.56 50 ARG B C 1
ATOM 2670 O O . ARG B 1 50 ? 31.109 -14.812 9.664 1 81.56 50 ARG B O 1
ATOM 2677 N N . LEU B 1 51 ? 30.906 -13.281 8.086 1 79.44 51 LEU B N 1
ATOM 2678 C CA . LEU B 1 51 ? 31.234 -14.164 6.973 1 79.44 51 LEU B CA 1
ATOM 2679 C C . LEU B 1 51 ? 32.625 -13.852 6.426 1 79.44 51 LEU B C 1
ATOM 2681 O O . LEU B 1 51 ? 33.281 -12.922 6.898 1 79.44 51 LEU B O 1
ATOM 2685 N N . ALA B 1 52 ? 33.125 -14.758 5.457 1 74.56 52 ALA B N 1
ATOM 2686 C CA . ALA B 1 52 ? 34.406 -14.492 4.816 1 74.56 52 ALA B CA 1
ATOM 2687 C C . ALA B 1 52 ? 34.438 -13.109 4.18 1 74.56 52 ALA B C 1
ATOM 2689 O O . ALA B 1 52 ? 35.438 -12.398 4.266 1 74.56 52 ALA B O 1
ATOM 2690 N N . ARG B 1 53 ? 33.312 -12.891 3.598 1 76.5 53 ARG B N 1
ATOM 2691 C CA . ARG B 1 53 ? 33.125 -11.547 3.057 1 76.5 53 ARG B CA 1
ATOM 2692 C C . ARG B 1 53 ? 31.812 -10.93 3.559 1 76.5 53 ARG B C 1
ATOM 2694 O O . ARG B 1 53 ? 30.734 -11.492 3.338 1 76.5 53 ARG B O 1
ATOM 2701 N N . GLY B 1 54 ? 31.984 -9.922 4.371 1 81.88 54 GLY B N 1
ATOM 2702 C CA . GLY B 1 54 ? 30.844 -9.148 4.828 1 81.88 54 GLY B CA 1
ATOM 2703 C C . GLY B 1 54 ? 30.156 -9.75 6.047 1 81.88 54 GLY B C 1
ATOM 2704 O O . GLY B 1 54 ? 30.781 -10.523 6.781 1 81.88 54 GLY B O 1
ATOM 2705 N N . VAL B 1 55 ? 28.969 -9.156 6.395 1 86.56 55 VAL B N 1
ATOM 2706 C CA . VAL B 1 55 ? 28.219 -9.609 7.559 1 86.56 55 VAL B CA 1
ATOM 2707 C C . VAL B 1 55 ? 26.766 -9.867 7.16 1 86.56 55 VAL B C 1
ATOM 2709 O O . VAL B 1 55 ? 26.281 -9.328 6.164 1 86.56 55 VAL B O 1
ATOM 2712 N N . ARG B 1 56 ? 26.172 -10.883 7.883 1 83 56 ARG B N 1
ATOM 2713 C CA . ARG B 1 56 ? 24.75 -11.164 7.727 1 83 56 ARG B CA 1
ATOM 2714 C C . ARG B 1 56 ? 24.031 -11.117 9.07 1 83 56 ARG B C 1
ATOM 2716 O O . ARG B 1 56 ? 24.625 -11.445 10.102 1 83 56 ARG B O 1
ATOM 2723 N N . LEU B 1 57 ? 22.75 -10.695 8.992 1 80.56 57 LEU B N 1
ATOM 2724 C CA . LEU B 1 57 ? 21.953 -10.625 10.211 1 80.56 57 LEU B CA 1
ATOM 2725 C C . LEU B 1 57 ? 21.719 -12.016 10.789 1 80.56 57 LEU B C 1
ATOM 2727 O O . LEU B 1 57 ? 21.469 -12.969 10.047 1 80.56 57 LEU B O 1
ATOM 2731 N N . THR B 1 58 ? 21.859 -12.172 12.18 1 79.12 58 THR B N 1
ATOM 2732 C CA . THR B 1 58 ? 21.359 -13.344 12.883 1 79.12 58 THR B CA 1
ATOM 2733 C C . THR B 1 58 ? 19.828 -13.32 12.969 1 79.12 58 THR B C 1
ATOM 2735 O O . THR B 1 58 ? 19.203 -12.383 12.484 1 79.12 58 THR B O 1
ATOM 2738 N N . GLU B 1 59 ? 19.25 -14.359 13.57 1 69.38 59 GLU B N 1
ATOM 2739 C CA . GLU B 1 59 ? 17.812 -14.367 13.82 1 69.38 59 GLU B CA 1
ATOM 2740 C C . GLU B 1 59 ? 17.406 -13.203 14.719 1 69.38 59 GLU B C 1
ATOM 2742 O O . GLU B 1 59 ? 16.375 -12.57 14.484 1 69.38 59 GLU B O 1
ATOM 2747 N N . HIS B 1 60 ? 18.219 -13.008 15.664 1 74.19 60 HIS B N 1
ATOM 2748 C CA . HIS B 1 60 ? 17.953 -11.898 16.578 1 74.19 60 HIS B CA 1
ATOM 2749 C C . HIS B 1 60 ? 18.094 -10.555 15.867 1 74.19 60 HIS B C 1
ATOM 2751 O O . HIS B 1 60 ? 17.328 -9.625 16.125 1 74.19 60 HIS B O 1
ATOM 2757 N N . GLY B 1 61 ? 19.109 -10.484 14.992 1 78.75 61 GLY B N 1
ATOM 2758 C CA . GLY B 1 61 ? 19.266 -9.273 14.211 1 78.75 61 GLY B CA 1
ATOM 2759 C C . GLY B 1 61 ? 18.078 -8.984 13.312 1 78.75 61 GLY B C 1
ATOM 2760 O O . GLY B 1 61 ? 17.625 -7.848 13.227 1 78.75 61 GLY B O 1
ATOM 2761 N N . ARG B 1 62 ? 17.594 -10 12.719 1 71.69 62 ARG B N 1
ATOM 2762 C CA . ARG B 1 62 ? 16.438 -9.883 11.844 1 71.69 62 ARG B CA 1
ATOM 2763 C C . ARG B 1 62 ? 15.203 -9.43 12.617 1 71.69 62 ARG B C 1
ATOM 2765 O O . ARG B 1 62 ? 14.398 -8.648 12.117 1 71.69 62 ARG B O 1
ATOM 2772 N N . ALA B 1 63 ? 15.133 -9.906 13.789 1 67.62 63 ALA B N 1
ATOM 2773 C CA . ALA B 1 63 ? 14.008 -9.523 14.648 1 67.62 63 ALA B CA 1
ATOM 2774 C C . ALA B 1 63 ? 14.133 -8.078 15.109 1 67.62 63 ALA B C 1
ATOM 2776 O O . ALA B 1 63 ? 13.133 -7.371 15.234 1 67.62 63 ALA B O 1
ATOM 2777 N N . LEU B 1 64 ? 15.328 -7.629 15.32 1 72.44 64 LEU B N 1
ATOM 2778 C CA . LEU B 1 64 ? 15.57 -6.297 15.867 1 72.44 64 LEU B CA 1
ATOM 2779 C C . LEU B 1 64 ? 15.422 -5.234 14.781 1 72.44 64 LEU B C 1
ATOM 2781 O O . LEU B 1 64 ? 15.031 -4.098 15.07 1 72.44 64 LEU B O 1
ATOM 2785 N N . LEU B 1 65 ? 15.695 -5.648 13.594 1 77 65 LEU B N 1
ATOM 2786 C CA . LEU B 1 65 ? 15.859 -4.668 12.523 1 77 65 LEU B CA 1
ATOM 2787 C C . LEU B 1 65 ? 14.594 -3.838 12.344 1 77 65 LEU B C 1
ATOM 2789 O O . LEU B 1 65 ? 14.648 -2.605 12.352 1 77 65 LEU B O 1
ATOM 2793 N N . PRO B 1 66 ? 13.438 -4.449 12.32 1 64.56 66 PRO B N 1
ATOM 2794 C CA . PRO B 1 66 ? 12.242 -3.611 12.188 1 64.56 66 PRO B CA 1
ATOM 2795 C C . PRO B 1 66 ? 12.031 -2.693 13.391 1 64.56 66 PRO B C 1
ATOM 2797 O O . PRO B 1 66 ? 11.57 -1.56 13.227 1 64.56 66 PRO B O 1
ATOM 2800 N N . HIS B 1 67 ? 12.352 -3.1 14.5 1 63.19 67 HIS B N 1
ATOM 2801 C CA . HIS B 1 67 ? 12.234 -2.283 15.703 1 63.19 67 HIS B CA 1
ATOM 2802 C C . HIS B 1 67 ? 13.227 -1.13 15.695 1 63.19 67 HIS B C 1
ATOM 2804 O O . HIS B 1 67 ? 12.891 -0.007 16.078 1 63.19 67 HIS B O 1
ATOM 2810 N N . ALA B 1 68 ? 14.43 -1.481 15.289 1 73.69 68 ALA B N 1
ATOM 2811 C CA . ALA B 1 68 ? 15.445 -0.438 15.18 1 73.69 68 ALA B CA 1
ATOM 2812 C C . ALA B 1 68 ? 15.016 0.648 14.203 1 73.69 68 ALA B C 1
ATOM 2814 O O . ALA B 1 68 ? 15.133 1.84 14.492 1 73.69 68 ALA B O 1
ATOM 2815 N N . GLU B 1 69 ? 14.523 0.188 13.125 1 71.38 69 GLU B N 1
ATOM 2816 C CA . GLU B 1 69 ? 14.07 1.126 12.102 1 71.38 69 GLU B CA 1
ATOM 2817 C C . GLU B 1 69 ? 12.93 1.999 12.617 1 71.38 69 GLU B C 1
ATOM 2819 O O . GLU B 1 69 ? 12.945 3.217 12.43 1 71.38 69 GLU B O 1
ATOM 2824 N N . ALA B 1 70 ? 12.047 1.425 13.258 1 62.19 70 ALA B N 1
ATOM 2825 C CA . ALA B 1 70 ? 10.93 2.168 13.828 1 62.19 70 ALA B CA 1
ATOM 2826 C C . ALA B 1 70 ? 11.414 3.18 14.859 1 62.19 70 ALA B C 1
ATOM 2828 O O . ALA B 1 70 ? 10.938 4.32 14.891 1 62.19 70 ALA B O 1
ATOM 2829 N N . MET B 1 71 ? 12.281 2.768 15.648 1 63.94 71 MET B N 1
ATOM 2830 C CA . MET B 1 71 ? 12.82 3.635 16.688 1 63.94 71 MET B CA 1
ATOM 2831 C C . MET B 1 71 ? 13.586 4.805 16.094 1 63.94 71 MET B C 1
ATOM 2833 O O . MET B 1 71 ? 13.453 5.941 16.531 1 63.94 71 MET B O 1
ATOM 2837 N N . LEU B 1 72 ? 14.375 4.473 15.125 1 70.88 72 LEU B N 1
ATOM 2838 C CA . LEU B 1 72 ? 15.156 5.523 14.492 1 70.88 72 LEU B CA 1
ATOM 2839 C C . LEU B 1 72 ? 14.258 6.496 13.734 1 70.88 72 LEU B C 1
ATOM 2841 O O . LEU B 1 72 ? 14.508 7.703 13.727 1 70.88 72 LEU B O 1
ATOM 2845 N N . GLU B 1 73 ? 13.312 5.922 13.133 1 63.38 73 GLU B N 1
ATOM 2846 C CA . GLU B 1 73 ? 12.32 6.777 12.484 1 63.38 73 GLU B CA 1
ATOM 2847 C C . GLU B 1 73 ? 11.641 7.691 13.5 1 63.38 73 GLU B C 1
ATOM 2849 O O . GLU B 1 73 ? 11.414 8.875 13.219 1 63.38 73 GLU B O 1
ATOM 2854 N N . ARG B 1 74 ? 11.344 7.195 14.602 1 58.97 74 ARG B N 1
ATOM 2855 C CA . ARG B 1 74 ? 10.734 7.992 15.664 1 58.97 74 ARG B CA 1
ATOM 2856 C C . ARG B 1 74 ? 11.703 9.055 16.172 1 58.97 74 ARG B C 1
ATOM 2858 O O . ARG B 1 74 ? 11.305 10.188 16.438 1 58.97 74 ARG B O 1
ATOM 2865 N N . LEU B 1 75 ? 12.93 8.617 16.359 1 60.25 75 LEU B N 1
ATOM 2866 C CA . LEU B 1 75 ? 13.945 9.586 16.766 1 60.25 75 LEU B CA 1
ATOM 2867 C C . LEU B 1 75 ? 14.062 10.711 15.742 1 60.25 75 LEU B C 1
ATOM 2869 O O . LEU B 1 75 ? 14.133 11.883 16.125 1 60.25 75 LEU B O 1
ATOM 2873 N N . ASP B 1 76 ? 14.133 10.281 14.516 1 61.94 76 ASP B N 1
ATOM 2874 C CA . ASP B 1 76 ? 14.227 11.281 13.461 1 61.94 76 ASP B CA 1
ATOM 2875 C C . ASP B 1 76 ? 13.023 12.219 13.492 1 61.94 76 ASP B C 1
ATOM 2877 O O . ASP B 1 76 ? 13.18 13.438 13.367 1 61.94 76 ASP B O 1
ATOM 2881 N N . THR B 1 77 ? 12 11.586 13.672 1 57.12 77 THR B N 1
ATOM 2882 C CA . THR B 1 77 ? 10.781 12.383 13.797 1 57.12 77 THR B CA 1
ATOM 2883 C C . THR B 1 77 ? 10.875 13.328 14.984 1 57.12 77 THR B C 1
ATOM 2885 O O . THR B 1 77 ? 10.516 14.508 14.883 1 57.12 77 THR B O 1
ATOM 2888 N N . THR B 1 78 ? 11.383 12.875 16.031 1 51.25 78 THR B N 1
ATOM 2889 C CA . THR B 1 78 ? 11.555 13.68 17.234 1 51.25 78 THR B CA 1
ATOM 2890 C C . THR B 1 78 ? 12.531 14.828 16.969 1 51.25 78 THR B C 1
ATOM 2892 O O . THR B 1 78 ? 12.266 15.969 17.359 1 51.25 78 THR B O 1
ATOM 2895 N N . ARG B 1 79 ? 13.641 14.453 16.438 1 54.28 79 ARG B N 1
ATOM 2896 C CA . ARG B 1 79 ? 14.633 15.477 16.125 1 54.28 79 ARG B CA 1
ATOM 2897 C C . ARG B 1 79 ? 14.039 16.562 15.219 1 54.28 79 ARG B C 1
ATOM 2899 O O . ARG B 1 79 ? 14.266 17.75 15.438 1 54.28 79 ARG B O 1
ATOM 2906 N N . ARG B 1 80 ? 13.43 16.062 14.273 1 54 80 ARG B N 1
ATOM 2907 C CA . ARG B 1 80 ? 12.789 17.016 13.375 1 54 80 ARG B CA 1
ATOM 2908 C C . ARG B 1 80 ? 11.766 17.875 14.117 1 54 80 ARG B C 1
ATOM 2910 O O . ARG B 1 80 ? 11.68 19.078 13.891 1 54 80 ARG B O 1
ATOM 2917 N N . ASP B 1 81 ? 11.203 17.188 14.969 1 49.41 81 ASP B N 1
ATOM 2918 C CA . ASP B 1 81 ? 10.234 17.906 15.797 1 49.41 81 ASP B CA 1
ATOM 2919 C C . ASP B 1 81 ? 10.93 18.938 16.672 1 49.41 81 ASP B C 1
ATOM 2921 O O . ASP B 1 81 ? 10.453 20.078 16.797 1 49.41 81 ASP B O 1
ATOM 2925 N N . LEU B 1 82 ? 12.031 18.5 17.234 1 46.53 82 LEU B N 1
ATOM 2926 C CA . LEU B 1 82 ? 12.781 19.391 18.109 1 46.53 82 LEU B CA 1
ATOM 2927 C C . LEU B 1 82 ? 13.414 20.531 17.297 1 46.53 82 LEU B C 1
ATOM 2929 O O . LEU B 1 82 ? 13.398 21.688 17.734 1 46.53 82 LEU B O 1
ATOM 2933 N N . ALA B 1 83 ? 14.023 20.141 16.266 1 48.75 83 ALA B N 1
ATOM 2934 C CA . ALA B 1 83 ? 14.609 21.172 15.406 1 48.75 83 ALA B CA 1
ATOM 2935 C C . ALA B 1 83 ? 13.547 22.172 14.945 1 48.75 83 ALA B C 1
ATOM 2937 O O . ALA B 1 83 ? 13.805 23.375 14.891 1 48.75 83 ALA B O 1
ATOM 2938 N N . ALA B 1 84 ? 12.531 21.562 14.609 1 47.78 84 ALA B N 1
ATOM 2939 C CA . ALA B 1 84 ? 11.422 22.422 14.188 1 47.78 84 ALA B CA 1
ATOM 2940 C C . ALA B 1 84 ? 11.008 23.375 15.312 1 47.78 84 ALA B C 1
ATOM 2942 O O . ALA B 1 84 ? 10.609 24.516 15.047 1 47.78 84 ALA B O 1
ATOM 2943 N N . LEU B 1 85 ? 11.133 22.859 16.469 1 42.12 85 LEU B N 1
ATOM 2944 C CA . LEU B 1 85 ? 10.836 23.703 17.609 1 42.12 85 LEU B CA 1
ATOM 2945 C C . LEU B 1 85 ? 11.875 24.812 17.75 1 42.12 85 LEU B C 1
ATOM 2947 O O . LEU B 1 85 ? 11.539 25.938 18.125 1 42.12 85 LEU B O 1
ATOM 2951 N N . THR B 1 86 ? 13.141 24.406 17.812 1 41.03 86 THR B N 1
ATOM 2952 C CA . THR B 1 86 ? 14.18 25.406 17.984 1 41.03 86 THR B CA 1
ATOM 2953 C C . THR B 1 86 ? 14.148 26.422 16.844 1 41.03 86 THR B C 1
ATOM 2955 O O . THR B 1 86 ? 14.523 27.578 17.016 1 41.03 86 THR B O 1
ATOM 2958 N N . GLU B 1 87 ? 14.297 25.906 15.68 1 41.66 87 GLU B N 1
ATOM 2959 C CA . GLU B 1 87 ? 14.133 26.922 14.648 1 41.66 87 GLU B CA 1
ATOM 2960 C C . GLU B 1 87 ? 12.773 27.625 14.781 1 41.66 87 GLU B C 1
ATOM 2962 O O . GLU B 1 87 ? 11.758 26.969 15 1 41.66 87 GLU B O 1
ATOM 2967 N N . LEU B 1 88 ? 12.82 28.703 15.539 1 39 88 LEU B N 1
ATOM 2968 C CA . LEU B 1 88 ? 11.656 29.578 15.594 1 39 88 LEU B CA 1
ATOM 2969 C C . LEU B 1 88 ? 10.695 29.281 14.445 1 39 88 LEU B C 1
ATOM 2971 O O . LEU B 1 88 ? 9.852 30.125 14.102 1 39 88 LEU B O 1
ATOM 2975 N N . THR B 1 89 ? 11.023 28.484 13.57 1 44.84 89 THR B N 1
ATOM 2976 C CA . THR B 1 89 ? 10.227 28.359 12.352 1 44.84 89 THR B CA 1
ATOM 2977 C C . THR B 1 89 ? 8.797 27.953 12.68 1 44.84 89 THR B C 1
ATOM 2979 O O . THR B 1 89 ? 8.523 27.438 13.773 1 44.84 89 THR B O 1
ATOM 2982 N N . ALA B 1 90 ? 7.812 28.344 11.75 1 52.59 90 ALA B N 1
ATOM 2983 C CA . ALA B 1 90 ? 6.422 28.531 11.336 1 52.59 90 ALA B CA 1
ATOM 2984 C C . ALA B 1 90 ? 5.605 27.266 11.562 1 52.59 90 ALA B C 1
ATOM 2986 O O . ALA B 1 90 ? 4.492 27.141 11.047 1 52.59 90 ALA B O 1
ATOM 2987 N N . GLY B 1 91 ? 5.82 26.484 12.5 1 74.75 91 GLY B N 1
ATOM 2988 C CA . GLY B 1 91 ? 4.883 25.453 12.922 1 74.75 91 GLY B CA 1
ATOM 2989 C C . GLY B 1 91 ? 5.059 24.141 12.188 1 74.75 91 GLY B C 1
ATOM 2990 O O . GLY B 1 91 ? 5.758 24.078 11.172 1 74.75 91 GLY B O 1
ATOM 2991 N N . ARG B 1 92 ? 4.855 23 12.891 1 85.88 92 ARG B N 1
ATOM 2992 C CA . ARG B 1 92 ? 4.898 21.656 12.32 1 85.88 92 ARG B CA 1
ATOM 2993 C C . ARG B 1 92 ? 3.504 21.047 12.242 1 85.88 92 ARG B C 1
ATOM 2995 O O . ARG B 1 92 ? 2.666 21.297 13.117 1 85.88 92 ARG B O 1
ATOM 3002 N N . LEU B 1 93 ? 3.334 20.344 11.195 1 92.38 93 LEU B N 1
ATOM 3003 C CA . LEU B 1 93 ? 2.094 19.594 11 1 92.38 93 LEU B CA 1
ATOM 3004 C C . LEU B 1 93 ? 2.381 18.156 10.625 1 92.38 93 LEU B C 1
ATOM 3006 O O . LEU B 1 93 ? 2.979 17.875 9.578 1 92.38 93 LEU B O 1
ATOM 3010 N N . ARG B 1 94 ? 2.145 17.297 11.5 1 95.31 94 ARG B N 1
ATOM 3011 C CA . ARG B 1 94 ? 2.289 15.859 11.258 1 95.31 94 ARG B CA 1
ATOM 3012 C C . ARG B 1 94 ? 0.928 15.203 11.055 1 95.31 94 ARG B C 1
ATOM 3014 O O . ARG B 1 94 ? 0.139 15.086 11.992 1 95.31 94 ARG B O 1
ATOM 3021 N N . VAL B 1 95 ? 0.685 14.602 9.805 1 97.44 95 VAL B N 1
ATOM 3022 C CA . VAL B 1 95 ? -0.624 14.086 9.414 1 97.44 95 VAL B CA 1
ATOM 3023 C C . VAL B 1 95 ? -0.542 12.578 9.211 1 97.44 95 VAL B C 1
ATOM 3025 O O . VAL B 1 95 ? 0.382 12.078 8.57 1 97.44 95 VAL B O 1
ATOM 3028 N N . GLY B 1 96 ? -1.389 11.844 9.859 1 97.94 96 GLY B N 1
ATOM 3029 C CA . GLY B 1 96 ? -1.617 10.445 9.539 1 97.94 96 GLY B CA 1
ATOM 3030 C C . GLY B 1 96 ? -2.861 10.219 8.703 1 97.94 96 GLY B C 1
ATOM 3031 O O . GLY B 1 96 ? -3.916 10.789 8.984 1 97.94 96 GLY B O 1
ATOM 3032 N N . ALA B 1 97 ? -2.725 9.414 7.664 1 97.56 97 ALA B N 1
ATOM 3033 C CA . ALA B 1 97 ? -3.879 9.203 6.793 1 97.56 97 ALA B CA 1
ATOM 3034 C C . ALA B 1 97 ? -3.891 7.789 6.227 1 97.56 97 ALA B C 1
ATOM 3036 O O . ALA B 1 97 ? -2.842 7.152 6.105 1 97.56 97 ALA B O 1
ATOM 3037 N N . PHE B 1 98 ? -5.07 7.316 5.926 1 94.38 98 PHE B N 1
ATOM 3038 C CA . PHE B 1 98 ? -5.242 6.008 5.305 1 94.38 98 PHE B CA 1
ATOM 3039 C C . PHE B 1 98 ? -5.07 6.098 3.793 1 94.38 98 PHE B C 1
ATOM 3041 O O . PHE B 1 98 ? -5.125 7.188 3.221 1 94.38 98 PHE B O 1
ATOM 3048 N N . ASP B 1 99 ? -4.953 5.02 3.141 1 94.06 99 ASP B N 1
ATOM 3049 C CA . ASP B 1 99 ? -4.441 4.914 1.777 1 94.06 99 ASP B CA 1
ATOM 3050 C C . ASP B 1 99 ? -5.344 5.648 0.791 1 94.06 99 ASP B C 1
ATOM 3052 O O . ASP B 1 99 ? -4.871 6.453 -0.013 1 94.06 99 ASP B O 1
ATOM 3056 N N . SER B 1 100 ? -6.637 5.383 0.809 1 94.69 100 SER B N 1
ATOM 3057 C CA . SER B 1 100 ? -7.531 5.984 -0.173 1 94.69 100 SER B CA 1
ATOM 3058 C C . SER B 1 100 ? -7.57 7.5 -0.031 1 94.69 100 SER B C 1
ATOM 3060 O O . SER B 1 100 ? -7.77 8.219 -1.014 1 94.69 100 SER B O 1
ATOM 3062 N N . ALA B 1 101 ? -7.367 8.016 1.161 1 96.5 101 ALA B N 1
ATOM 3063 C CA . ALA B 1 101 ? -7.328 9.461 1.359 1 96.5 101 ALA B CA 1
ATOM 3064 C C . ALA B 1 101 ? -6.078 10.07 0.727 1 96.5 101 ALA B C 1
ATOM 3066 O O . ALA B 1 101 ? -6.035 11.273 0.446 1 96.5 101 ALA B O 1
ATOM 3067 N N . ASN B 1 102 ? -5.066 9.242 0.538 1 96.88 102 ASN B N 1
ATOM 3068 C CA . ASN B 1 102 ? -3.777 9.711 0.035 1 96.88 102 ASN B CA 1
ATOM 3069 C C . ASN B 1 102 ? -3.734 9.695 -1.49 1 96.88 102 ASN B C 1
ATOM 3071 O O . ASN B 1 102 ? -2.746 10.125 -2.092 1 96.88 102 ASN B O 1
ATOM 3075 N N . VAL B 1 103 ? -4.828 9.266 -2.105 1 95.69 103 VAL B N 1
ATOM 3076 C CA . VAL B 1 103 ? -4.883 9.25 -3.562 1 95.69 103 VAL B CA 1
ATOM 3077 C C . VAL B 1 103 ? -4.926 10.68 -4.094 1 95.69 103 VAL B C 1
ATOM 3079 O O . VAL B 1 103 ? -4.191 11.031 -5.02 1 95.69 103 VAL B O 1
ATOM 3082 N N . ALA B 1 104 ? -5.805 11.508 -3.43 1 96.12 104 ALA B N 1
ATOM 3083 C CA . ALA B 1 104 ? -5.949 12.859 -3.957 1 96.12 104 ALA B CA 1
ATOM 3084 C C . ALA B 1 104 ? -6.312 13.852 -2.85 1 96.12 104 ALA B C 1
ATOM 3086 O O . ALA B 1 104 ? -5.719 14.922 -2.748 1 96.12 104 ALA B O 1
ATOM 3087 N N . LEU B 1 105 ? -7.199 13.461 -1.913 1 97.25 105 LEU B N 1
ATOM 3088 C CA . LEU B 1 105 ? -7.73 14.391 -0.924 1 97.25 105 LEU B CA 1
ATOM 3089 C C . LEU B 1 105 ? -6.613 14.961 -0.059 1 97.25 105 LEU B C 1
ATOM 3091 O O . LEU B 1 105 ? -6.438 16.188 0.006 1 97.25 105 LEU B O 1
ATOM 3095 N N . VAL B 1 106 ? -5.809 14.125 0.555 1 98.19 106 VAL B N 1
ATOM 3096 C CA . VAL B 1 106 ? -4.773 14.57 1.481 1 98.19 106 VAL B CA 1
ATOM 3097 C C . VAL B 1 106 ? -3.67 15.297 0.712 1 98.19 106 VAL B C 1
ATOM 3099 O O . VAL B 1 106 ? -3.289 16.406 1.067 1 98.19 106 VAL B O 1
ATOM 3102 N N . PRO B 1 107 ? -3.201 14.742 -0.4 1 97.88 107 PRO B N 1
ATOM 3103 C CA . PRO B 1 107 ? -2.162 15.453 -1.153 1 97.88 107 PRO B CA 1
ATOM 3104 C C . PRO B 1 107 ? -2.611 16.828 -1.627 1 97.88 107 PRO B C 1
ATOM 3106 O O . PRO B 1 107 ? -1.851 17.797 -1.536 1 97.88 107 PRO B O 1
ATOM 3109 N N . SER B 1 108 ? -3.805 16.938 -2.129 1 97.25 108 SER B N 1
ATOM 3110 C CA . SER B 1 108 ? -4.301 18.234 -2.592 1 97.25 108 SER B CA 1
ATOM 3111 C C . SER B 1 108 ? -4.406 19.219 -1.441 1 97.25 108 SER B C 1
ATOM 3113 O O . SER B 1 108 ? -4.047 20.391 -1.592 1 97.25 108 SER B O 1
ATOM 3115 N N . ALA B 1 109 ? -4.91 18.766 -0.354 1 97.75 109 ALA B N 1
ATOM 3116 C CA . ALA B 1 109 ? -4.996 19.609 0.829 1 97.75 109 ALA B CA 1
ATOM 3117 C C . ALA B 1 109 ? -3.611 20.047 1.305 1 97.75 109 ALA B C 1
ATOM 3119 O O . ALA B 1 109 ? -3.408 21.188 1.687 1 97.75 109 ALA B O 1
ATOM 3120 N N . LEU B 1 110 ? -2.668 19.109 1.306 1 97.56 110 LEU B N 1
ATOM 3121 C CA . LEU B 1 110 ? -1.298 19.406 1.7 1 97.56 110 LEU B CA 1
ATOM 3122 C C . LEU B 1 110 ? -0.691 20.469 0.784 1 97.56 110 LEU B C 1
ATOM 3124 O O . LEU B 1 110 ? -0.002 21.375 1.25 1 97.56 110 LEU B O 1
ATOM 3128 N N . ALA B 1 111 ? -0.925 20.328 -0.494 1 97.31 111 ALA B N 1
ATOM 3129 C CA . ALA B 1 111 ? -0.398 21.281 -1.458 1 97.31 111 ALA B CA 1
ATOM 3130 C C . ALA B 1 111 ? -0.951 22.688 -1.194 1 97.31 111 ALA B C 1
ATOM 3132 O O . ALA B 1 111 ? -0.198 23.656 -1.167 1 97.31 111 ALA B O 1
ATOM 3133 N N . ALA B 1 112 ? -2.234 22.75 -1.002 1 96.44 112 ALA B N 1
ATOM 3134 C CA . ALA B 1 112 ? -2.877 24.031 -0.721 1 96.44 112 ALA B CA 1
ATOM 3135 C C . ALA B 1 112 ? -2.365 24.641 0.587 1 96.44 112 ALA B C 1
ATOM 3137 O O . ALA B 1 112 ? -2.096 25.828 0.667 1 96.44 112 ALA B O 1
ATOM 3138 N N . PHE B 1 113 ? -2.252 23.844 1.597 1 96.31 113 PHE B N 1
ATOM 3139 C CA . PHE B 1 113 ? -1.755 24.281 2.898 1 96.31 113 PHE B CA 1
ATOM 3140 C C . PHE B 1 113 ? -0.324 24.781 2.789 1 96.31 113 PHE B C 1
ATOM 3142 O O . PHE B 1 113 ? 0.008 25.844 3.344 1 96.31 113 PHE B O 1
ATOM 3149 N N . ARG B 1 114 ? 0.489 24.016 2.09 1 95 114 ARG B N 1
ATOM 3150 C CA . ARG B 1 114 ? 1.884 24.406 1.909 1 95 114 ARG B CA 1
ATOM 3151 C C . ARG B 1 114 ? 1.99 25.75 1.21 1 95 114 ARG B C 1
ATOM 3153 O O . ARG B 1 114 ? 2.842 26.578 1.56 1 95 114 ARG B O 1
ATOM 3160 N N . ALA B 1 115 ? 1.212 25.953 0.223 1 94.44 115 ALA B N 1
ATOM 3161 C CA . ALA B 1 115 ? 1.2 27.234 -0.491 1 94.44 115 ALA B CA 1
ATOM 3162 C C . ALA B 1 115 ? 0.828 28.391 0.443 1 94.44 115 ALA B C 1
ATOM 3164 O O . ALA B 1 115 ? 1.409 29.469 0.365 1 94.44 115 ALA B O 1
ATOM 3165 N N . ALA B 1 116 ? -0.076 28.141 1.344 1 92.88 116 ALA B N 1
ATOM 3166 C CA . ALA B 1 116 ? -0.566 29.156 2.264 1 92.88 116 ALA B CA 1
ATOM 3167 C C . ALA B 1 116 ? 0.381 29.328 3.447 1 92.88 116 ALA B C 1
ATOM 3169 O O . ALA B 1 116 ? 0.482 30.422 4.016 1 92.88 116 ALA B O 1
ATOM 3170 N N . HIS B 1 117 ? 1.062 28.281 3.803 1 91.62 117 HIS B N 1
ATOM 3171 C CA . HIS B 1 117 ? 1.943 28.266 4.965 1 91.62 117 HIS B CA 1
ATOM 3172 C C . HIS B 1 117 ? 3.291 27.641 4.633 1 91.62 117 HIS B C 1
ATOM 3174 O O . HIS B 1 117 ? 3.662 26.609 5.215 1 91.62 117 HIS B O 1
ATOM 3180 N N . PRO B 1 118 ? 4.082 28.297 3.887 1 90.25 118 PRO B N 1
ATOM 3181 C CA . PRO B 1 118 ? 5.309 27.703 3.359 1 90.25 118 PRO B CA 1
ATOM 3182 C C . PRO B 1 118 ? 6.355 27.453 4.441 1 90.25 118 PRO B C 1
ATOM 3184 O O . PRO B 1 118 ? 7.301 26.688 4.227 1 90.25 118 PRO B O 1
ATOM 3187 N N . GLN B 1 119 ? 6.148 28 5.594 1 86.06 119 GLN B N 1
ATOM 3188 C CA . GLN B 1 119 ? 7.164 27.891 6.637 1 86.06 119 GLN B CA 1
ATOM 3189 C C . GLN B 1 119 ? 6.891 26.688 7.539 1 86.06 119 GLN B C 1
ATOM 3191 O O . GLN B 1 119 ? 7.727 26.328 8.375 1 86.06 119 GLN B O 1
ATOM 3196 N N . VAL B 1 120 ? 5.684 26.094 7.406 1 88.31 120 VAL B N 1
ATOM 3197 C CA . VAL B 1 120 ? 5.324 24.969 8.266 1 88.31 120 VAL B CA 1
ATOM 3198 C C . VAL B 1 120 ? 5.938 23.688 7.711 1 88.31 120 VAL B C 1
ATOM 3200 O O . VAL B 1 120 ? 5.82 23.406 6.52 1 88.31 120 VAL B O 1
ATOM 3203 N N . ALA B 1 121 ? 6.625 22.969 8.523 1 88.25 121 ALA B N 1
ATOM 3204 C CA . ALA B 1 121 ? 7.121 21.641 8.141 1 88.25 121 ALA B CA 1
ATOM 3205 C C . ALA B 1 121 ? 6.008 20.594 8.195 1 88.25 121 ALA B C 1
ATOM 3207 O O . ALA B 1 121 ? 5.266 20.531 9.18 1 88.25 121 ALA B O 1
ATOM 3208 N N . ILE B 1 122 ? 5.918 19.828 7.133 1 92.5 122 ILE B N 1
ATOM 3209 C CA . ILE B 1 122 ? 4.812 18.891 7.016 1 92.5 122 ILE B CA 1
ATOM 3210 C C . ILE B 1 122 ? 5.355 17.469 6.91 1 92.5 122 ILE B C 1
ATOM 3212 O O . ILE B 1 122 ? 6.348 17.219 6.223 1 92.5 122 ILE B O 1
ATOM 3216 N N . SER B 1 123 ? 4.75 16.562 7.629 1 93.06 123 SER B N 1
ATOM 3217 C CA . SER B 1 123 ? 5.023 15.133 7.445 1 93.06 123 SER B CA 1
ATOM 3218 C C . SER B 1 123 ? 3.732 14.344 7.27 1 93.06 123 SER B C 1
ATOM 3220 O O . SER B 1 123 ? 2.688 14.719 7.801 1 93.06 123 SER B O 1
ATOM 3222 N N . LEU B 1 124 ? 3.852 13.32 6.5 1 96.19 124 LEU B N 1
ATOM 3223 C CA . LEU B 1 124 ? 2.73 12.43 6.215 1 96.19 124 LEU B CA 1
ATOM 3224 C C . LEU B 1 124 ? 3.068 10.992 6.586 1 96.19 124 LEU B C 1
ATOM 3226 O O . LEU B 1 124 ? 4.105 10.469 6.176 1 96.19 124 LEU B O 1
ATOM 3230 N N . THR B 1 125 ? 2.209 10.414 7.375 1 94.75 125 THR B N 1
ATOM 3231 C CA . THR B 1 125 ? 2.338 9.008 7.746 1 94.75 125 THR B CA 1
ATOM 3232 C C . THR B 1 125 ? 1.133 8.203 7.262 1 94.75 125 THR B C 1
ATOM 3234 O O . THR B 1 125 ? -0.013 8.57 7.535 1 94.75 125 THR B O 1
ATOM 3237 N N . GLU B 1 126 ? 1.491 7.141 6.566 1 94.5 126 GLU B N 1
ATOM 3238 C CA . GLU B 1 126 ? 0.439 6.242 6.102 1 94.5 126 GLU B CA 1
ATOM 3239 C C . GLU B 1 126 ? 0.063 5.227 7.172 1 94.5 126 GLU B C 1
ATOM 3241 O O . GLU B 1 126 ? 0.917 4.785 7.945 1 94.5 126 GLU B O 1
ATOM 3246 N N . GLY B 1 127 ? -1.279 4.863 7.121 1 91.12 127 GLY B N 1
ATOM 3247 C CA . GLY B 1 127 ? -1.654 3.803 8.039 1 91.12 127 GLY B CA 1
ATOM 3248 C C . GLY B 1 127 ? -3.152 3.57 8.102 1 91.12 127 GLY B C 1
ATOM 3249 O O . GLY B 1 127 ? -3.932 4.371 7.586 1 91.12 127 GLY B O 1
ATOM 3250 N N . LEU B 1 128 ? -3.455 2.488 8.781 1 86.5 128 LEU B N 1
ATOM 3251 C CA . LEU B 1 128 ? -4.848 2.189 9.102 1 86.5 128 LEU B CA 1
ATOM 3252 C C . LEU B 1 128 ? -5.289 2.93 10.359 1 86.5 128 LEU B C 1
ATOM 3254 O O . LEU B 1 128 ? -4.461 3.51 11.062 1 86.5 128 LEU B O 1
ATOM 3258 N N . SER B 1 129 ? -6.547 2.922 10.625 1 86 129 SER B N 1
ATOM 3259 C CA . SER B 1 129 ? -7.137 3.748 11.672 1 86 129 SER B CA 1
ATOM 3260 C C . SER B 1 129 ? -6.551 3.406 13.039 1 86 129 SER B C 1
ATOM 3262 O O . SER B 1 129 ? -6.121 4.297 13.773 1 86 129 SER B O 1
ATOM 3264 N N . ALA B 1 130 ? -6.465 2.148 13.359 1 80.62 130 ALA B N 1
ATOM 3265 C CA . ALA B 1 130 ? -6.023 1.766 14.695 1 80.62 130 ALA B CA 1
ATOM 3266 C C . ALA B 1 130 ? -4.562 2.15 14.922 1 80.62 130 ALA B C 1
ATOM 3268 O O . ALA B 1 130 ? -4.234 2.805 15.914 1 80.62 130 ALA B O 1
ATOM 3269 N N . PRO B 1 131 ? -3.701 1.771 13.984 1 82.62 131 PRO B N 1
ATOM 3270 C CA . PRO B 1 131 ? -2.312 2.215 14.133 1 82.62 131 PRO B CA 1
ATOM 3271 C C . PRO B 1 131 ? -2.182 3.734 14.188 1 82.62 131 PRO B C 1
ATOM 3273 O O . PRO B 1 131 ? -1.364 4.258 14.953 1 82.62 131 PRO B O 1
ATOM 3276 N N . LEU B 1 132 ? -2.943 4.453 13.438 1 91.44 132 LEU B N 1
ATOM 3277 C CA . LEU B 1 132 ? -2.867 5.91 13.422 1 91.44 132 LEU B CA 1
ATOM 3278 C C . LEU B 1 132 ? -3.312 6.492 14.758 1 91.44 132 LEU B C 1
ATOM 3280 O O . LEU B 1 132 ? -2.75 7.484 15.227 1 91.44 132 LEU B O 1
ATOM 3284 N N . LEU B 1 133 ? -4.32 5.863 15.336 1 87.25 133 LEU B N 1
ATOM 3285 C CA . LEU B 1 133 ? -4.754 6.316 16.656 1 87.25 133 LEU B CA 1
ATOM 3286 C C . LEU B 1 133 ? -3.658 6.102 17.688 1 87.25 133 LEU B C 1
ATOM 3288 O O . LEU B 1 133 ? -3.49 6.914 18.594 1 87.25 133 LEU B O 1
ATOM 3292 N N . GLY B 1 134 ? -2.992 4.969 17.562 1 83.31 134 GLY B N 1
ATOM 3293 C CA . GLY B 1 134 ? -1.843 4.754 18.422 1 83.31 134 GLY B CA 1
ATOM 3294 C C . GLY B 1 134 ? -0.786 5.836 18.281 1 83.31 134 GLY B C 1
ATOM 3295 O O . GLY B 1 134 ? -0.281 6.34 19.297 1 83.31 134 GLY B O 1
ATOM 3296 N N . LEU B 1 135 ? -0.463 6.207 17.078 1 85.69 135 LEU B N 1
ATOM 3297 C CA . LEU B 1 135 ? 0.512 7.262 16.812 1 85.69 135 LEU B CA 1
ATOM 3298 C C . LEU B 1 135 ? 0.021 8.602 17.359 1 85.69 135 LEU B C 1
ATOM 3300 O O . LEU B 1 135 ? 0.813 9.398 17.859 1 85.69 135 LEU B O 1
ATOM 3304 N N . LEU B 1 136 ? -1.248 8.805 17.219 1 89.56 136 LEU B N 1
ATOM 3305 C CA . LEU B 1 136 ? -1.846 10.031 17.734 1 89.56 136 LEU B CA 1
ATOM 3306 C C . LEU B 1 136 ? -1.748 10.086 19.25 1 89.56 136 LEU B C 1
ATOM 3308 O O . LEU B 1 136 ? -1.396 11.117 19.812 1 89.56 136 LEU B O 1
ATOM 3312 N N . ALA B 1 137 ? -2.023 8.969 19.844 1 83.44 137 ALA B N 1
ATOM 3313 C CA . ALA B 1 137 ? -1.971 8.867 21.312 1 83.44 137 ALA B CA 1
ATOM 3314 C C . ALA B 1 137 ? -0.562 9.141 21.828 1 83.44 137 ALA B C 1
ATOM 3316 O O . ALA B 1 137 ? -0.39 9.805 22.844 1 83.44 137 ALA B O 1
ATOM 3317 N N . ASP B 1 138 ? 0.381 8.68 21.094 1 80.06 138 ASP B N 1
ATOM 3318 C CA . ASP B 1 138 ? 1.779 8.812 21.484 1 80.06 138 ASP B CA 1
ATOM 3319 C C . ASP B 1 138 ? 2.326 10.188 21.109 1 80.06 138 ASP B C 1
ATOM 3321 O O . ASP B 1 138 ? 3.471 10.516 21.422 1 80.06 138 ASP B O 1
ATOM 3325 N N . GLY B 1 139 ? 1.522 10.914 20.453 1 81.31 139 GLY B N 1
ATOM 3326 C CA . GLY B 1 139 ? 1.941 12.25 20.062 1 81.31 139 GLY B CA 1
ATOM 3327 C C . GLY B 1 139 ? 2.855 12.258 18.844 1 81.31 139 GLY B C 1
ATOM 3328 O O . GLY B 1 139 ? 3.514 13.258 18.562 1 81.31 139 GLY B O 1
ATOM 3329 N N . ALA B 1 140 ? 2.918 11.117 18.172 1 84.94 140 ALA B N 1
ATOM 3330 C CA . ALA B 1 140 ? 3.787 10.984 17 1 84.94 140 ALA B CA 1
ATOM 3331 C C . ALA B 1 140 ? 3.186 11.68 15.789 1 84.94 140 ALA B C 1
ATOM 3333 O O . ALA B 1 140 ? 3.895 12 14.828 1 84.94 140 ALA B O 1
ATOM 3334 N N . ILE B 1 141 ? 1.909 11.891 15.773 1 93.06 141 ILE B N 1
ATOM 3335 C CA . ILE B 1 141 ? 1.22 12.695 14.773 1 93.06 141 ILE B CA 1
ATOM 3336 C C . ILE B 1 141 ? 0.267 13.672 15.461 1 93.06 141 ILE B C 1
ATOM 3338 O O . ILE B 1 141 ? -0.065 13.5 16.641 1 93.06 141 ILE B O 1
ATOM 3342 N N . ASP B 1 142 ? -0.095 14.742 14.719 1 92.19 142 ASP B N 1
ATOM 3343 C CA . ASP B 1 142 ? -0.925 15.805 15.273 1 92.19 142 ASP B CA 1
ATOM 3344 C C . ASP B 1 142 ? -2.387 15.633 14.867 1 92.19 142 ASP B C 1
ATOM 3346 O O . ASP B 1 142 ? -3.289 16.125 15.547 1 92.19 142 ASP B O 1
ATOM 3350 N N . LEU B 1 143 ? -2.588 15 13.727 1 96.5 143 LEU B N 1
ATOM 3351 C CA . LEU B 1 143 ? -3.902 14.812 13.117 1 96.5 143 LEU B CA 1
ATOM 3352 C C . LEU B 1 143 ? -3.979 13.469 12.406 1 96.5 143 LEU B C 1
ATOM 3354 O O . LEU B 1 143 ? -3.062 13.102 11.664 1 96.5 143 LEU B O 1
ATOM 3358 N N . ALA B 1 144 ? -5.016 12.727 12.656 1 97.19 144 ALA B N 1
ATOM 3359 C CA . ALA B 1 144 ? -5.234 11.469 11.953 1 97.19 144 ALA B CA 1
ATOM 3360 C C . ALA B 1 144 ? -6.52 11.516 11.133 1 97.19 144 ALA B C 1
ATOM 3362 O O . ALA B 1 144 ? -7.547 12.023 11.602 1 97.19 144 ALA B O 1
ATOM 3363 N N . LEU B 1 145 ? -6.434 11.141 9.914 1 96.88 145 LEU B N 1
ATOM 3364 C CA . LEU B 1 145 ? -7.613 10.828 9.117 1 96.88 145 LEU B CA 1
ATOM 3365 C C . LEU B 1 145 ? -7.984 9.352 9.25 1 96.88 145 LEU B C 1
ATOM 3367 O O . LEU B 1 145 ? -7.156 8.477 9 1 96.88 145 LEU B O 1
ATOM 3371 N N . LEU B 1 146 ? -9.211 9.148 9.625 1 93.31 146 LEU B N 1
ATOM 3372 C CA . LEU B 1 146 ? -9.703 7.805 9.906 1 93.31 146 LEU B CA 1
ATOM 3373 C C . LEU B 1 146 ? -10.891 7.465 9.016 1 93.31 146 LEU B C 1
ATOM 3375 O O . LEU B 1 146 ? -11.625 8.359 8.586 1 93.31 146 LEU B O 1
ATOM 3379 N N . ALA B 1 147 ? -10.969 6.258 8.719 1 90.19 147 ALA B N 1
ATOM 3380 C CA . ALA B 1 147 ? -12.141 5.766 7.988 1 90.19 147 ALA B CA 1
ATOM 3381 C C . ALA B 1 147 ? -12.805 4.613 8.734 1 90.19 147 ALA B C 1
ATOM 3383 O O . ALA B 1 147 ? -12.125 3.764 9.312 1 90.19 147 ALA B O 1
ATOM 3384 N N . THR B 1 148 ? -14.062 4.648 8.805 1 81.25 148 THR B N 1
ATOM 3385 C CA . THR B 1 148 ? -14.805 3.572 9.445 1 81.25 148 THR B CA 1
ATOM 3386 C C . THR B 1 148 ? -16.047 3.207 8.633 1 81.25 148 THR B C 1
ATOM 3388 O O . THR B 1 148 ? -16.594 4.047 7.918 1 81.25 148 THR B O 1
ATOM 3391 N N . TYR B 1 149 ? -16.312 1.999 8.641 1 69.81 149 TYR B N 1
ATOM 3392 C CA . TYR B 1 149 ? -17.531 1.516 7.992 1 69.81 149 TYR B CA 1
ATOM 3393 C C . TYR B 1 149 ? -18.641 1.279 9.016 1 69.81 149 TYR B C 1
ATOM 3395 O O . TYR B 1 149 ? -19.781 0.978 8.648 1 69.81 149 TYR B O 1
ATOM 3403 N N . HIS B 1 150 ? -18.219 1.394 10.219 1 61.47 150 HIS B N 1
ATOM 3404 C CA . HIS B 1 150 ? -19.25 1.253 11.242 1 61.47 150 HIS B CA 1
ATOM 3405 C C . HIS B 1 150 ? -19.891 2.598 11.562 1 61.47 150 HIS B C 1
ATOM 3407 O O . HIS B 1 150 ? -19.219 3.635 11.531 1 61.47 150 HIS B O 1
ATOM 3413 N N . ALA B 1 151 ? -21.156 2.793 11.328 1 52.59 151 ALA B N 1
ATOM 3414 C CA . ALA B 1 151 ? -21.812 4.059 11.648 1 52.59 151 ALA B CA 1
ATOM 3415 C C . ALA B 1 151 ? -21.453 4.52 13.055 1 52.59 151 ALA B C 1
ATOM 3417 O O . ALA B 1 151 ? -21.547 5.711 13.367 1 52.59 151 ALA B O 1
ATOM 3418 N N . ASP B 1 152 ? -21.156 3.703 13.867 1 50.25 152 ASP B N 1
ATOM 3419 C CA . ASP B 1 152 ? -20.969 4.211 15.219 1 50.25 152 ASP B CA 1
ATOM 3420 C C . ASP B 1 152 ? -19.516 4.59 15.477 1 50.25 152 ASP B C 1
ATOM 3422 O O . ASP B 1 152 ? -18.625 3.732 15.438 1 50.25 152 ASP B O 1
ATOM 3426 N N . ALA B 1 153 ? -19.328 5.891 15.305 1 49.09 153 ALA B N 1
ATOM 3427 C CA . ALA B 1 153 ? -18.047 6.5 15.609 1 49.09 153 ALA B CA 1
ATOM 3428 C C . ALA B 1 153 ? -17.422 5.883 16.859 1 49.09 153 ALA B C 1
ATOM 3430 O O . ALA B 1 153 ? -16.203 5.852 17.016 1 49.09 153 ALA B O 1
ATOM 3431 N N . GLU B 1 154 ? -18.25 5.523 17.766 1 49.53 154 GLU B N 1
ATOM 3432 C CA . GLU B 1 154 ? -17.797 4.988 19.047 1 49.53 154 GLU B CA 1
ATOM 3433 C C . GLU B 1 154 ? -16.875 3.783 18.859 1 49.53 154 GLU B C 1
ATOM 3435 O O . GLU B 1 154 ? -16.062 3.471 19.719 1 49.53 154 GLU B O 1
ATOM 3440 N N . LEU B 1 155 ? -17.016 3.275 17.594 1 56.16 155 LEU B N 1
ATOM 3441 C CA . LEU B 1 155 ? -16.234 2.062 17.375 1 56.16 155 LEU B CA 1
ATOM 3442 C C . LEU B 1 155 ? -14.82 2.4 16.938 1 56.16 155 LEU B C 1
ATOM 3444 O O . LEU B 1 155 ? -13.938 1.546 16.969 1 56.16 155 LEU B O 1
ATOM 3448 N N . ILE B 1 156 ? -14.633 3.639 16.656 1 60.44 156 ILE B N 1
ATOM 3449 C CA . ILE B 1 156 ? -13.289 4.016 16.219 1 60.44 156 ILE B CA 1
ATOM 3450 C C . ILE B 1 156 ? -12.422 4.32 17.438 1 60.44 156 ILE B C 1
ATOM 3452 O O . ILE B 1 156 ? -11.258 3.91 17.5 1 60.44 156 ILE B O 1
ATOM 3456 N N . ASP B 1 157 ? -13.008 5.008 18.438 1 62.31 157 ASP B N 1
ATOM 3457 C CA . ASP B 1 157 ? -12.281 5.375 19.641 1 62.31 157 ASP B CA 1
ATOM 3458 C C . ASP B 1 157 ? -13.086 5.023 20.891 1 62.31 157 ASP B C 1
ATOM 3460 O O . ASP B 1 157 ? -14.008 5.746 21.266 1 62.31 157 ASP B O 1
ATOM 3464 N N . ASP B 1 158 ? -12.719 3.947 21.391 1 60.47 158 ASP B N 1
ATOM 3465 C CA . ASP B 1 158 ? -13.43 3.57 22.609 1 60.47 158 ASP B CA 1
ATOM 3466 C C . ASP B 1 158 ? -12.703 4.094 23.859 1 60.47 158 ASP B C 1
ATOM 3468 O O . ASP B 1 158 ? -13.18 3.916 24.969 1 60.47 158 ASP B O 1
ATOM 3472 N N . THR B 1 159 ? -11.695 4.742 23.672 1 66.06 159 THR B N 1
ATOM 3473 C CA . THR B 1 159 ? -10.875 5.168 24.812 1 66.06 159 THR B CA 1
ATOM 3474 C C . THR B 1 159 ? -11.281 6.566 25.266 1 66.06 159 THR B C 1
ATOM 3476 O O . THR B 1 159 ? -10.984 6.961 26.406 1 66.06 159 THR B O 1
ATOM 3479 N N . GLY B 1 160 ? -11.938 7.254 24.438 1 78 160 GLY B N 1
ATOM 3480 C CA . GLY B 1 160 ? -12.273 8.633 24.75 1 78 160 GLY B CA 1
ATOM 3481 C C . GLY B 1 160 ? -11.078 9.562 24.719 1 78 160 GLY B C 1
ATOM 3482 O O . GLY B 1 160 ? -11.133 10.672 25.266 1 78 160 GLY B O 1
ATOM 3483 N N . GLN B 1 161 ? -10.055 9.117 24.203 1 85.94 161 GLN B N 1
ATOM 3484 C CA . GLN B 1 161 ? -8.805 9.867 24.203 1 85.94 161 GLN B CA 1
ATOM 3485 C C . GLN B 1 161 ? -8.742 10.844 23.031 1 85.94 161 GLN B C 1
ATOM 3487 O O . GLN B 1 161 ? -7.875 11.719 23 1 85.94 161 GLN B O 1
ATOM 3492 N N . PHE B 1 162 ? -9.719 10.719 22.188 1 92.44 162 PHE B N 1
ATOM 3493 C CA . PHE B 1 162 ? -9.609 11.484 20.953 1 92.44 162 PHE B CA 1
ATOM 3494 C C . PHE B 1 162 ? -10.883 12.273 20.688 1 92.44 162 PHE B C 1
ATOM 3496 O O . PHE B 1 162 ? -11.969 11.867 21.125 1 92.44 162 PHE B O 1
ATOM 3503 N N . ASP B 1 163 ? -10.773 13.414 20.125 1 92.75 163 ASP B N 1
ATOM 3504 C CA . ASP B 1 163 ? -11.883 14.156 19.531 1 92.75 163 ASP B CA 1
ATOM 3505 C C . ASP B 1 163 ? -12.008 13.875 18.047 1 92.75 163 ASP B C 1
ATOM 3507 O O . ASP B 1 163 ? -11.109 14.211 17.266 1 92.75 163 ASP B O 1
ATOM 3511 N N . LEU B 1 164 ? -13.062 13.234 17.672 1 92.25 164 LEU B N 1
ATOM 3512 C CA . LEU B 1 164 ? -13.328 12.914 16.281 1 92.25 164 LEU B CA 1
ATOM 3513 C C . LEU B 1 164 ? -14.297 13.922 15.664 1 92.25 164 LEU B C 1
ATOM 3515 O O . LEU B 1 164 ? -15.266 14.328 16.312 1 92.25 164 LEU B O 1
ATOM 3519 N N . SER B 1 165 ? -14.023 14.375 14.477 1 93.19 165 SER B N 1
ATOM 3520 C CA . SER B 1 165 ? -14.906 15.258 13.719 1 93.19 165 SER B CA 1
ATOM 3521 C C . SER B 1 165 ? -15.219 14.68 12.344 1 93.19 165 SER B C 1
ATOM 3523 O O . SER B 1 165 ? -14.305 14.305 11.602 1 93.19 165 SER B O 1
ATOM 3525 N N . PRO B 1 166 ? -16.5 14.555 12.023 1 93.38 166 PRO B N 1
ATOM 3526 C CA . PRO B 1 166 ? -16.828 14.078 10.68 1 93.38 166 PRO B CA 1
ATOM 3527 C C . PRO B 1 166 ? -16.25 14.969 9.586 1 93.38 166 PRO B C 1
ATOM 3529 O O . PRO B 1 166 ? -16.266 16.188 9.711 1 93.38 166 PRO B O 1
ATOM 3532 N N . LEU B 1 167 ? -15.672 14.359 8.625 1 95.19 167 LEU B N 1
ATOM 3533 C CA . LEU B 1 167 ? -15.078 15.094 7.508 1 95.19 167 LEU B CA 1
ATOM 3534 C C . LEU B 1 167 ? -15.875 14.867 6.227 1 95.19 167 LEU B C 1
ATOM 3536 O O . LEU B 1 167 ? -16.141 15.82 5.48 1 95.19 167 LEU B O 1
ATOM 3540 N N . ALA B 1 168 ? -16.266 13.578 5.941 1 93.12 168 ALA B N 1
ATOM 3541 C CA . ALA B 1 168 ? -16.938 13.297 4.676 1 93.12 168 ALA B CA 1
ATOM 3542 C C . ALA B 1 168 ? -17.562 11.906 4.688 1 93.12 168 ALA B C 1
ATOM 3544 O O . ALA B 1 168 ? -17.141 11.031 5.441 1 93.12 168 ALA B O 1
ATOM 35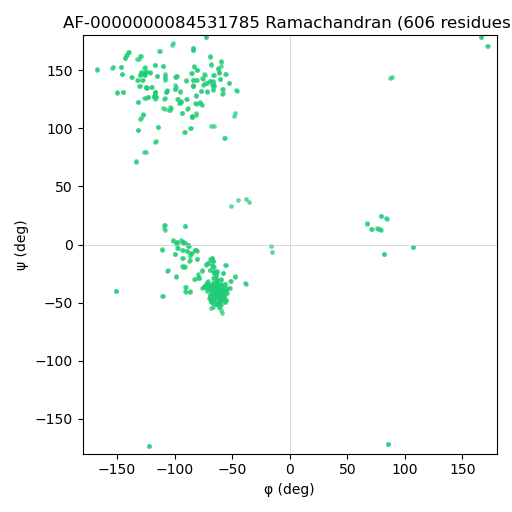45 N N . GLU B 1 169 ? -18.625 11.797 3.93 1 90.75 169 GLU B N 1
ATOM 3546 C CA . GLU B 1 169 ? -19.078 10.484 3.49 1 90.75 169 GLU B CA 1
ATOM 3547 C C . GLU B 1 169 ? -18.328 10.031 2.24 1 90.75 169 GLU B C 1
ATOM 3549 O O . GLU B 1 169 ? -18.062 10.836 1.35 1 90.75 169 GLU B O 1
ATOM 3554 N N . ASP B 1 170 ? -17.969 8.812 2.236 1 91.56 170 ASP B N 1
ATOM 3555 C CA . ASP B 1 170 ? -17.156 8.242 1.167 1 91.56 170 ASP B CA 1
ATOM 3556 C C . ASP B 1 170 ? -17.812 6.996 0.579 1 91.56 170 ASP B C 1
ATOM 3558 O O . ASP B 1 170 ? -17.438 5.867 0.911 1 91.56 170 ASP B O 1
ATOM 3562 N N . PRO B 1 171 ? -18.812 7.227 -0.318 1 90.56 171 PRO B N 1
ATOM 3563 C CA . PRO B 1 171 ? -19.5 6.07 -0.902 1 90.56 171 PRO B CA 1
ATOM 3564 C C . PRO B 1 171 ? -18.547 5.152 -1.67 1 90.56 171 PRO B C 1
ATOM 3566 O O . PRO B 1 171 ? -17.484 5.586 -2.105 1 90.56 171 PRO B O 1
ATOM 3569 N N . VAL B 1 172 ? -19.031 3.898 -1.795 1 92.44 172 VAL B N 1
ATOM 3570 C CA . VAL B 1 172 ? -18.203 2.926 -2.484 1 92.44 172 VAL B CA 1
ATOM 3571 C C . VAL B 1 172 ? -18.797 2.592 -3.846 1 92.44 172 VAL B C 1
ATOM 3573 O O . VAL B 1 172 ? -20.016 2.637 -4.016 1 92.44 172 VAL B O 1
ATOM 3576 N N . LEU B 1 173 ? -17.969 2.344 -4.824 1 95.5 173 LEU B N 1
ATOM 3577 C CA . LEU B 1 173 ? -18.312 1.896 -6.168 1 95.5 173 LEU B CA 1
ATOM 3578 C C . LEU B 1 173 ? -17.812 0.472 -6.41 1 95.5 173 LEU B C 1
ATOM 3580 O O . LEU B 1 173 ? -17.062 -0.07 -5.602 1 95.5 173 LEU B O 1
ATOM 3584 N N . VAL B 1 174 ? -18.312 -0.077 -7.469 1 97.19 174 VAL B N 1
ATOM 3585 C CA . VAL B 1 174 ? -17.828 -1.386 -7.898 1 97.19 174 VAL B CA 1
ATOM 3586 C C . VAL B 1 174 ? -16.781 -1.216 -8.992 1 97.19 174 VAL B C 1
ATOM 3588 O O . VAL B 1 174 ? -17.016 -0.515 -9.984 1 97.19 174 VAL B O 1
ATOM 3591 N N . ALA B 1 175 ? -15.641 -1.752 -8.828 1 98.06 175 ALA B N 1
ATOM 3592 C CA . ALA B 1 175 ? -14.586 -1.765 -9.852 1 98.06 175 ALA B CA 1
ATOM 3593 C C . ALA B 1 175 ? -14.617 -3.062 -10.648 1 98.06 175 ALA B C 1
ATOM 3595 O O . ALA B 1 175 ? -14.516 -4.152 -10.078 1 98.06 175 ALA B O 1
ATOM 3596 N N . LEU B 1 176 ? -14.766 -2.932 -11.898 1 98.38 176 LEU B N 1
ATOM 3597 C CA . LEU B 1 176 ? -14.812 -4.039 -12.852 1 98.38 176 LEU B CA 1
ATOM 3598 C C . LEU B 1 176 ? -13.797 -3.844 -13.969 1 98.38 176 LEU B C 1
ATOM 3600 O O . LEU B 1 176 ? -13.469 -2.709 -14.32 1 98.38 176 LEU B O 1
ATOM 3604 N N . SER B 1 177 ? -13.281 -5.012 -14.445 1 98 177 SER B N 1
ATOM 3605 C CA . SER B 1 177 ? -12.562 -4.879 -15.711 1 98 177 SER B CA 1
ATOM 3606 C C . SER B 1 177 ? -13.445 -4.242 -16.781 1 98 177 SER B C 1
ATOM 3608 O O . SER B 1 177 ? -14.656 -4.461 -16.797 1 98 177 SER B O 1
ATOM 3610 N N . ARG B 1 178 ? -12.844 -3.488 -17.656 1 96.44 178 ARG B N 1
ATOM 3611 C CA . ARG B 1 178 ? -13.617 -2.84 -18.719 1 96.44 178 ARG B CA 1
ATOM 3612 C C . ARG B 1 178 ? -14.266 -3.869 -19.625 1 96.44 178 ARG B C 1
ATOM 3614 O O . ARG B 1 178 ? -15.281 -3.584 -20.266 1 96.44 178 ARG B O 1
ATOM 3621 N N . SER B 1 179 ? -13.727 -5.039 -19.672 1 96.12 179 SER B N 1
ATOM 3622 C CA . SER B 1 179 ? -14.273 -6.098 -20.516 1 96.12 179 SER B CA 1
ATOM 3623 C C . SER B 1 179 ? -15.328 -6.91 -19.781 1 96.12 179 SER B C 1
ATOM 3625 O O . SER B 1 179 ? -15.945 -7.809 -20.344 1 96.12 179 SER B O 1
ATOM 3627 N N . HIS B 1 180 ? -15.539 -6.664 -18.516 1 97.31 180 HIS B N 1
ATOM 3628 C CA . HIS B 1 180 ? -16.531 -7.379 -17.734 1 97.31 180 HIS B CA 1
ATOM 3629 C C . HIS B 1 180 ? -17.938 -7.156 -18.297 1 97.31 180 HIS B C 1
ATOM 3631 O O . HIS B 1 180 ? -18.266 -6.051 -18.719 1 97.31 180 HIS B O 1
ATOM 3637 N N . ARG B 1 181 ? -18.781 -8.086 -18.188 1 96.75 181 ARG B N 1
ATOM 3638 C CA . ARG B 1 181 ? -20.125 -8.055 -18.766 1 96.75 181 ARG B CA 1
ATOM 3639 C C . ARG B 1 181 ? -20.953 -6.938 -18.141 1 96.75 181 ARG B C 1
ATOM 3641 O O . ARG B 1 181 ? -21.859 -6.402 -18.797 1 96.75 181 ARG B O 1
ATOM 3648 N N . LEU B 1 182 ? -20.641 -6.57 -16.938 1 97.31 182 LEU B N 1
ATOM 3649 C CA . LEU B 1 182 ? -21.453 -5.582 -16.25 1 97.31 182 LEU B CA 1
ATOM 3650 C C . LEU B 1 182 ? -20.797 -4.211 -16.281 1 97.31 182 LEU B C 1
ATOM 3652 O O . LEU B 1 182 ? -21.297 -3.258 -15.68 1 97.31 182 LEU B O 1
ATOM 3656 N N . ALA B 1 183 ? -19.688 -4.031 -16.938 1 97.12 183 ALA B N 1
ATOM 3657 C CA . ALA B 1 183 ? -18.875 -2.818 -16.906 1 97.12 183 ALA B CA 1
ATOM 3658 C C . ALA B 1 183 ? -19.625 -1.643 -17.531 1 97.12 183 ALA B C 1
ATOM 3660 O O . ALA B 1 183 ? -19.391 -0.487 -17.172 1 97.12 183 ALA B O 1
ATOM 3661 N N . GLY B 1 184 ? -20.547 -1.895 -18.375 1 95.44 184 GLY B N 1
ATOM 3662 C CA . GLY B 1 184 ? -21.25 -0.834 -19.078 1 95.44 184 GLY B CA 1
ATOM 3663 C C . GLY B 1 184 ? -22.531 -0.413 -18.391 1 95.44 184 GLY B C 1
ATOM 3664 O O . GLY B 1 184 ? -23.25 0.468 -18.891 1 95.44 184 GLY B O 1
ATOM 3665 N N . ARG B 1 185 ? -22.859 -0.965 -17.266 1 96.38 185 ARG B N 1
ATOM 3666 C CA . ARG B 1 185 ? -24.078 -0.652 -16.547 1 96.38 185 ARG B CA 1
ATOM 3667 C C . ARG B 1 185 ? -24 0.718 -15.875 1 96.38 185 ARG B C 1
ATOM 3669 O O . ARG B 1 185 ? -22.922 1.134 -15.438 1 96.38 185 ARG B O 1
ATOM 3676 N N . ARG B 1 186 ? -25.125 1.4 -15.82 1 95.81 186 ARG B N 1
ATOM 3677 C CA . ARG B 1 186 ? -25.188 2.689 -15.133 1 95.81 186 ARG B CA 1
ATOM 3678 C C . ARG B 1 186 ? -25.141 2.51 -13.617 1 95.81 186 ARG B C 1
ATOM 3680 O O . ARG B 1 186 ? -24.609 3.357 -12.906 1 95.81 186 ARG B O 1
ATOM 3687 N N . ARG B 1 187 ? -25.766 1.413 -13.211 1 96.56 187 ARG B N 1
ATOM 3688 C CA . ARG B 1 187 ? -25.859 1.073 -11.789 1 96.56 187 ARG B CA 1
ATOM 3689 C C . ARG B 1 187 ? -26.016 -0.432 -11.602 1 96.56 187 ARG B C 1
ATOM 3691 O O . ARG B 1 187 ? -26.531 -1.124 -12.477 1 96.56 187 ARG B O 1
ATOM 3698 N N . LEU B 1 188 ? -25.531 -0.865 -10.445 1 96.19 188 LEU B N 1
ATOM 3699 C CA . LEU B 1 188 ? -25.625 -2.293 -10.164 1 96.19 188 LEU B CA 1
ATOM 3700 C C . LEU B 1 188 ? -26.312 -2.543 -8.828 1 96.19 188 LEU B C 1
ATOM 3702 O O . LEU B 1 188 ? -26.25 -1.706 -7.926 1 96.19 188 LEU B O 1
ATOM 3706 N N . ARG B 1 189 ? -27.016 -3.598 -8.812 1 94.56 189 ARG B N 1
ATOM 3707 C CA . ARG B 1 189 ? -27.406 -4.172 -7.527 1 94.56 189 ARG B CA 1
ATOM 3708 C C . ARG B 1 189 ? -26.375 -5.176 -7.031 1 94.56 189 ARG B C 1
ATOM 3710 O O . ARG B 1 189 ? -25.828 -5.949 -7.816 1 94.56 189 ARG B O 1
ATOM 3717 N N . LEU B 1 190 ? -26.172 -5.113 -5.734 1 92.75 190 LEU B N 1
ATOM 3718 C CA . LEU B 1 190 ? -25.188 -6.016 -5.145 1 92.75 190 LEU B CA 1
ATOM 3719 C C . LEU B 1 190 ? -25.5 -7.465 -5.492 1 92.75 190 LEU B C 1
ATOM 3721 O O . LEU B 1 190 ? -24.594 -8.258 -5.746 1 92.75 190 LEU B O 1
ATOM 3725 N N . ALA B 1 191 ? -26.734 -7.816 -5.531 1 92 191 ALA B N 1
ATOM 3726 C CA . ALA B 1 191 ? -27.188 -9.172 -5.816 1 92 191 ALA B CA 1
ATOM 3727 C C . ALA B 1 191 ? -26.719 -9.625 -7.195 1 92 191 ALA B C 1
ATOM 3729 O O . ALA B 1 191 ? -26.484 -10.82 -7.418 1 92 191 ALA B O 1
ATOM 3730 N N . GLU B 1 192 ? -26.578 -8.711 -8.086 1 94.44 192 GLU B N 1
ATOM 3731 C CA . GLU B 1 192 ? -26.125 -9.023 -9.438 1 94.44 192 GLU B CA 1
ATOM 3732 C C . GLU B 1 192 ? -24.688 -9.5 -9.445 1 94.44 192 GLU B C 1
ATOM 3734 O O . GLU B 1 192 ? -24.219 -10.062 -10.438 1 94.44 192 GLU B O 1
ATOM 3739 N N . LEU B 1 193 ? -24.016 -9.273 -8.305 1 95 193 LEU B N 1
ATOM 3740 C CA . LEU B 1 193 ? -22.609 -9.594 -8.227 1 95 193 LEU B CA 1
ATOM 3741 C C . LEU B 1 193 ? -22.375 -10.812 -7.336 1 95 193 LEU B C 1
ATOM 3743 O O . LEU B 1 193 ? -21.234 -11.094 -6.945 1 95 193 LEU B O 1
ATOM 3747 N N . ALA B 1 194 ? -23.375 -11.523 -6.988 1 91.12 194 ALA B N 1
ATOM 3748 C CA . ALA B 1 194 ? -23.328 -12.609 -6.016 1 91.12 194 ALA B CA 1
ATOM 3749 C C . ALA B 1 194 ? -22.422 -13.742 -6.508 1 91.12 194 ALA B C 1
ATOM 3751 O O . ALA B 1 194 ? -21.766 -14.406 -5.707 1 91.12 194 ALA B O 1
ATOM 3752 N N . ASP B 1 195 ? -22.359 -13.938 -7.789 1 92.75 195 ASP B N 1
ATOM 3753 C CA . ASP B 1 195 ? -21.625 -15.078 -8.328 1 92.75 195 ASP B CA 1
ATOM 3754 C C . ASP B 1 195 ? -20.219 -14.672 -8.781 1 92.75 195 ASP B C 1
ATOM 3756 O O . ASP B 1 195 ? -19.469 -15.5 -9.289 1 92.75 195 ASP B O 1
ATOM 3760 N N . GLU B 1 196 ? -19.922 -13.398 -8.57 1 95.38 196 GLU B N 1
ATOM 3761 C CA . GLU B 1 196 ? -18.609 -12.906 -9 1 95.38 196 GLU B CA 1
ATOM 3762 C C . GLU B 1 196 ? -17.531 -13.266 -7.996 1 95.38 196 GLU B C 1
ATOM 3764 O O . GLU B 1 196 ? -17.812 -13.469 -6.812 1 95.38 196 GLU B O 1
ATOM 3769 N N . ALA B 1 197 ? -16.312 -13.445 -8.547 1 95.88 197 ALA B N 1
ATOM 3770 C CA . ALA B 1 197 ? -15.148 -13.5 -7.668 1 95.88 197 ALA B CA 1
ATOM 3771 C C . ALA B 1 197 ? -14.82 -12.125 -7.098 1 95.88 197 ALA B C 1
ATOM 3773 O O . ALA B 1 197 ? -14.922 -11.109 -7.797 1 95.88 197 ALA B O 1
ATOM 3774 N N . TRP B 1 198 ? -14.477 -12.148 -5.824 1 97.12 198 TRP B N 1
ATOM 3775 C CA . TRP B 1 198 ? -14.211 -10.875 -5.172 1 97.12 198 TRP B CA 1
ATOM 3776 C C . TRP B 1 198 ? -12.758 -10.766 -4.738 1 97.12 198 TRP B C 1
ATOM 3778 O O . TRP B 1 198 ? -12.125 -11.781 -4.414 1 97.12 198 TRP B O 1
ATOM 3788 N N . ILE B 1 199 ? -12.258 -9.602 -4.828 1 97.38 199 ILE B N 1
ATOM 3789 C CA . ILE B 1 199 ? -10.953 -9.211 -4.316 1 97.38 199 ILE B CA 1
ATOM 3790 C C . ILE B 1 199 ? -11.125 -8.305 -3.098 1 97.38 199 ILE B C 1
ATOM 3792 O O . ILE B 1 199 ? -11.852 -7.309 -3.154 1 97.38 199 ILE B O 1
ATOM 3796 N N . ALA B 1 200 ? -10.5 -8.641 -1.968 1 94.62 200 ALA B N 1
ATOM 3797 C CA . ALA B 1 200 ? -10.648 -7.887 -0.727 1 94.62 200 ALA B CA 1
ATOM 3798 C C . ALA B 1 200 ? -9.32 -7.77 0.008 1 94.62 200 ALA B C 1
ATOM 3800 O O . ALA B 1 200 ? -8.336 -8.414 -0.372 1 94.62 200 ALA B O 1
ATOM 3801 N N . ALA B 1 201 ? -9.273 -6.879 0.958 1 91.06 201 ALA B N 1
ATOM 3802 C CA . ALA B 1 201 ? -8.047 -6.656 1.714 1 91.06 201 ALA B CA 1
ATOM 3803 C C . ALA B 1 201 ? -7.691 -7.883 2.553 1 91.06 201 ALA B C 1
ATOM 3805 O O . ALA B 1 201 ? -6.516 -8.133 2.826 1 91.06 201 ALA B O 1
ATOM 3806 N N . ARG B 1 202 ? -8.734 -8.602 2.932 1 87.44 202 ARG B N 1
ATOM 3807 C CA . ARG B 1 202 ? -8.602 -9.805 3.748 1 87.44 202 ARG B CA 1
ATOM 3808 C C . ARG B 1 202 ? -9.594 -10.875 3.312 1 87.44 202 ARG B C 1
ATOM 3810 O O . ARG B 1 202 ? -10.586 -10.57 2.646 1 87.44 202 ARG B O 1
ATOM 3817 N N . ARG B 1 203 ? -9.289 -12.039 3.742 1 84.44 203 ARG B N 1
ATOM 3818 C CA . ARG B 1 203 ? -10.172 -13.148 3.385 1 84.44 203 ARG B CA 1
ATOM 3819 C C . ARG B 1 203 ? -11.5 -13.055 4.129 1 84.44 203 ARG B C 1
ATOM 3821 O O . ARG B 1 203 ? -12.539 -13.445 3.598 1 84.44 203 ARG B O 1
ATOM 3828 N N . GLN B 1 204 ? -11.391 -12.5 5.34 1 81.44 204 GLN B N 1
ATOM 3829 C CA . GLN B 1 204 ? -12.617 -12.258 6.098 1 81.44 204 GLN B CA 1
ATOM 3830 C C . GLN B 1 204 ? -13.258 -10.93 5.707 1 81.44 204 GLN B C 1
ATOM 3832 O O . GLN B 1 204 ? -12.734 -9.867 6.043 1 81.44 204 GLN B O 1
ATOM 3837 N N . PRO B 1 205 ? -14.328 -11 5.066 1 83.88 205 PRO B N 1
ATOM 3838 C CA . PRO B 1 205 ? -14.898 -9.773 4.516 1 83.88 205 PRO B CA 1
ATOM 3839 C C . PRO B 1 205 ? -15.383 -8.805 5.594 1 83.88 205 PRO B C 1
ATOM 3841 O O . PRO B 1 205 ? -15.523 -7.605 5.34 1 83.88 205 PRO B O 1
ATOM 3844 N N . GLU B 1 206 ? -15.578 -9.242 6.805 1 77.31 206 GLU B N 1
ATOM 3845 C CA . GLU B 1 206 ? -16.141 -8.43 7.883 1 77.31 206 GLU B CA 1
ATOM 3846 C C . GLU B 1 206 ? -15.172 -7.305 8.273 1 77.31 206 GLU B C 1
ATOM 3848 O O . GLU B 1 206 ? -15.578 -6.332 8.914 1 77.31 206 GLU B O 1
ATOM 3853 N N . SER B 1 207 ? -13.984 -7.484 7.902 1 73.94 207 SER B N 1
ATOM 3854 C CA . SER B 1 207 ? -12.984 -6.48 8.25 1 73.94 207 SER B CA 1
ATOM 3855 C C . SER B 1 207 ? -12.539 -5.691 7.023 1 73.94 207 SER B C 1
ATOM 3857 O O . SER B 1 207 ? -11.453 -5.109 7.008 1 73.94 207 SER B O 1
ATOM 3859 N N . THR B 1 208 ? -13.312 -5.793 6.039 1 83.31 208 THR B N 1
ATOM 3860 C CA . THR B 1 208 ? -13.008 -5.121 4.777 1 83.31 208 THR B CA 1
ATOM 3861 C C . THR B 1 208 ? -14.148 -4.18 4.379 1 83.31 208 THR B C 1
ATOM 3863 O O . THR B 1 208 ? -15.086 -3.977 5.148 1 83.31 208 THR B O 1
ATOM 3866 N N . LEU B 1 209 ? -14.039 -3.609 3.172 1 85.19 209 LEU B N 1
ATOM 3867 C CA . LEU B 1 209 ? -15.086 -2.736 2.645 1 85.19 209 LEU B CA 1
ATOM 3868 C C . LEU B 1 209 ? -16.359 -3.523 2.361 1 85.19 209 LEU B C 1
ATOM 3870 O O . LEU B 1 209 ? -17.438 -2.938 2.199 1 85.19 209 LEU B O 1
ATOM 3874 N N . LEU B 1 210 ? -16.219 -4.82 2.4 1 87 210 LEU B N 1
ATOM 3875 C CA . LEU B 1 210 ? -17.375 -5.676 2.125 1 87 210 LEU B CA 1
ATOM 3876 C C . LEU B 1 210 ? -18.172 -5.941 3.395 1 87 210 LEU B C 1
ATOM 3878 O O . LEU B 1 210 ? -19.219 -6.602 3.354 1 87 210 LEU B O 1
ATOM 3882 N N . ALA B 1 211 ? -17.766 -5.441 4.484 1 81.94 211 ALA B N 1
ATOM 3883 C CA . ALA B 1 211 ? -18.375 -5.738 5.777 1 81.94 211 ALA B CA 1
ATOM 3884 C C . ALA B 1 211 ? -19.859 -5.406 5.781 1 81.94 211 ALA B C 1
ATOM 3886 O O . ALA B 1 211 ? -20.672 -6.203 6.242 1 81.94 211 ALA B O 1
ATOM 3887 N N . SER B 1 212 ? -20.172 -4.266 5.273 1 77.5 212 SER B N 1
ATOM 3888 C CA . SER B 1 212 ? -21.578 -3.842 5.262 1 77.5 212 SER B CA 1
ATOM 3889 C C . SER B 1 212 ? -22.406 -4.727 4.352 1 77.5 212 SER B C 1
ATOM 3891 O O . SER B 1 212 ? -23.578 -5.004 4.648 1 77.5 212 SER B O 1
ATOM 3893 N N . CYS B 1 213 ? -21.797 -5.199 3.287 1 83.56 213 CYS B N 1
ATOM 3894 C CA . CYS B 1 213 ? -22.5 -6.078 2.359 1 83.56 213 CYS B CA 1
ATOM 3895 C C . CYS B 1 213 ? -22.781 -7.43 3 1 83.56 213 CYS B C 1
ATOM 3897 O O . CYS B 1 213 ? -23.875 -7.977 2.842 1 83.56 213 CYS B O 1
ATOM 3899 N N . 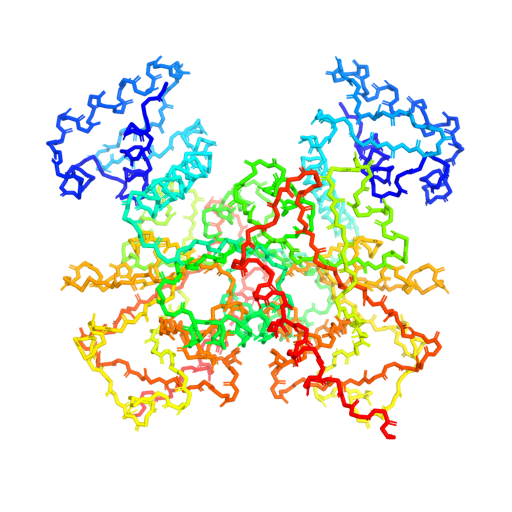VAL B 1 214 ? -21.891 -7.789 3.758 1 83.31 214 VAL B N 1
ATOM 3900 C CA . VAL B 1 214 ? -22.047 -9.078 4.43 1 83.31 214 VAL B CA 1
ATOM 3901 C C . VAL B 1 214 ? -23.125 -8.977 5.5 1 83.31 214 VAL B C 1
ATOM 3903 O O . VAL B 1 214 ? -23.922 -9.898 5.676 1 83.31 214 VAL B O 1
ATOM 3906 N N . ARG B 1 215 ? -23.172 -7.867 6.129 1 78.12 215 ARG B N 1
ATOM 3907 C CA . ARG B 1 215 ? -24.172 -7.637 7.164 1 78.12 215 ARG B CA 1
ATOM 3908 C C . ARG B 1 215 ? -25.578 -7.656 6.578 1 78.12 215 ARG B C 1
ATOM 3910 O O . ARG B 1 215 ? -26.531 -8.016 7.262 1 78.12 215 ARG B O 1
ATOM 3917 N N . SER B 1 216 ? -25.656 -7.352 5.34 1 79.25 216 SER B N 1
ATOM 3918 C CA . SER B 1 216 ? -26.969 -7.332 4.676 1 79.25 216 SER B CA 1
ATOM 3919 C C . SER B 1 216 ? -27.281 -8.68 4.027 1 79.25 216 SER B C 1
ATOM 3921 O O . SER B 1 216 ? -28.25 -8.805 3.287 1 79.25 216 SER B O 1
ATOM 3923 N N . GLY B 1 217 ? -26.359 -9.633 4.207 1 84.19 217 GLY B N 1
ATOM 3924 C CA . GLY B 1 217 ? -26.641 -10.992 3.764 1 84.19 217 GLY B CA 1
ATOM 3925 C C . GLY B 1 217 ? -25.859 -11.391 2.525 1 84.19 217 GLY B C 1
ATOM 3926 O O . GLY B 1 217 ? -25.984 -12.516 2.043 1 84.19 217 GLY B O 1
ATOM 3927 N N . PHE B 1 218 ? -25.125 -10.469 2.066 1 88.31 218 PHE B N 1
ATOM 3928 C CA . PHE B 1 218 ? -24.297 -10.766 0.901 1 88.31 218 PHE B CA 1
ATOM 3929 C C . PHE B 1 218 ? -23.141 -11.68 1.273 1 88.31 218 PHE B C 1
ATOM 3931 O O . PHE B 1 218 ? -22.516 -11.5 2.312 1 88.31 218 PHE B O 1
ATOM 3938 N N . GLN B 1 219 ? -22.938 -12.719 0.49 1 89.25 219 GLN B N 1
ATOM 3939 C CA . GLN B 1 219 ? -21.859 -13.672 0.726 1 89.25 219 GLN B CA 1
ATOM 3940 C C . GLN B 1 219 ? -20.859 -13.664 -0.425 1 89.25 219 GLN B C 1
ATOM 3942 O O . GLN B 1 219 ? -20.953 -14.484 -1.342 1 89.25 219 GLN B O 1
ATOM 3947 N N . PRO B 1 220 ? -19.891 -12.805 -0.313 1 92.94 220 PRO B N 1
ATOM 3948 C CA . PRO B 1 220 ? -18.906 -12.742 -1.395 1 92.94 220 PRO B CA 1
ATOM 3949 C C . PRO B 1 220 ? -17.938 -13.914 -1.377 1 92.94 220 PRO B C 1
ATOM 3951 O O . PRO B 1 220 ? -17.531 -14.375 -0.304 1 92.94 220 PRO B O 1
ATOM 3954 N N . ARG B 1 221 ? -17.641 -14.438 -2.484 1 92.69 221 ARG B N 1
ATOM 3955 C CA . ARG B 1 221 ? -16.562 -15.398 -2.639 1 92.69 221 ARG B CA 1
ATOM 3956 C C . ARG B 1 221 ? -15.227 -14.695 -2.875 1 92.69 221 ARG B C 1
ATOM 3958 O O . ARG B 1 221 ? -14.914 -14.297 -4 1 92.69 221 ARG B O 1
ATOM 3965 N N . ILE B 1 222 ? -14.453 -14.586 -1.858 1 93.75 222 ILE B N 1
ATOM 3966 C CA . ILE B 1 222 ? -13.18 -13.875 -1.96 1 93.75 222 ILE B CA 1
ATOM 3967 C C . ILE B 1 222 ? -12.125 -14.797 -2.574 1 93.75 222 ILE B C 1
ATOM 3969 O O . ILE B 1 222 ? -11.688 -15.758 -1.942 1 93.75 222 ILE B O 1
ATOM 3973 N N . GLU B 1 223 ? -11.727 -14.445 -3.727 1 94 223 GLU B N 1
ATOM 3974 C CA . GLU B 1 223 ? -10.742 -15.242 -4.449 1 94 223 GLU B CA 1
ATOM 3975 C C . GLU B 1 223 ? -9.32 -14.766 -4.148 1 94 223 GLU B C 1
ATOM 3977 O O . GLU B 1 223 ? -8.398 -15.578 -4.039 1 94 223 GLU B O 1
ATOM 3982 N N . TYR B 1 224 ? -9.148 -13.492 -4.078 1 95.19 224 TYR B N 1
ATOM 3983 C CA . TYR B 1 224 ? -7.855 -12.906 -3.756 1 95.19 224 TYR B CA 1
ATOM 3984 C C . TYR B 1 224 ? -7.965 -11.969 -2.555 1 95.19 224 TYR B C 1
ATOM 3986 O O . TYR B 1 224 ? -8.898 -11.18 -2.461 1 95.19 224 TYR B O 1
ATOM 3994 N N . ALA B 1 225 ? -7.016 -12.125 -1.654 1 94.12 225 ALA B N 1
ATOM 3995 C CA . ALA B 1 225 ? -6.887 -11.227 -0.506 1 94.12 225 ALA B CA 1
ATOM 3996 C C . ALA B 1 225 ? -5.59 -10.43 -0.579 1 94.12 225 ALA B C 1
ATOM 3998 O O . ALA B 1 225 ? -4.508 -10.961 -0.313 1 94.12 225 ALA B O 1
ATOM 3999 N N . VAL B 1 226 ? -5.699 -9.188 -0.996 1 93.81 226 VAL B N 1
ATOM 4000 C CA . VAL B 1 226 ? -4.562 -8.273 -1.108 1 93.81 226 VAL B CA 1
ATOM 4001 C C . VAL B 1 226 ? -4.914 -6.934 -0.473 1 93.81 226 VAL B C 1
ATOM 4003 O O . VAL B 1 226 ? -6.039 -6.441 -0.621 1 93.81 226 VAL B O 1
ATOM 4006 N N . ALA B 1 227 ? -4.012 -6.344 0.172 1 91.25 227 ALA B N 1
ATOM 4007 C CA . ALA B 1 227 ? -4.297 -5.148 0.958 1 91.25 227 ALA B CA 1
ATOM 4008 C C . ALA B 1 227 ? -4.102 -3.885 0.125 1 91.25 227 ALA B C 1
ATOM 4010 O O . ALA B 1 227 ? -4.875 -2.932 0.24 1 91.25 227 ALA B O 1
ATOM 4011 N N . ASN B 1 228 ? -3.125 -3.881 -0.729 1 92 228 ASN B N 1
ATOM 4012 C CA . ASN B 1 228 ? -2.754 -2.664 -1.441 1 92 228 ASN B CA 1
ATOM 4013 C C . ASN B 1 228 ? -3.67 -2.412 -2.635 1 92 228 ASN B C 1
ATOM 4015 O O . ASN B 1 228 ? -4.055 -3.35 -3.336 1 92 228 ASN B O 1
ATOM 4019 N N . TRP B 1 229 ? -3.955 -1.167 -2.818 1 93.94 229 TRP B N 1
ATOM 4020 C CA . TRP B 1 229 ? -4.824 -0.788 -3.928 1 93.94 229 TRP B CA 1
ATOM 4021 C C . TRP B 1 229 ? -4.18 -1.126 -5.266 1 93.94 229 TRP B C 1
ATOM 4023 O O . TRP B 1 229 ? -4.863 -1.514 -6.215 1 93.94 229 TRP B O 1
ATOM 4033 N N . THR B 1 230 ? -2.896 -1.029 -5.402 1 92.12 230 THR B N 1
ATOM 4034 C CA . THR B 1 230 ? -2.201 -1.336 -6.648 1 92.12 230 THR B CA 1
ATOM 4035 C C . THR B 1 230 ? -2.461 -2.779 -7.07 1 92.12 230 THR B C 1
ATOM 4037 O O . THR B 1 230 ? -2.793 -3.041 -8.227 1 92.12 230 THR B O 1
ATOM 4040 N N . ALA B 1 231 ? -2.348 -3.615 -6.137 1 95.06 231 ALA B N 1
ATOM 4041 C CA . ALA B 1 231 ? -2.594 -5.023 -6.43 1 95.06 231 ALA B CA 1
ATOM 4042 C C . ALA B 1 231 ? -4.07 -5.273 -6.723 1 95.06 231 ALA B C 1
ATOM 4044 O O . ALA B 1 231 ? -4.41 -5.996 -7.664 1 95.06 231 ALA B O 1
ATOM 4045 N N . LYS B 1 232 ? -4.965 -4.695 -5.914 1 96.94 232 LYS B N 1
ATOM 4046 C CA . LYS B 1 232 ? -6.398 -4.875 -6.121 1 96.94 232 LYS B CA 1
ATOM 4047 C C . LYS B 1 232 ? -6.805 -4.457 -7.531 1 96.94 232 LYS B C 1
ATOM 4049 O O . LYS B 1 232 ? -7.469 -5.219 -8.242 1 96.94 232 LYS B O 1
ATOM 4054 N N . LEU B 1 233 ? -6.371 -3.301 -7.914 1 97.19 233 LEU B N 1
ATOM 4055 C CA . LEU B 1 233 ? -6.777 -2.758 -9.203 1 97.19 233 LEU B CA 1
ATOM 4056 C C . LEU B 1 233 ? -6.113 -3.516 -10.352 1 97.19 233 LEU B C 1
ATOM 4058 O O . LEU B 1 233 ? -6.699 -3.672 -11.422 1 97.19 233 LEU B O 1
ATOM 4062 N N . GLY B 1 234 ? -4.844 -3.984 -10.117 1 97.19 234 GLY B N 1
ATOM 4063 C CA . GLY B 1 234 ? -4.215 -4.848 -11.102 1 97.19 234 GLY B CA 1
ATOM 4064 C C . GLY B 1 234 ? -4.996 -6.125 -11.359 1 97.19 234 GLY B C 1
ATOM 4065 O O . GLY B 1 234 ? -5.188 -6.516 -12.516 1 97.19 234 GLY B O 1
ATOM 4066 N N . LEU B 1 235 ? -5.461 -6.762 -10.289 1 98.12 235 LEU B N 1
ATOM 4067 C CA . LEU B 1 235 ? -6.23 -7.996 -10.406 1 98.12 235 LEU B CA 1
ATOM 4068 C C . LEU B 1 235 ? -7.57 -7.742 -11.086 1 98.12 235 LEU B C 1
ATOM 4070 O O . LEU B 1 235 ? -8.008 -8.531 -11.922 1 98.12 235 LEU B O 1
ATOM 4074 N N . VAL B 1 236 ? -8.227 -6.629 -10.734 1 98.5 236 VAL B N 1
ATOM 4075 C CA . VAL B 1 236 ? -9.484 -6.266 -11.375 1 98.5 236 VAL B CA 1
ATOM 4076 C C . VAL B 1 236 ? -9.266 -6.059 -12.875 1 98.5 236 VAL B C 1
ATOM 4078 O O . VAL B 1 236 ? -10 -6.609 -13.695 1 98.5 236 VAL B O 1
ATOM 4081 N N . ALA B 1 237 ? -8.281 -5.289 -13.227 1 97.81 237 ALA B N 1
ATOM 4082 C CA . ALA B 1 237 ? -7.992 -4.973 -14.625 1 97.81 237 ALA B CA 1
ATOM 4083 C C . ALA B 1 237 ? -7.73 -6.238 -15.438 1 97.81 237 ALA B C 1
ATOM 4085 O O . ALA B 1 237 ? -8.109 -6.324 -16.609 1 97.81 237 ALA B O 1
ATOM 4086 N N . ALA B 1 238 ? -7.121 -7.199 -14.797 1 97.19 238 ALA B N 1
ATOM 4087 C CA . ALA B 1 238 ? -6.762 -8.445 -15.469 1 97.19 238 ALA B CA 1
ATOM 4088 C C . ALA B 1 238 ? -7.961 -9.391 -15.555 1 97.19 238 ALA B C 1
ATOM 4090 O O . ALA B 1 238 ? -7.859 -10.484 -16.109 1 97.19 238 ALA B O 1
ATOM 4091 N N . GLY B 1 239 ? -9.078 -9 -14.938 1 97.12 239 GLY B N 1
ATOM 4092 C CA . GLY B 1 239 ? -10.297 -9.789 -15.023 1 97.12 239 GLY B CA 1
ATOM 4093 C C . GLY B 1 239 ? -10.352 -10.922 -14.008 1 97.12 239 GLY B C 1
ATOM 4094 O O . GLY B 1 239 ? -11.078 -11.898 -14.203 1 97.12 239 GLY B O 1
ATOM 4095 N N . LEU B 1 240 ? -9.602 -10.789 -12.93 1 97.5 240 LEU B N 1
ATOM 4096 C CA . LEU B 1 240 ? -9.492 -11.883 -11.977 1 97.5 240 LEU B CA 1
ATOM 4097 C C . LEU B 1 240 ? -10.516 -11.742 -10.859 1 97.5 240 LEU B C 1
ATOM 4099 O O . LEU B 1 240 ? -10.617 -12.609 -9.984 1 97.5 240 LEU B O 1
ATOM 4103 N N . GLY B 1 241 ? -11.25 -10.688 -10.836 1 97.56 241 GLY B N 1
ATOM 4104 C CA . GLY B 1 241 ? -12.289 -10.453 -9.844 1 97.56 241 GLY B CA 1
ATOM 4105 C C . GLY B 1 241 ? -12.789 -9.023 -9.82 1 97.56 241 GLY B C 1
ATOM 4106 O O . GLY B 1 241 ? -12.352 -8.195 -10.633 1 97.56 241 GLY B O 1
ATOM 4107 N N . THR B 1 242 ? -13.75 -8.82 -8.945 1 97.5 242 THR B N 1
ATOM 4108 C CA . THR B 1 242 ? -14.32 -7.496 -8.703 1 97.5 242 THR B CA 1
ATOM 4109 C C . THR B 1 242 ? -14.062 -7.047 -7.27 1 97.5 242 THR B C 1
ATOM 4111 O O . THR B 1 242 ? -13.781 -7.867 -6.398 1 97.5 242 THR B O 1
ATOM 4114 N N . THR B 1 243 ? -14.047 -5.758 -7.074 1 97.06 243 THR B N 1
ATOM 4115 C CA . THR B 1 243 ? -13.875 -5.23 -5.727 1 97.06 243 THR B CA 1
ATOM 4116 C C . THR B 1 243 ? -14.719 -3.975 -5.52 1 97.06 243 THR B C 1
ATOM 4118 O O . THR B 1 243 ? -15.242 -3.412 -6.484 1 97.06 243 THR B O 1
ATOM 4121 N N . LEU B 1 244 ? -14.961 -3.633 -4.266 1 95.38 244 LEU B N 1
ATOM 4122 C CA . LEU B 1 244 ? -15.477 -2.309 -3.938 1 95.38 244 LEU B CA 1
ATOM 4123 C C . LEU B 1 244 ? -14.336 -1.295 -3.836 1 95.38 244 LEU B C 1
ATOM 4125 O O . LEU B 1 244 ? -13.25 -1.618 -3.344 1 95.38 244 LEU B O 1
ATOM 4129 N N . ILE B 1 245 ? -14.562 -0.131 -4.289 1 95.75 245 ILE B N 1
ATOM 4130 C CA . ILE B 1 245 ? -13.578 0.944 -4.211 1 95.75 245 ILE B CA 1
ATOM 4131 C C . ILE B 1 245 ? -14.242 2.211 -3.672 1 95.75 245 ILE B C 1
ATOM 4133 O O . ILE B 1 245 ? -15.266 2.65 -4.191 1 95.75 245 ILE B O 1
ATOM 4137 N N . PRO B 1 246 ? -13.711 2.756 -2.568 1 94.5 246 PRO B N 1
ATOM 4138 C CA . PRO B 1 246 ? -14.242 4.035 -2.094 1 94.5 246 PRO B CA 1
ATOM 4139 C C . PRO B 1 246 ? -14.047 5.168 -3.098 1 94.5 246 PRO B C 1
ATOM 4141 O O . PRO B 1 246 ? -13.062 5.172 -3.842 1 94.5 246 PRO B O 1
ATOM 4144 N N . SER B 1 247 ? -14.953 6.102 -3.045 1 94.06 247 SER B N 1
ATOM 4145 C CA . SER B 1 247 ? -14.883 7.254 -3.939 1 94.06 247 SER B CA 1
ATOM 4146 C C . SER B 1 247 ? -13.547 7.984 -3.799 1 94.06 247 SER B C 1
ATOM 4148 O O . SER B 1 247 ? -13 8.484 -4.785 1 94.06 247 SER B O 1
ATOM 4150 N N . LEU B 1 248 ? -12.984 8.031 -2.672 1 94.5 248 LEU B N 1
ATOM 4151 C CA . LEU B 1 248 ? -11.719 8.711 -2.424 1 94.5 248 LEU B CA 1
ATOM 4152 C C . LEU B 1 248 ? -10.578 8.031 -3.174 1 94.5 248 LEU B C 1
ATOM 4154 O O . LEU B 1 248 ? -9.531 8.641 -3.412 1 94.5 248 LEU B O 1
ATOM 4158 N N . ALA B 1 249 ? -10.75 6.742 -3.521 1 94.69 249 ALA B N 1
ATOM 4159 C CA . ALA B 1 249 ? -9.703 6 -4.215 1 94.69 249 ALA B CA 1
ATOM 4160 C C . ALA B 1 249 ? -9.977 5.945 -5.719 1 94.69 249 ALA B C 1
ATOM 4162 O O . ALA B 1 249 ? -9.18 5.379 -6.477 1 94.69 249 ALA B O 1
ATOM 4163 N N . ALA B 1 250 ? -11.031 6.527 -6.215 1 94.19 250 ALA B N 1
ATOM 4164 C CA . ALA B 1 250 ? -11.5 6.359 -7.586 1 94.19 250 ALA B CA 1
ATOM 4165 C C . ALA B 1 250 ? -10.469 6.867 -8.586 1 94.19 250 ALA B C 1
ATOM 4167 O O . ALA B 1 250 ? -10.305 6.289 -9.664 1 94.19 250 ALA B O 1
ATOM 4168 N N . ARG B 1 251 ? -9.758 7.879 -8.234 1 92.19 251 ARG B N 1
ATOM 4169 C CA . ARG B 1 251 ? -8.805 8.492 -9.148 1 92.19 251 ARG B CA 1
ATOM 4170 C C . ARG B 1 251 ? -7.598 7.582 -9.367 1 92.19 251 ARG B C 1
ATOM 4172 O O . ARG B 1 251 ? -6.805 7.805 -10.281 1 92.19 251 ARG B O 1
ATOM 4179 N N . ALA B 1 252 ? -7.441 6.633 -8.516 1 93.12 252 ALA B N 1
ATOM 4180 C CA . ALA B 1 252 ? -6.348 5.68 -8.672 1 93.12 252 ALA B CA 1
ATOM 4181 C C . ALA B 1 252 ? -6.699 4.605 -9.703 1 93.12 252 ALA B C 1
ATOM 4183 O O . ALA B 1 252 ? -5.828 3.85 -10.141 1 93.12 252 ALA B O 1
ATOM 4184 N N . ALA B 1 253 ? -7.949 4.531 -10.086 1 94.5 253 ALA B N 1
ATOM 4185 C CA . ALA B 1 253 ? -8.375 3.492 -11.016 1 94.5 253 ALA B CA 1
ATOM 4186 C C . ALA B 1 253 ? -7.734 3.697 -12.391 1 94.5 253 ALA B C 1
ATOM 4188 O O . ALA B 1 253 ? -7.699 4.816 -12.906 1 94.5 253 ALA B O 1
ATOM 4189 N N . ARG B 1 254 ? -7.234 2.648 -12.906 1 92.81 254 ARG B N 1
ATOM 4190 C CA . ARG B 1 254 ? -6.652 2.627 -14.242 1 92.81 254 ARG B CA 1
ATOM 4191 C C . ARG B 1 254 ? -7.727 2.791 -15.312 1 92.81 254 ARG B C 1
ATOM 4193 O O . ARG B 1 254 ? -8.906 2.533 -15.062 1 92.81 254 ARG B O 1
ATOM 4200 N N . PRO B 1 255 ? -7.266 3.166 -16.547 1 91.38 255 PRO B N 1
ATOM 4201 C CA . PRO B 1 255 ? -8.227 3.365 -17.641 1 91.38 255 PRO B CA 1
ATOM 4202 C C . PRO B 1 255 ? -8.93 2.072 -18.047 1 91.38 255 PRO B C 1
ATOM 4204 O O . PRO B 1 255 ? -10.016 2.113 -18.625 1 91.38 255 PRO B O 1
ATOM 4207 N N . ASP B 1 256 ? -8.336 0.997 -17.781 1 95.25 256 ASP B N 1
ATOM 4208 C CA . ASP B 1 256 ? -8.922 -0.277 -18.188 1 95.25 256 ASP B CA 1
ATOM 4209 C C . ASP B 1 256 ? -9.812 -0.849 -17.094 1 95.25 256 ASP B C 1
ATOM 4211 O O . ASP B 1 256 ? -10.141 -2.035 -17.109 1 95.25 256 ASP B O 1
ATOM 4215 N N . ILE B 1 257 ? -10.195 -0.046 -16.141 1 97.38 257 ILE B N 1
ATOM 4216 C CA . ILE B 1 257 ? -11.125 -0.403 -15.078 1 97.38 257 ILE B CA 1
ATOM 4217 C C . ILE B 1 257 ? -12.375 0.465 -15.172 1 97.38 257 ILE B C 1
ATOM 4219 O O . ILE B 1 257 ? -12.289 1.678 -15.383 1 97.38 257 ILE B O 1
ATOM 4223 N N . ALA B 1 258 ? -13.516 -0.116 -15.117 1 98 258 ALA B N 1
ATOM 4224 C CA . ALA B 1 258 ? -14.789 0.583 -15.039 1 98 258 ALA B CA 1
ATOM 4225 C C . ALA B 1 258 ? -15.258 0.715 -13.594 1 98 258 ALA B C 1
ATOM 4227 O O . ALA B 1 258 ? -15.195 -0.246 -12.82 1 98 258 ALA B O 1
ATOM 4228 N N . LEU B 1 259 ? -15.656 1.859 -13.219 1 97.75 259 LEU B N 1
ATOM 4229 C CA . LEU B 1 259 ? -16.266 2.119 -11.914 1 97.75 259 LEU B CA 1
ATOM 4230 C C . LEU B 1 259 ? -17.766 2.309 -12.047 1 97.75 259 LEU B C 1
ATOM 4232 O O . LEU B 1 259 ? -18.219 3.26 -12.68 1 97.75 259 LEU B O 1
ATOM 4236 N N . VAL B 1 260 ? -18.5 1.412 -11.445 1 97.75 260 VAL B N 1
ATOM 4237 C CA . VAL B 1 260 ? -19.953 1.428 -11.586 1 97.75 260 VAL B CA 1
ATOM 4238 C C . VAL B 1 260 ? -20.609 1.642 -10.219 1 97.75 260 VAL B C 1
ATOM 4240 O O . VAL B 1 260 ? -20.312 0.921 -9.266 1 97.75 260 VAL B O 1
ATOM 4243 N N . PRO B 1 261 ? -21.469 2.602 -10.078 1 96.12 261 PRO B N 1
ATOM 4244 C CA . PRO B 1 261 ? -22.156 2.826 -8.805 1 96.12 261 PRO B CA 1
ATOM 4245 C C . PRO B 1 261 ? -23.109 1.692 -8.438 1 96.12 261 PRO B C 1
ATOM 4247 O O . PRO B 1 261 ? -23.703 1.07 -9.328 1 96.12 261 PRO B O 1
ATOM 4250 N N . LEU B 1 262 ? -23.188 1.454 -7.145 1 93.44 262 LEU B N 1
ATOM 4251 C CA . LEU B 1 262 ? -24.203 0.559 -6.625 1 93.44 262 LEU B CA 1
ATOM 4252 C C . LEU B 1 262 ? -25.531 1.297 -6.441 1 93.44 262 LEU B C 1
ATOM 4254 O O . LEU B 1 262 ? -25.547 2.518 -6.273 1 93.44 262 LEU B O 1
ATOM 4258 N N . HIS B 1 263 ? -26.562 0.558 -6.523 1 92.88 263 HIS B N 1
ATOM 4259 C CA . HIS B 1 263 ? -27.844 1.123 -6.129 1 92.88 263 HIS B CA 1
ATOM 4260 C C . HIS B 1 263 ? -27.766 1.733 -4.734 1 92.88 263 HIS B C 1
ATOM 4262 O O . HIS B 1 263 ? -27.141 1.171 -3.838 1 92.88 263 HIS B O 1
ATOM 4268 N N . PRO B 1 264 ? -28.406 2.887 -4.582 1 88.88 264 PRO B N 1
ATOM 4269 C CA . PRO B 1 264 ? -28.344 3.59 -3.299 1 88.88 264 PRO B CA 1
ATOM 4270 C C . PRO B 1 264 ? -28.703 2.699 -2.113 1 88.88 264 PRO B C 1
ATOM 4272 O O . PRO B 1 264 ? -28.125 2.834 -1.033 1 88.88 264 PRO B O 1
ATOM 4275 N N . ASP B 1 265 ? -29.578 1.744 -2.318 1 87.06 265 ASP B N 1
ATOM 4276 C CA . ASP B 1 265 ? -30.031 0.861 -1.248 1 87.06 265 ASP B CA 1
ATOM 4277 C C . ASP B 1 265 ? -28.953 -0.135 -0.859 1 87.06 265 ASP B C 1
ATOM 4279 O O . ASP B 1 265 ? -29.016 -0.753 0.206 1 87.06 265 ASP B O 1
ATOM 4283 N N . ASP B 1 266 ? -28.016 -0.276 -1.714 1 87.38 266 ASP B N 1
ATOM 4284 C CA . ASP B 1 266 ? -26.984 -1.287 -1.501 1 87.38 266 ASP B CA 1
ATOM 4285 C C . ASP B 1 266 ? -25.641 -0.639 -1.198 1 87.38 266 ASP B C 1
ATOM 4287 O O . ASP B 1 266 ? -24.656 -1.333 -0.907 1 87.38 266 ASP B O 1
ATOM 4291 N N . THR B 1 267 ? -25.609 0.636 -1.257 1 83.75 267 THR B N 1
ATOM 4292 C CA . THR B 1 267 ? -24.328 1.331 -1.213 1 83.75 267 THR B CA 1
ATOM 4293 C C . THR B 1 267 ? -23.891 1.541 0.229 1 83.75 267 THR B C 1
ATOM 4295 O O . THR B 1 267 ? -24.469 2.336 0.961 1 83.75 267 THR B O 1
ATOM 4298 N N . PRO B 1 268 ? -22.828 0.787 0.562 1 82.06 268 PRO B N 1
ATOM 4299 C CA . PRO B 1 268 ? -22.266 1.125 1.872 1 82.06 268 PRO B CA 1
ATOM 4300 C C . PRO B 1 268 ? -21.641 2.52 1.906 1 82.06 268 PRO B C 1
ATOM 4302 O O . PRO B 1 268 ? -21.125 2.996 0.889 1 82.06 268 PRO B O 1
ATOM 4305 N N . VAL B 1 269 ? -21.891 3.164 3.025 1 81.94 269 VAL B N 1
ATOM 4306 C CA . VAL B 1 269 ? -21.281 4.484 3.17 1 81.94 269 VAL B CA 1
ATOM 4307 C C . VAL B 1 269 ? -20.156 4.426 4.211 1 81.94 269 VAL B C 1
ATOM 4309 O O . VAL B 1 269 ? -20.391 4.012 5.352 1 81.94 269 VAL B O 1
ATOM 4312 N N . ARG B 1 270 ? -19.031 4.684 3.703 1 86.69 270 ARG B N 1
ATOM 4313 C CA . ARG B 1 270 ? -17.859 4.836 4.559 1 86.69 270 ARG B CA 1
ATOM 4314 C C . ARG B 1 270 ? -17.781 6.25 5.117 1 86.69 270 ARG B C 1
ATOM 4316 O O . ARG B 1 270 ? -18.047 7.223 4.41 1 86.69 270 ARG B O 1
ATOM 4323 N N . HIS B 1 271 ? -17.469 6.336 6.418 1 89.44 271 HIS B N 1
ATOM 4324 C CA . HIS B 1 271 ? -17.359 7.645 7.055 1 89.44 271 HIS B CA 1
ATOM 4325 C C . HIS B 1 271 ? -15.906 8 7.352 1 89.44 271 HIS B C 1
ATOM 4327 O O . HIS B 1 271 ? -15.172 7.195 7.918 1 89.44 271 HIS B O 1
ATOM 4333 N N . VAL B 1 272 ? -15.602 9.18 6.961 1 93.56 272 VAL B N 1
ATOM 4334 C CA . VAL B 1 272 ? -14.25 9.68 7.18 1 93.56 272 VAL B CA 1
ATOM 4335 C C . VAL B 1 272 ? -14.258 10.719 8.297 1 93.56 272 VAL B C 1
ATOM 4337 O O . VAL B 1 272 ? -15.117 11.602 8.328 1 93.56 272 VAL B O 1
ATOM 4340 N N . TYR B 1 273 ? -13.32 10.562 9.203 1 94.25 273 TYR B N 1
ATOM 4341 C CA . TYR B 1 273 ? -13.188 11.469 10.336 1 94.25 273 TYR B CA 1
ATOM 4342 C C . TYR B 1 273 ? -11.773 12.023 10.43 1 94.25 273 TYR B C 1
ATOM 4344 O O . TYR B 1 273 ? -10.82 11.398 9.961 1 94.25 273 TYR B O 1
ATOM 4352 N N . THR B 1 274 ? -11.703 13.188 10.984 1 96.19 274 THR B N 1
ATOM 4353 C CA . THR B 1 274 ? -10.438 13.641 11.539 1 96.19 274 THR B CA 1
ATOM 4354 C C . THR B 1 274 ? -10.391 13.406 13.047 1 96.19 274 THR B C 1
ATOM 4356 O O . THR B 1 274 ? -11.422 13.461 13.719 1 96.19 274 THR B O 1
ATOM 4359 N N . ALA B 1 275 ? -9.234 13.094 13.508 1 95.5 275 ALA B N 1
ATOM 4360 C CA . ALA B 1 275 ? -9.062 12.852 14.938 1 95.5 275 ALA B CA 1
ATOM 4361 C C . ALA B 1 275 ? -7.883 13.648 15.492 1 95.5 275 ALA B C 1
ATOM 4363 O O . ALA B 1 275 ? -6.836 13.742 14.844 1 95.5 275 ALA B O 1
ATOM 4364 N N . VAL B 1 276 ? -8.078 14.25 16.656 1 94.25 276 VAL B N 1
ATOM 4365 C CA . VAL B 1 276 ? -7.031 14.875 17.453 1 94.25 276 VAL B CA 1
ATOM 4366 C C . VAL B 1 276 ? -7.109 14.375 18.891 1 94.25 276 VAL B C 1
ATOM 4368 O O . VAL B 1 276 ? -8.102 13.758 19.281 1 94.25 276 VAL B O 1
ATOM 4371 N N . ARG B 1 277 ? -6.031 14.562 19.625 1 90.88 277 ARG B N 1
ATOM 4372 C CA . ARG B 1 277 ? -6.066 14.18 21.031 1 90.88 277 ARG B CA 1
ATOM 4373 C C . ARG B 1 277 ? -7.023 15.062 21.812 1 90.88 277 ARG B C 1
ATOM 4375 O O . ARG B 1 277 ? -7.047 16.281 21.625 1 90.88 277 ARG B O 1
ATOM 4382 N N . ARG B 1 278 ? -7.715 14.422 22.594 1 90.31 278 ARG B N 1
ATOM 4383 C CA . ARG B 1 278 ? -8.688 15.133 23.422 1 90.31 278 ARG B CA 1
ATOM 4384 C C . ARG B 1 278 ? -7.996 15.875 24.562 1 90.31 278 ARG B C 1
ATOM 4386 O O . ARG B 1 278 ? -7.059 15.352 25.172 1 90.31 278 ARG B O 1
ATOM 4393 N N . GLY B 1 279 ? -8.539 17.078 24.859 1 83.25 279 GLY B N 1
ATOM 4394 C CA . GLY B 1 279 ? -8.086 17.828 26.016 1 83.25 279 GLY B CA 1
ATOM 4395 C C . GLY B 1 279 ? -6.82 18.625 25.766 1 83.25 279 GLY B C 1
ATOM 4396 O O . GLY B 1 279 ? -6.316 19.312 26.656 1 83.25 279 GLY B O 1
ATOM 4397 N N . GLN B 1 280 ? -6.234 18.453 24.703 1 80.75 280 GLN B N 1
ATOM 4398 C CA . GLN B 1 280 ? -5.059 19.25 24.344 1 80.75 280 GLN B CA 1
ATOM 4399 C C . GLN B 1 280 ? -5.422 20.391 23.406 1 80.75 280 GLN B C 1
ATOM 4401 O O . GLN B 1 280 ? -6.406 20.297 22.672 1 80.75 280 GLN B O 1
ATOM 4406 N N . ARG B 1 281 ? -4.77 21.438 23.594 1 78.94 281 ARG B N 1
ATOM 4407 C CA . ARG B 1 281 ? -4.941 22.531 22.641 1 78.94 281 ARG B CA 1
ATOM 4408 C C . ARG B 1 281 ? -4.578 22.094 21.234 1 78.94 281 ARG B C 1
ATOM 4410 O O . ARG B 1 281 ? -3.521 21.484 21.016 1 78.94 281 ARG B O 1
ATOM 4417 N N . VAL B 1 282 ? -5.395 22.328 20.328 1 85.94 282 VAL B N 1
ATOM 4418 C CA . VAL B 1 282 ? -5.148 21.984 18.922 1 85.94 282 VAL B CA 1
ATOM 4419 C C . VAL B 1 282 ? -4.211 23.016 18.297 1 85.94 282 VAL B C 1
ATOM 4421 O O . VAL B 1 282 ? -4.508 24.203 18.297 1 85.94 282 VAL B O 1
ATOM 4424 N N . PRO B 1 283 ? -3.1 22.594 17.781 1 83.12 283 PRO B N 1
ATOM 4425 C CA . PRO B 1 283 ? -2.182 23.531 17.156 1 83.12 283 PRO B CA 1
ATOM 4426 C C . PRO B 1 283 ? -2.814 24.266 15.969 1 83.12 283 PRO B C 1
ATOM 4428 O O . PRO B 1 283 ? -3.607 23.688 15.227 1 83.12 283 PRO B O 1
ATOM 4431 N N . PRO B 1 284 ? -2.514 25.516 15.781 1 85.12 284 PRO B N 1
ATOM 4432 C CA . PRO B 1 284 ? -3.066 26.312 14.68 1 85.12 284 PRO B CA 1
ATOM 4433 C C . PRO B 1 284 ? -2.879 25.641 13.32 1 85.12 284 PRO B C 1
ATOM 4435 O O . PRO B 1 284 ? -3.756 25.734 12.461 1 85.12 284 PRO B O 1
ATOM 4438 N N . ALA B 1 285 ? -1.768 24.969 13.062 1 91.19 285 ALA B N 1
ATOM 4439 C CA . ALA B 1 285 ? -1.5 24.281 11.797 1 91.19 285 ALA B CA 1
ATOM 4440 C C . ALA B 1 285 ? -2.535 23.203 11.539 1 91.19 285 ALA B C 1
ATOM 4442 O O . ALA B 1 285 ? -2.951 22.984 10.398 1 91.19 285 ALA B O 1
ATOM 4443 N N . VAL B 1 286 ? -2.938 22.5 12.594 1 94 286 VAL B N 1
ATOM 4444 C CA . VAL B 1 286 ? -3.938 21.438 12.477 1 94 286 VAL B CA 1
ATOM 4445 C C . VAL B 1 286 ? -5.285 22.047 12.086 1 94 286 VAL B C 1
ATOM 4447 O O . VAL B 1 286 ? -5.961 21.531 11.188 1 94 286 VAL B O 1
ATOM 4450 N N . THR B 1 287 ? -5.672 23.109 12.773 1 91.75 287 THR B N 1
ATOM 4451 C CA . THR B 1 287 ? -6.922 23.797 12.469 1 91.75 287 THR B CA 1
ATOM 4452 C C . THR B 1 287 ? -6.922 24.297 11.031 1 91.75 287 THR B C 1
ATOM 4454 O O . THR B 1 287 ? -7.891 24.078 10.297 1 91.75 287 THR B O 1
ATOM 4457 N N . ALA B 1 288 ? -5.844 24.922 10.664 1 92.31 288 ALA B N 1
ATOM 4458 C CA . ALA B 1 288 ? -5.734 25.438 9.297 1 92.31 288 ALA B CA 1
ATOM 4459 C C . ALA B 1 288 ? -5.816 24.297 8.281 1 92.31 288 ALA B C 1
ATOM 4461 O O . ALA B 1 288 ? -6.559 24.391 7.297 1 92.31 288 ALA B O 1
ATOM 4462 N N . PHE B 1 289 ? -5.055 23.219 8.484 1 96.81 289 PHE B N 1
ATOM 4463 C CA . PHE B 1 289 ? -5.027 22.094 7.539 1 96.81 289 PHE B CA 1
ATOM 4464 C C . PHE B 1 289 ? -6.406 21.453 7.426 1 96.81 289 PHE B C 1
ATOM 4466 O O . PHE B 1 289 ? -6.828 21.078 6.332 1 96.81 289 PHE B O 1
ATOM 4473 N N . THR B 1 290 ? -7.066 21.25 8.555 1 96.56 290 THR B N 1
ATOM 4474 C CA . THR B 1 290 ? -8.406 20.688 8.555 1 96.56 290 THR B CA 1
ATOM 4475 C C . THR B 1 290 ? -9.344 21.516 7.668 1 96.56 290 THR B C 1
ATOM 4477 O O . THR B 1 290 ? -10.227 20.969 7.012 1 96.56 290 THR B O 1
ATOM 4480 N N . GLY B 1 291 ? -9.188 22.812 7.699 1 95.94 291 GLY B N 1
ATOM 4481 C CA . GLY B 1 291 ? -9.938 23.672 6.797 1 95.94 291 GLY B CA 1
ATOM 4482 C C . GLY B 1 291 ? -9.719 23.344 5.332 1 95.94 291 GLY B C 1
ATOM 4483 O O . GLY B 1 291 ? -10.664 23.297 4.547 1 95.94 291 GLY B O 1
ATOM 4484 N N . PHE B 1 292 ? -8.508 23.062 4.926 1 96.62 292 PHE B N 1
ATOM 4485 C CA . PHE B 1 292 ? -8.188 22.703 3.553 1 96.62 292 PHE B CA 1
ATOM 4486 C C . PHE B 1 292 ? -8.773 21.344 3.201 1 96.62 292 PHE B C 1
ATOM 4488 O O . PHE B 1 292 ? -9.211 21.125 2.068 1 96.62 292 PHE B O 1
ATOM 4495 N N . LEU B 1 293 ? -8.711 20.391 4.172 1 97.69 293 LEU B N 1
ATOM 4496 C CA . LEU B 1 293 ? -9.344 19.094 3.947 1 97.69 293 LEU B CA 1
ATOM 4497 C C . LEU B 1 293 ? -10.828 19.266 3.646 1 97.69 293 LEU B C 1
ATOM 4499 O O . LEU B 1 293 ? -11.352 18.656 2.707 1 97.69 293 LEU B O 1
ATOM 4503 N N . ARG B 1 294 ? -11.469 20.078 4.445 1 96.88 294 ARG B N 1
ATOM 4504 C CA . ARG B 1 294 ? -12.898 20.297 4.27 1 96.88 294 ARG B CA 1
ATOM 4505 C C . ARG B 1 294 ? -13.195 20.953 2.918 1 96.88 294 ARG B C 1
ATOM 4507 O O . ARG B 1 294 ? -14.164 20.594 2.252 1 96.88 294 ARG B O 1
ATOM 4514 N N . ALA B 1 295 ? -12.406 21.859 2.523 1 94.81 295 ALA B N 1
ATOM 4515 C CA . ALA B 1 295 ? -12.555 22.5 1.216 1 94.81 295 ALA B CA 1
ATOM 4516 C C . ALA B 1 295 ? -12.391 21.484 0.09 1 94.81 295 ALA B C 1
ATOM 4518 O O . ALA B 1 295 ? -13.102 21.547 -0.918 1 94.81 295 ALA B O 1
ATOM 4519 N N . GLY B 1 296 ? -11.383 20.578 0.29 1 94.06 296 GLY B N 1
ATOM 4520 C CA . GLY B 1 296 ? -11.172 19.531 -0.698 1 94.06 296 GLY B CA 1
ATOM 4521 C C . GLY B 1 296 ? -12.359 18.594 -0.845 1 94.06 296 GLY B C 1
ATOM 4522 O O . GLY B 1 296 ? -12.711 18.203 -1.959 1 94.06 296 GLY B O 1
ATOM 4523 N N . VAL B 1 297 ? -12.914 18.203 0.252 1 93.94 297 VAL B N 1
ATOM 4524 C CA . VAL B 1 297 ? -14.094 17.344 0.243 1 93.94 297 VAL B CA 1
ATOM 4525 C C . VAL B 1 297 ? -15.242 18.062 -0.47 1 93.94 297 VAL B C 1
ATOM 4527 O O . VAL B 1 297 ? -15.938 17.453 -1.294 1 93.94 297 VAL B O 1
ATOM 4530 N N . ALA B 1 298 ? -15.43 19.266 -0.193 1 88.19 298 ALA B N 1
ATOM 4531 C CA . ALA B 1 298 ? -16.5 20.062 -0.785 1 88.19 298 ALA B CA 1
ATOM 4532 C C . ALA B 1 298 ? -16.328 20.188 -2.295 1 88.19 298 ALA B C 1
ATOM 4534 O O . ALA B 1 298 ? -17.297 20.203 -3.045 1 88.19 298 ALA B O 1
ATOM 4535 N N . ALA B 1 299 ? -15.062 20.266 -2.76 1 83.75 299 ALA B N 1
ATOM 4536 C CA . ALA B 1 299 ? -14.766 20.406 -4.18 1 83.75 299 ALA B CA 1
ATOM 4537 C C . ALA B 1 299 ? -14.984 19.109 -4.93 1 83.75 299 ALA B C 1
ATOM 4539 O O . ALA B 1 299 ? -15.258 19.109 -6.133 1 83.75 299 ALA B O 1
ATOM 4540 N N . GLY B 1 300 ? -14.672 18 -4.293 1 72.75 300 GLY B N 1
ATOM 4541 C CA . GLY B 1 300 ? -14.789 16.703 -4.93 1 72.75 300 GLY B CA 1
ATOM 4542 C C . GLY B 1 300 ? -16.219 16.172 -4.945 1 72.75 300 GLY B C 1
ATOM 4543 O O . GLY B 1 300 ? -16.516 15.188 -5.633 1 72.75 300 GLY B O 1
ATOM 4544 N N . THR B 1 301 ? -17.109 16.516 -4.043 1 55.47 301 THR B N 1
ATOM 4545 C CA . THR B 1 301 ? -18.5 16.094 -3.975 1 55.47 301 THR B CA 1
ATOM 4546 C C . THR B 1 301 ? -19.297 16.641 -5.156 1 55.47 301 THR B C 1
ATOM 4548 O O . THR B 1 301 ? -19.375 17.859 -5.348 1 55.47 301 THR B O 1
ATOM 4551 N N . PRO B 1 302 ? -19.562 15.742 -6.195 1 44.75 302 PRO B N 1
ATOM 4552 C CA . PRO B 1 302 ? -20.422 16.297 -7.234 1 44.75 302 PRO B CA 1
ATOM 4553 C C . PRO B 1 302 ? -21.641 17.016 -6.66 1 44.75 302 PRO B C 1
ATOM 4555 O O . PRO B 1 302 ? -22.109 16.672 -5.574 1 44.75 302 PRO B O 1
ATOM 4558 N N . PRO B 1 303 ? -21.938 18.266 -7.176 1 32.88 303 PRO B N 1
ATOM 4559 C CA . PRO B 1 303 ? -23.203 18.875 -6.754 1 32.88 303 PRO B CA 1
ATOM 4560 C C . PRO B 1 303 ? -24.391 17.922 -6.863 1 32.88 303 PRO B C 1
ATOM 4562 O O . PRO B 1 303 ? -24.391 17.031 -7.719 1 32.88 303 PRO B O 1
ATOM 4565 N N . SER B 1 304 ? -24.906 17.516 -5.66 1 30.22 304 SER B N 1
ATOM 4566 C CA . SER B 1 304 ? -26.203 16.844 -5.633 1 30.22 304 SER B CA 1
ATOM 4567 C C . SER B 1 304 ? -27.141 17.406 -6.691 1 30.22 304 SER B C 1
ATOM 4569 O O . SER B 1 304 ? -27.828 18.406 -6.453 1 30.22 304 SER B O 1
ATOM 4571 N N . ASN B 1 305 ? -26.688 17.766 -7.836 1 27.94 305 ASN B N 1
ATOM 4572 C CA . ASN B 1 305 ? -27.875 18.016 -8.656 1 27.94 305 ASN B CA 1
ATOM 4573 C C . ASN B 1 305 ? -28.531 16.719 -9.117 1 27.94 305 ASN B C 1
ATOM 4575 O O . ASN B 1 305 ? -27.844 15.789 -9.523 1 27.94 305 ASN B O 1
#